Protein AF-A0A8S3S4I6-F1 (afdb_monomer_lite)

Radius of gyration: 26.94 Å; chains: 1; bounding box: 64×81×74 Å

Sequence (504 aa):
MTNELRGRPAGNKVISEPLSSPNRILSIEETSCTKSAIKHIQFWFDSIHCFCKDTSTDHHLNPPVILVCTGTDKINKSDLKAREETFRKQINSIAWKNRTCNHKRKICFISNTEYCEDDFKDLKNEIAKIAKEMDYFAEKLPTRWIQLEIALSKLTNSKKINILSLKEVADLARHLGLIQKEKELFVFLNYQHQIGNIIFFKDISDYIILQPNWLVKCFRCLVCDNQPHKRNENWLCSIEMSELEFTGKLSENLIVQLFEKEPTLEFDKHKDHLLKVMEKFDIIIKPTLNRKSGDECQKSYYVPCMISHESKLDDIKNTFGVAESHCTPWLVIEFDFLPTAYFNHIMFNYIANYEVCEGRSGEPAIYCGKAVFWLDEDKSNILIICFSHNAISIQIWKWEVVTDDIYTNIIYELCNKIEQLIKDFGHNISYDIKAKCSLGNYADASGRISLHVQLHNIVQYRCEEHNIMHNTDNIIGTWLQPAIAESNIRQNMPHLNIFKQFRQ

Secondary structure (DSSP, 8-state):
---------------------TT------TTTHHHHHHHHHHHHHHHHHTT------SS--SS-EEEEEE-GGGS-HHHHHHHHHHHHHHHHHS--SSGGGGGEEEEEEE-SSS--HHHHHHHHHHHHHHHHHSGGGG----HHHHHHHHHHHHHHHHH---EEEHHHHHHHHHHTTS---HHHHHHHHHHHHHTTSSB--GGGTTEEES-HHHHHHHHHHHHT---GGGTTS-HHHHHHHHHHHHH-EEEHHHHHHHHHT-GGG-HHHHHHHHHHHHHHTTSSB--SGGGGS-S----EEE-GGG------HHHHHHHTT--GGGBPPEEEEEESS--HHHHHHHHHHHHHHSEEPB-TTS-B-EETTEEEEE-STTS-EEEEEEEETTEEEEEEEESS--TT---HHHHHHHHHHHHHHHHHHT----EEEEEE-TTS-TT--TT-EETTTSTTS-SEEEETTTTEEEEHHHHHHTT--TTTHHHHHHHH-SSS-TTTT---

pLDDT: mean 77.85, std 19.95, range [20.75, 97.19]

Foldseek 3Di:
DDDDDDDDDDDPPPPDDDDDDPPDDDDDDDPVPPVVVLVVVLQVLVLQQQLWDPDDPDLATPPADEAEAEALVVPDPVCSVVVVVVVVCVLVVPPSVDSSNSSYDYYAYYYPPDDDVVRVVVVVVSVVVSCCVDPCNPDDDDPLLVVLLVVLVCCCPVVVDFKDFPVVSQVVSVVVVSDDDPVVVVVSLVVCCVVPQKPADPVLRGMIGRDVVLLVVLLCLPAPPPDPVPLPPDPVLVVQLVLCQAQQKDFPVNSVVSCVVPVSSVCVVCVVSSVVVCVVVLQWAFQAPVPPDPDPPGRMIGGLSSHPADDDPVVVCVQVVFDLVQKAWKKKKFWPADDPCVLSLLVRVDSRPFAFDAGPVRGGQRHNQKTKTQPDPVSQKIKIWGDAGRMIIIMITGPDPPPQAAPQVVVVVSVVSVVVVCVVSVTDMDIFIWTAGSPDDNHDPARTGTPLPDPPPDQWDQRPVVRDIDGPCSGVSNYDDPVCVQPVCVPPVVVVVSPPVPDD

InterPro domains:
  IPR027417 P-loop containing nucleoside triphosphate hydrolase [G3DSA:3.40.50.300] (25-132)
  IPR032171 C-terminal of Roc, COR-A domain [PF16095] (142-296)
  IPR036388 Winged helix-like DNA-binding domain superfamily [G3DSA:1.10.10.10] (133-211)

Organism: Mytilus edulis (NCBI:txid6550)

Structure (mmCIF, N/CA/C/O backbone):
data_AF-A0A8S3S4I6-F1
#
_entry.id   AF-A0A8S3S4I6-F1
#
loop_
_atom_site.group_PDB
_atom_site.id
_atom_site.type_symbol
_atom_site.label_atom_id
_atom_site.label_alt_id
_atom_site.label_comp_id
_atom_site.label_asym_id
_atom_site.label_entity_id
_atom_site.label_seq_id
_atom_site.pdbx_PDB_ins_code
_atom_site.Cartn_x
_atom_site.Cartn_y
_atom_site.Cartn_z
_atom_site.occupancy
_atom_site.B_iso_or_equiv
_atom_site.auth_seq_id
_atom_site.auth_comp_id
_atom_site.auth_asym_id
_atom_site.auth_atom_id
_atom_site.pdbx_PDB_model_num
ATOM 1 N N . MET A 1 1 ? 7.952 54.519 -37.551 1.00 29.19 1 MET A N 1
ATOM 2 C CA 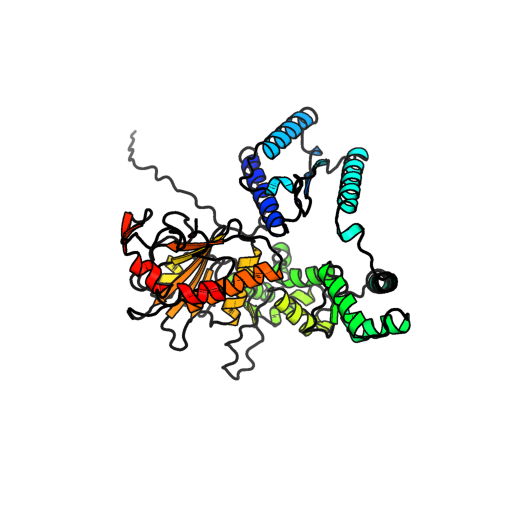. MET A 1 1 ? 9.097 54.001 -38.326 1.00 29.19 1 MET A CA 1
ATOM 3 C C . MET A 1 1 ? 9.369 52.585 -37.844 1.00 29.19 1 MET A C 1
ATOM 5 O O . MET A 1 1 ? 9.776 52.414 -36.708 1.00 29.19 1 MET A O 1
ATOM 9 N N . THR A 1 2 ? 8.796 51.621 -38.579 1.00 24.19 2 THR A N 1
ATOM 10 C CA . THR A 1 2 ? 9.473 50.446 -39.185 1.00 24.19 2 THR A CA 1
ATOM 11 C C . THR A 1 2 ? 9.794 49.350 -38.164 1.00 24.19 2 THR A C 1
ATOM 13 O O . THR A 1 2 ? 10.761 49.460 -37.428 1.00 24.19 2 THR A O 1
ATOM 16 N N . ASN A 1 3 ? 8.868 48.412 -37.919 1.00 20.75 3 ASN A N 1
ATOM 17 C CA . ASN A 1 3 ? 8.690 47.135 -38.644 1.00 20.75 3 ASN A CA 1
ATOM 18 C C . ASN A 1 3 ? 9.996 46.356 -38.832 1.00 20.75 3 ASN A C 1
ATOM 20 O O . ASN A 1 3 ? 10.798 46.750 -39.667 1.00 20.75 3 ASN A O 1
ATOM 24 N N . GLU A 1 4 ? 10.103 45.190 -38.189 1.00 23.56 4 GLU A N 1
ATOM 25 C CA . GLU A 1 4 ? 10.360 43.943 -38.917 1.00 23.56 4 GLU A CA 1
ATOM 26 C C . GLU A 1 4 ? 9.867 42.714 -38.132 1.00 23.56 4 GLU A C 1
ATOM 28 O O . GLU A 1 4 ? 10.233 42.462 -36.987 1.00 23.56 4 GLU A O 1
ATOM 33 N N . LEU A 1 5 ? 8.974 41.979 -38.795 1.00 24.75 5 LEU A N 1
ATOM 34 C CA . LEU A 1 5 ? 8.387 40.697 -38.428 1.00 24.75 5 LEU A CA 1
ATOM 35 C C . LEU A 1 5 ? 9.245 39.562 -39.006 1.00 24.75 5 LEU A C 1
ATOM 37 O O . LEU A 1 5 ? 9.469 39.533 -40.213 1.00 24.75 5 LEU A O 1
ATOM 41 N N . ARG A 1 6 ? 9.603 38.571 -38.183 1.00 23.53 6 ARG A N 1
ATOM 42 C CA . ARG A 1 6 ? 9.865 37.158 -38.547 1.00 23.53 6 ARG A CA 1
ATOM 43 C C . ARG A 1 6 ? 9.533 36.340 -37.284 1.00 23.53 6 ARG A C 1
ATOM 45 O O . ARG A 1 6 ? 10.046 36.673 -36.231 1.00 23.53 6 ARG A O 1
ATOM 52 N N . GLY A 1 7 ? 8.671 35.328 -37.209 1.00 21.88 7 GLY A N 1
ATOM 53 C CA . GLY A 1 7 ? 8.061 34.456 -38.202 1.00 21.88 7 GLY A CA 1
ATOM 54 C C . GLY A 1 7 ? 8.532 33.008 -37.982 1.00 21.88 7 GLY A C 1
ATOM 55 O O . GLY A 1 7 ? 9.604 32.679 -38.477 1.00 21.88 7 GLY A O 1
ATOM 56 N N . ARG A 1 8 ? 7.673 32.178 -37.343 1.00 22.66 8 ARG A N 1
ATOM 57 C CA . ARG A 1 8 ? 7.631 30.684 -37.215 1.00 22.66 8 ARG A CA 1
ATOM 58 C C . ARG A 1 8 ? 8.021 30.070 -35.848 1.00 22.66 8 ARG A C 1
ATOM 60 O O . ARG A 1 8 ? 8.912 30.594 -35.196 1.00 22.66 8 ARG A O 1
ATOM 67 N N . PRO A 1 9 ? 7.518 28.859 -35.512 1.00 23.62 9 PRO A N 1
ATOM 68 C CA . PRO A 1 9 ? 6.154 28.340 -35.674 1.00 23.62 9 PRO A CA 1
ATOM 69 C C . PRO A 1 9 ? 5.574 27.802 -34.344 1.00 23.62 9 PRO A C 1
ATOM 71 O O . PRO A 1 9 ? 6.295 27.465 -33.409 1.00 23.62 9 PRO A O 1
ATOM 74 N N . ALA A 1 10 ? 4.247 27.686 -34.286 1.00 26.73 10 ALA A N 1
ATOM 75 C CA . ALA A 1 10 ? 3.528 27.021 -33.206 1.00 26.73 10 ALA A CA 1
ATOM 76 C C . ALA A 1 10 ? 3.874 25.520 -33.171 1.00 26.73 10 ALA A C 1
ATOM 78 O O . ALA A 1 10 ? 3.441 24.754 -34.029 1.00 26.73 10 ALA A O 1
ATOM 79 N N . GLY A 1 11 ? 4.666 25.111 -32.181 1.00 21.06 11 GLY A N 1
ATOM 80 C CA . GLY A 1 11 ? 4.799 23.718 -31.772 1.00 21.06 11 GLY A CA 1
ATOM 81 C C . GLY A 1 11 ? 3.806 23.440 -30.651 1.00 21.06 11 GLY A C 1
ATOM 82 O O . GLY A 1 11 ? 3.942 23.993 -29.560 1.00 21.06 11 GLY A O 1
ATOM 83 N N . ASN A 1 12 ? 2.807 22.601 -30.922 1.00 23.44 12 ASN A N 1
ATOM 84 C CA . ASN A 1 12 ? 1.926 22.043 -29.900 1.00 23.44 12 ASN A CA 1
ATOM 85 C C . ASN A 1 12 ? 2.776 21.272 -28.882 1.00 23.44 12 ASN A C 1
ATOM 87 O O . ASN A 1 12 ? 3.201 20.147 -29.134 1.00 23.44 12 ASN A O 1
ATOM 91 N N . LYS A 1 13 ? 3.034 21.888 -27.727 1.00 21.42 13 LYS A N 1
ATOM 92 C CA . LYS A 1 13 ? 3.584 21.201 -26.562 1.00 21.42 13 LYS A CA 1
ATOM 93 C C . LYS A 1 13 ? 2.459 20.346 -25.981 1.00 21.42 13 LYS A C 1
ATOM 95 O O . LYS A 1 13 ? 1.548 20.865 -25.342 1.00 21.42 13 LYS A O 1
ATOM 100 N N . VAL A 1 14 ? 2.511 19.043 -26.239 1.00 22.02 14 VAL A N 1
ATOM 101 C CA . VAL A 1 14 ? 1.764 18.048 -25.468 1.00 22.02 14 VAL A CA 1
ATOM 102 C C . VAL A 1 14 ? 2.320 18.112 -24.048 1.00 22.02 14 VAL A C 1
ATOM 104 O O . VAL A 1 14 ? 3.452 17.708 -23.793 1.00 22.02 14 VAL A O 1
ATOM 107 N N . ILE A 1 15 ? 1.563 18.727 -23.144 1.00 21.30 15 ILE A N 1
ATOM 108 C CA . ILE A 1 15 ? 1.865 18.742 -21.715 1.00 21.30 15 ILE A CA 1
ATOM 109 C C . ILE A 1 15 ? 1.470 17.360 -21.193 1.00 21.30 15 ILE A C 1
ATOM 111 O O . ILE A 1 15 ? 0.293 17.080 -20.987 1.00 21.30 15 ILE A O 1
ATOM 115 N N . SER A 1 16 ? 2.449 16.473 -21.047 1.00 23.34 16 SER A N 1
ATOM 116 C CA . SER A 1 16 ? 2.309 15.258 -20.250 1.00 23.34 16 SER A CA 1
ATOM 117 C C . SER A 1 16 ? 2.288 15.661 -18.773 1.00 23.34 16 SER A C 1
ATOM 119 O O . SER A 1 16 ? 3.301 16.133 -18.253 1.00 23.34 16 SER A O 1
ATOM 121 N N . GLU A 1 17 ? 1.137 15.526 -18.118 1.00 23.67 17 GLU A N 1
ATOM 122 C CA . GLU A 1 17 ? 0.997 15.695 -16.667 1.00 23.67 17 GLU A CA 1
ATOM 123 C C . GLU A 1 17 ? 1.736 14.554 -15.935 1.00 23.67 17 GLU A C 1
ATOM 125 O O . GLU A 1 17 ? 1.455 13.384 -16.212 1.00 23.67 17 GLU A O 1
ATOM 130 N N . PRO A 1 18 ? 2.679 14.846 -15.020 1.00 26.62 18 PRO A N 1
ATOM 131 C CA . PRO A 1 18 ? 3.317 13.826 -14.200 1.00 26.62 18 PRO A CA 1
ATOM 132 C C . PRO A 1 18 ? 2.436 13.427 -13.007 1.00 26.62 18 PRO A C 1
ATOM 134 O O . PRO A 1 18 ? 1.742 14.246 -12.397 1.00 26.62 18 PRO A O 1
ATOM 137 N N . LEU A 1 19 ? 2.495 12.135 -12.681 1.00 32.69 19 LEU A N 1
ATOM 138 C CA . LEU A 1 19 ? 1.887 11.502 -11.514 1.00 32.69 19 LEU A CA 1
ATOM 139 C C . LEU A 1 19 ? 2.546 12.034 -10.237 1.00 32.69 19 LEU A C 1
ATOM 141 O O . LEU A 1 19 ? 3.521 11.476 -9.746 1.00 32.69 19 LEU A O 1
ATOM 145 N N . SER A 1 20 ? 1.994 13.115 -9.692 1.00 27.91 20 SER A N 1
ATOM 146 C CA . SER A 1 20 ? 2.278 13.523 -8.319 1.00 27.91 20 SER A CA 1
ATOM 147 C C . SER A 1 20 ? 1.414 12.717 -7.347 1.00 27.91 20 SER A C 1
ATOM 149 O O . SER A 1 20 ? 0.276 12.352 -7.646 1.00 27.91 20 SER A O 1
ATOM 151 N N . SER A 1 21 ? 1.990 12.424 -6.180 1.00 31.97 21 SER A N 1
ATOM 152 C CA . SER A 1 21 ? 1.315 11.862 -5.007 1.00 31.97 21 SER A CA 1
ATOM 153 C C . SER A 1 21 ? -0.109 12.428 -4.830 1.00 31.97 21 SER A C 1
ATOM 155 O O . SER A 1 21 ? -0.284 13.643 -4.968 1.00 31.97 21 SER A O 1
ATOM 157 N N . PRO A 1 22 ? -1.111 11.619 -4.421 1.00 29.48 22 PRO A N 1
ATOM 158 C CA . PRO A 1 22 ? -2.469 12.100 -4.137 1.00 29.48 22 PRO A CA 1
ATOM 159 C C . PRO A 1 22 ? -2.544 13.230 -3.090 1.00 29.48 22 PRO A C 1
ATOM 161 O O . PRO A 1 22 ? -3.599 13.831 -2.908 1.00 29.48 22 PRO A O 1
ATOM 164 N N . ASN A 1 23 ? -1.441 13.534 -2.394 1.00 27.95 23 ASN A N 1
ATOM 165 C CA . ASN A 1 23 ? -1.381 14.502 -1.301 1.00 27.95 23 ASN A CA 1
ATOM 166 C C . ASN A 1 23 ? -1.093 15.961 -1.708 1.00 27.95 23 ASN A C 1
ATOM 168 O O . ASN A 1 23 ? -0.995 16.812 -0.822 1.00 27.95 23 ASN A O 1
ATOM 172 N N . ARG A 1 24 ? -0.989 16.314 -2.998 1.00 28.67 24 ARG A N 1
ATOM 173 C CA . ARG A 1 24 ? -0.952 17.732 -3.418 1.00 28.67 24 ARG A CA 1
ATOM 174 C C . ARG A 1 24 ? -2.314 18.182 -3.940 1.00 28.67 24 ARG A C 1
ATOM 176 O O . ARG A 1 24 ? -2.627 18.036 -5.115 1.00 28.67 24 ARG A O 1
ATOM 183 N N . ILE A 1 25 ? -3.110 18.768 -3.044 1.00 28.59 25 ILE A N 1
ATOM 184 C CA . ILE A 1 25 ? -4.335 19.504 -3.381 1.00 28.59 25 ILE A CA 1
ATOM 185 C C . ILE A 1 25 ? -3.951 20.658 -4.320 1.00 28.59 25 ILE A C 1
ATOM 187 O O . ILE A 1 25 ? -3.382 21.659 -3.887 1.00 28.59 25 ILE A O 1
ATOM 191 N N . LEU A 1 26 ? -4.236 20.499 -5.612 1.00 29.48 26 LEU A N 1
ATOM 192 C CA . LEU A 1 26 ? -4.131 21.560 -6.608 1.00 29.48 26 LEU A CA 1
ATOM 193 C C . LEU A 1 26 ? -5.351 22.482 -6.483 1.00 29.48 26 LEU A C 1
ATOM 195 O O . LEU A 1 26 ? -6.492 22.025 -6.462 1.00 29.48 26 LEU A O 1
ATOM 199 N N . SER A 1 27 ? -5.107 23.787 -6.399 1.00 27.89 27 SER A N 1
ATOM 200 C CA . SER A 1 27 ? -6.109 24.840 -6.577 1.00 27.89 27 SER A CA 1
ATOM 201 C C . SER A 1 27 ? -6.628 24.826 -8.022 1.00 27.89 27 SER A C 1
ATOM 203 O O . SER A 1 27 ? -5.820 24.879 -8.948 1.00 27.89 27 SER A O 1
ATOM 205 N N . ILE A 1 28 ? -7.950 24.755 -8.226 1.00 33.41 28 ILE A N 1
ATOM 206 C CA . ILE A 1 28 ? -8.574 24.586 -9.553 1.00 33.41 28 ILE A CA 1
ATOM 207 C C . ILE A 1 28 ? -9.476 25.785 -9.895 1.00 33.41 28 ILE A C 1
ATOM 209 O O . ILE A 1 28 ? -10.352 26.141 -9.110 1.00 33.41 28 ILE A O 1
ATOM 213 N N . GLU A 1 29 ? -9.288 26.358 -11.091 1.00 29.73 29 GLU A N 1
ATOM 214 C CA . GLU A 1 29 ? -10.180 27.346 -11.723 1.00 29.73 29 GLU A CA 1
ATOM 215 C C . GLU A 1 29 ? -11.489 26.706 -12.253 1.00 29.73 29 GLU A C 1
ATOM 217 O O . GLU A 1 29 ? -11.521 25.578 -12.752 1.00 29.73 29 GLU A O 1
ATOM 222 N N . GLU A 1 30 ? -12.597 27.446 -12.151 1.00 35.44 30 GLU A N 1
ATOM 223 C CA . GLU A 1 30 ? -13.966 26.923 -11.994 1.00 35.44 30 GLU A CA 1
ATOM 224 C C . GLU A 1 30 ? -14.572 26.115 -13.164 1.00 35.44 30 GLU A C 1
ATOM 226 O O . GLU A 1 30 ? -15.496 25.336 -12.929 1.00 35.44 30 GLU A O 1
ATOM 231 N N . THR A 1 31 ? -14.071 26.194 -14.402 1.00 33.59 31 THR A N 1
ATOM 232 C CA . THR A 1 31 ? -14.647 25.448 -15.550 1.00 33.59 31 THR A CA 1
ATOM 233 C C . THR A 1 31 ? -13.900 24.162 -15.930 1.00 33.59 31 THR A C 1
ATOM 235 O O . THR A 1 31 ? -14.477 23.302 -16.597 1.00 33.59 31 THR A O 1
ATOM 238 N N . SER A 1 32 ? -12.651 23.965 -15.481 1.00 48.28 32 SER A N 1
ATOM 239 C CA . SER A 1 32 ? -11.920 22.684 -15.626 1.00 48.28 32 SER A CA 1
ATOM 240 C C . SER A 1 32 ? -12.231 21.694 -14.485 1.00 48.28 32 SER A C 1
ATOM 242 O O . SER A 1 32 ? -11.982 20.488 -14.592 1.00 48.28 32 SER A O 1
ATOM 244 N N . CYS A 1 33 ? -12.860 22.203 -13.422 1.00 55.06 33 CYS A N 1
ATOM 245 C CA . CYS A 1 33 ? -13.115 21.522 -12.159 1.00 55.06 33 CYS A CA 1
ATOM 246 C C . CYS A 1 33 ? -14.007 20.277 -12.282 1.00 55.06 33 CYS A C 1
ATOM 248 O O . CYS A 1 33 ? -13.692 19.238 -11.709 1.00 55.06 33 CYS A O 1
ATOM 250 N N . THR A 1 34 ? -15.079 20.308 -13.082 1.00 56.22 34 THR A N 1
ATOM 251 C CA . THR A 1 34 ? -16.050 19.195 -13.112 1.00 56.22 34 THR A CA 1
ATOM 252 C C . THR A 1 34 ? -15.509 17.937 -13.797 1.00 56.22 34 THR A C 1
ATOM 254 O O . THR A 1 34 ? -15.720 16.830 -13.306 1.00 56.22 34 THR A O 1
ATOM 257 N N . LYS A 1 35 ? -14.764 18.078 -14.906 1.00 61.62 35 LYS A N 1
ATOM 258 C CA . LYS A 1 35 ? -14.110 16.930 -15.567 1.00 61.62 35 LYS A CA 1
ATOM 259 C C . LYS A 1 35 ? -13.014 16.330 -14.682 1.00 61.62 35 LYS A C 1
ATOM 261 O O . LYS A 1 35 ? -12.857 15.112 -14.664 1.00 61.62 35 LYS A O 1
ATOM 266 N N . SER A 1 36 ? -12.294 17.173 -13.939 1.00 70.44 36 SER A N 1
ATOM 267 C CA . SER A 1 36 ? -11.299 16.741 -12.953 1.00 70.44 36 SER A CA 1
ATOM 268 C C . SER A 1 36 ? -11.949 15.980 -11.786 1.00 70.44 36 SER A C 1
ATOM 270 O O . SER A 1 36 ? -11.544 14.862 -11.474 1.00 70.44 36 SER A O 1
ATOM 272 N N . ALA A 1 37 ? -13.044 16.506 -11.226 1.00 76.12 37 ALA A N 1
ATOM 273 C CA . ALA A 1 37 ? -13.793 15.864 -10.146 1.00 76.12 37 ALA A CA 1
ATOM 274 C C . ALA A 1 37 ? -14.352 14.491 -10.550 1.00 76.12 37 ALA A C 1
ATOM 276 O O . ALA A 1 37 ? -14.257 13.535 -9.786 1.00 76.12 37 ALA A O 1
ATOM 277 N N . ILE A 1 38 ? -14.883 14.364 -11.768 1.00 78.12 38 ILE A N 1
ATOM 278 C CA . ILE A 1 38 ? -15.383 13.088 -12.295 1.00 78.12 38 ILE A CA 1
ATOM 279 C C . ILE A 1 38 ? -14.263 12.045 -12.408 1.00 78.12 38 ILE A C 1
ATOM 281 O O . ILE A 1 38 ? -14.448 10.911 -11.972 1.00 78.12 38 ILE A O 1
ATOM 285 N N . LYS A 1 39 ? -13.094 12.422 -12.943 1.00 79.81 39 LYS A N 1
ATOM 286 C CA . LYS A 1 39 ? -11.923 11.530 -12.995 1.00 79.81 39 LYS A CA 1
ATOM 287 C C . LYS A 1 39 ? -11.465 11.114 -11.596 1.00 79.81 39 LYS A C 1
ATOM 289 O O . LYS A 1 39 ? -11.079 9.970 -11.392 1.00 79.81 39 LYS A O 1
ATOM 294 N N . HIS A 1 40 ? -11.534 12.023 -10.628 1.00 84.75 40 HIS A N 1
ATOM 295 C CA . HIS A 1 40 ? -11.175 11.717 -9.248 1.00 84.75 40 HIS A CA 1
ATOM 296 C C . HIS A 1 40 ? -12.166 10.742 -8.596 1.00 84.75 40 HIS A C 1
ATOM 298 O O . HIS A 1 40 ? -11.762 9.795 -7.930 1.00 84.75 40 HIS A O 1
ATOM 304 N N . ILE A 1 41 ? -13.465 10.923 -8.842 1.00 85.94 41 ILE A N 1
ATOM 305 C CA . ILE A 1 41 ? -14.496 9.981 -8.396 1.00 85.94 41 ILE A CA 1
ATOM 306 C C . ILE A 1 41 ? -14.270 8.606 -9.036 1.00 85.94 41 ILE A C 1
ATOM 308 O O . ILE A 1 41 ? -14.314 7.609 -8.324 1.00 85.94 41 ILE A O 1
ATOM 312 N N . GLN A 1 42 ? -13.955 8.549 -10.336 1.00 84.62 42 GLN A N 1
ATOM 313 C CA . GLN A 1 42 ? -13.593 7.304 -11.024 1.00 84.62 42 GLN A CA 1
ATOM 314 C C . GLN A 1 42 ? -12.453 6.578 -10.344 1.00 84.62 42 GLN A C 1
ATOM 316 O O . GLN A 1 42 ? -12.603 5.410 -10.002 1.00 84.62 42 GLN A O 1
ATOM 321 N N . PHE A 1 43 ? -11.361 7.290 -10.085 1.00 85.69 43 PHE A N 1
ATOM 322 C CA . PHE A 1 43 ? -10.210 6.726 -9.402 1.00 85.69 43 PHE A CA 1
ATOM 323 C C . PHE A 1 43 ? -10.598 6.075 -8.066 1.00 85.69 43 PHE A C 1
ATOM 325 O O . PHE A 1 43 ? -10.181 4.952 -7.790 1.00 85.69 43 PHE A O 1
ATOM 332 N N . TRP A 1 44 ? -11.428 6.735 -7.250 1.00 88.50 44 TRP A N 1
ATOM 333 C CA . TRP A 1 44 ? -11.867 6.169 -5.970 1.00 88.50 44 TRP A CA 1
ATOM 334 C C . TRP A 1 44 ? -12.810 4.979 -6.123 1.00 88.50 44 TRP A C 1
ATOM 336 O O . TRP A 1 44 ? -12.682 4.015 -5.373 1.00 88.50 44 TRP A O 1
ATOM 346 N N . PHE A 1 45 ? -13.735 5.011 -7.083 1.00 87.56 45 PHE A N 1
ATOM 347 C CA . PHE A 1 45 ? -14.597 3.862 -7.361 1.00 87.56 45 PHE A CA 1
ATOM 348 C C . PHE A 1 45 ? -13.790 2.656 -7.841 1.00 87.56 45 PHE A C 1
ATOM 350 O O . PHE A 1 45 ? -14.037 1.557 -7.358 1.00 87.56 45 PHE A O 1
ATOM 357 N N . ASP A 1 46 ? -12.808 2.854 -8.721 1.00 86.31 46 ASP A N 1
ATOM 358 C CA . ASP A 1 46 ? -11.924 1.778 -9.1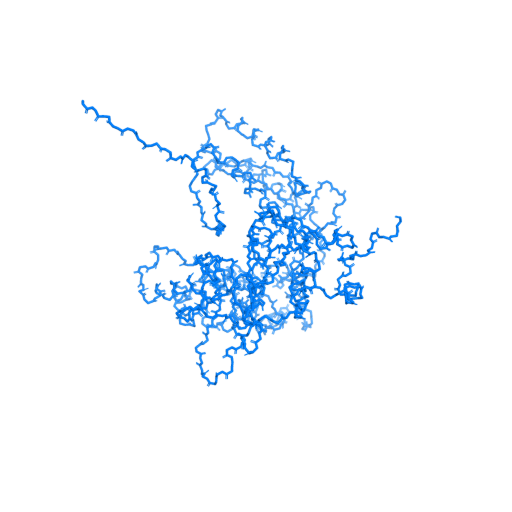76 1.00 86.31 46 ASP A CA 1
ATOM 359 C C . ASP A 1 46 ? -11.052 1.256 -8.024 1.00 86.31 46 ASP A C 1
ATOM 361 O O . ASP A 1 46 ? -10.979 0.048 -7.815 1.00 86.31 46 ASP A O 1
ATOM 365 N N . SER A 1 47 ? -10.506 2.153 -7.192 1.00 87.81 47 SER A N 1
ATOM 366 C CA . SER A 1 47 ? -9.742 1.788 -5.987 1.00 87.81 47 SER A CA 1
ATOM 367 C C . SER A 1 47 ? -10.548 0.919 -5.024 1.00 87.81 47 SER A C 1
ATOM 369 O O . SER A 1 47 ? -10.031 -0.042 -4.465 1.00 87.81 47 SER A O 1
ATOM 371 N N . ILE A 1 48 ? -11.821 1.261 -4.809 1.00 88.81 48 ILE A N 1
ATOM 372 C CA . ILE A 1 48 ? -12.728 0.502 -3.943 1.00 88.81 48 ILE A CA 1
ATOM 373 C C . ILE A 1 48 ? -13.133 -0.814 -4.613 1.00 88.81 48 ILE A C 1
ATOM 375 O O . ILE A 1 48 ? -13.205 -1.845 -3.944 1.00 88.81 48 ILE A O 1
ATOM 379 N N . HIS A 1 49 ? -13.376 -0.792 -5.925 1.00 87.31 49 HIS A N 1
ATOM 380 C CA . HIS A 1 49 ? -13.737 -1.975 -6.696 1.00 87.31 49 HIS A CA 1
ATOM 381 C C . HIS A 1 49 ? -12.647 -3.043 -6.660 1.00 87.31 49 HIS A C 1
ATOM 383 O O . HIS A 1 49 ? -12.972 -4.226 -6.652 1.00 87.31 49 HIS A O 1
ATOM 389 N N . CYS A 1 50 ? -11.377 -2.657 -6.517 1.00 87.31 50 CYS A N 1
ATOM 390 C CA . CYS A 1 50 ? -10.303 -3.616 -6.278 1.00 87.31 50 CYS A CA 1
ATOM 391 C C . CYS A 1 50 ? -10.542 -4.498 -5.056 1.00 87.31 50 CYS A C 1
ATOM 393 O O . CYS A 1 50 ? -10.026 -5.598 -5.037 1.00 87.31 50 CYS A O 1
ATOM 395 N N . PHE A 1 51 ? -11.325 -4.088 -4.057 1.00 84.62 51 PHE A N 1
ATOM 396 C CA . PHE A 1 51 ? -11.653 -4.922 -2.893 1.00 84.62 51 PHE A CA 1
ATOM 397 C C . PHE A 1 51 ? -12.938 -5.751 -3.079 1.00 84.62 51 PHE A C 1
ATOM 399 O O . PHE A 1 51 ? -13.382 -6.432 -2.150 1.00 84.62 51 PHE A O 1
ATOM 406 N N . CYS A 1 52 ? -13.568 -5.679 -4.254 1.00 84.88 52 CYS A N 1
ATOM 407 C CA . CYS A 1 52 ? -14.820 -6.361 -4.546 1.00 84.88 52 CYS A CA 1
ATOM 408 C C . CYS A 1 52 ? -14.603 -7.865 -4.698 1.00 84.88 52 CYS A C 1
ATOM 410 O O . CYS A 1 52 ? -13.933 -8.317 -5.619 1.00 84.88 52 CYS A O 1
ATOM 412 N N . LYS A 1 53 ? -15.232 -8.658 -3.834 1.00 74.00 53 LYS A N 1
ATOM 413 C CA . LYS A 1 53 ? -15.269 -10.119 -3.950 1.00 74.00 53 LYS A CA 1
ATOM 414 C C . LYS A 1 53 ? -16.597 -10.462 -4.618 1.00 74.00 53 LYS A C 1
ATOM 416 O O . LYS A 1 53 ? -17.626 -10.379 -3.959 1.00 74.00 53 LYS A O 1
ATOM 421 N N . ASP A 1 54 ? -16.587 -10.727 -5.924 1.00 63.81 54 ASP A N 1
ATOM 422 C CA . ASP A 1 54 ? -17.776 -10.945 -6.770 1.00 63.81 54 ASP A CA 1
ATOM 423 C C . ASP A 1 54 ? -18.699 -12.059 -6.228 1.00 63.81 54 ASP A C 1
ATOM 425 O O . ASP A 1 54 ? -18.603 -13.220 -6.622 1.00 63.81 54 ASP A O 1
ATOM 429 N N . THR A 1 55 ? -19.609 -11.721 -5.310 1.00 53.53 55 THR A N 1
ATOM 430 C CA . THR A 1 55 ? -20.569 -12.674 -4.724 1.00 53.53 55 THR A CA 1
ATOM 431 C C . THR A 1 55 ? -22.027 -12.256 -4.884 1.00 53.53 55 THR A C 1
ATOM 433 O O . THR A 1 55 ? -22.917 -13.077 -4.675 1.00 53.53 55 THR A O 1
ATOM 436 N N . SER A 1 56 ? -22.312 -11.018 -5.293 1.00 53.69 56 SER A N 1
ATOM 437 C CA . SER A 1 56 ? -23.688 -10.557 -5.475 1.00 53.69 56 SER A CA 1
ATOM 438 C C . SER A 1 56 ? -24.163 -10.797 -6.911 1.00 53.69 56 SER A C 1
ATOM 440 O O . SER A 1 56 ? -23.712 -10.141 -7.849 1.00 53.69 56 SER A O 1
ATOM 442 N N . THR A 1 57 ? -25.133 -11.696 -7.081 1.00 52.25 57 THR A N 1
ATOM 443 C CA . THR A 1 57 ? -25.928 -11.834 -8.318 1.00 52.25 57 THR A CA 1
ATOM 444 C C . THR A 1 57 ? -26.921 -10.686 -8.517 1.00 52.25 57 THR A C 1
ATOM 446 O O . THR A 1 57 ? -27.611 -10.639 -9.532 1.00 52.25 57 THR A O 1
ATOM 449 N N . ASP A 1 58 ? -27.016 -9.787 -7.538 1.00 55.66 58 ASP A N 1
ATOM 450 C CA . ASP A 1 58 ? -27.887 -8.621 -7.556 1.00 55.66 58 ASP A CA 1
ATOM 451 C C . ASP A 1 58 ? -27.156 -7.396 -8.129 1.00 55.66 58 ASP A C 1
ATOM 453 O O . ASP A 1 58 ? -25.926 -7.335 -8.133 1.00 55.66 58 ASP A O 1
ATOM 457 N N . HIS A 1 59 ? -27.900 -6.392 -8.592 1.00 67.56 59 HIS A N 1
ATOM 458 C CA . HIS A 1 59 ? -27.377 -5.185 -9.260 1.00 67.56 59 HIS A CA 1
ATOM 459 C C . HIS A 1 59 ? -26.409 -4.320 -8.413 1.00 67.56 59 HIS A C 1
ATOM 461 O O . HIS A 1 59 ? -25.969 -3.261 -8.860 1.00 67.56 59 HIS A O 1
ATOM 467 N N . HIS A 1 60 ? -26.061 -4.744 -7.198 1.00 80.31 60 HIS A N 1
ATOM 468 C CA . HIS A 1 60 ? -25.347 -3.984 -6.185 1.00 80.31 60 HIS A CA 1
ATOM 469 C C . HIS A 1 60 ? -24.115 -4.733 -5.662 1.00 80.31 60 HIS 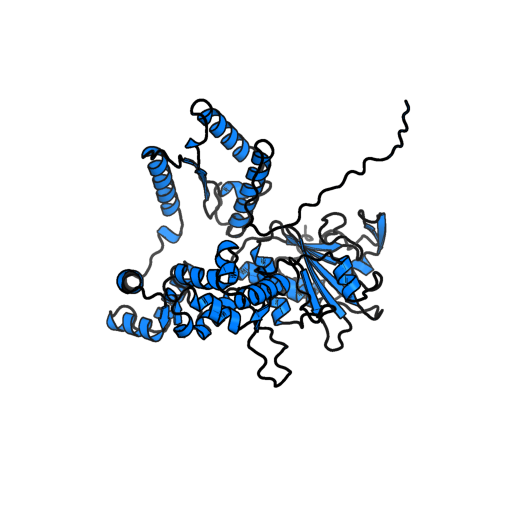A C 1
ATOM 471 O O . HIS A 1 60 ? -24.249 -5.780 -5.045 1.00 80.31 60 HIS A O 1
ATOM 477 N N . LEU A 1 61 ? -22.924 -4.1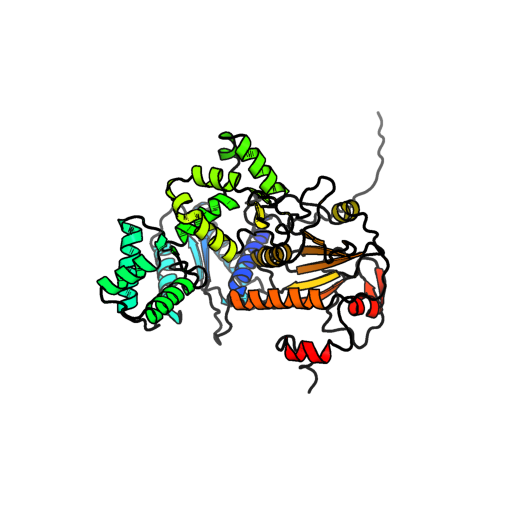48 -5.841 1.00 84.81 61 LEU A N 1
ATOM 478 C CA . LEU A 1 61 ? -21.639 -4.732 -5.430 1.00 84.81 61 LEU A CA 1
ATOM 479 C C . LEU A 1 61 ? -21.235 -4.334 -4.005 1.00 84.81 61 LEU A C 1
ATOM 481 O O . LEU A 1 61 ? -21.651 -3.281 -3.508 1.00 84.81 61 LEU A O 1
ATOM 485 N N . ASN A 1 62 ? -20.382 -5.154 -3.386 1.00 85.38 62 ASN A N 1
ATOM 486 C CA . ASN A 1 62 ? -19.729 -4.895 -2.101 1.00 85.38 62 ASN A CA 1
ATOM 487 C C . ASN A 1 62 ? -18.224 -4.627 -2.305 1.00 85.38 62 ASN A C 1
ATOM 489 O O . ASN A 1 62 ? -17.613 -5.317 -3.112 1.00 85.38 62 ASN A O 1
ATOM 493 N N . PRO A 1 63 ? -17.610 -3.666 -1.590 1.00 88.44 63 PRO A N 1
ATOM 494 C CA . PRO A 1 63 ? -18.208 -2.890 -0.506 1.00 88.44 63 PRO A CA 1
ATOM 495 C C . PRO A 1 63 ? -19.166 -1.793 -1.019 1.00 88.44 63 PRO A C 1
ATOM 497 O O . PRO A 1 63 ? -18.956 -1.236 -2.097 1.00 88.44 63 PRO A O 1
ATOM 500 N N . PRO A 1 64 ? -20.244 -1.490 -0.282 1.00 90.69 64 PRO A N 1
ATOM 501 C CA . PRO A 1 64 ? -21.192 -0.441 -0.640 1.00 90.69 64 PRO A CA 1
ATOM 502 C C . PRO A 1 64 ? -20.577 0.956 -0.464 1.00 90.69 64 PRO A C 1
ATOM 504 O O . PRO A 1 64 ? -19.828 1.205 0.478 1.00 90.69 64 PRO A O 1
ATOM 507 N N . VAL A 1 65 ? -20.942 1.893 -1.341 1.00 91.50 65 VAL A N 1
ATOM 508 C CA . VAL A 1 65 ? -20.429 3.272 -1.348 1.00 91.50 65 VAL A CA 1
ATOM 509 C C . VAL A 1 65 ? -21.574 4.275 -1.250 1.00 91.50 65 VAL A C 1
ATOM 511 O O . VAL A 1 65 ? -22.498 4.275 -2.069 1.00 91.50 65 VAL A O 1
ATOM 514 N N . ILE A 1 66 ? -21.488 5.181 -0.276 1.00 92.81 66 ILE A N 1
ATOM 515 C CA . ILE A 1 66 ? -22.311 6.393 -0.215 1.00 92.81 66 ILE A CA 1
ATOM 516 C C . ILE A 1 66 ? -21.445 7.566 -0.669 1.00 92.81 66 ILE A C 1
ATOM 518 O O . ILE A 1 66 ? -20.416 7.854 -0.062 1.00 92.81 66 ILE A O 1
ATOM 522 N N . LEU A 1 67 ? -21.872 8.265 -1.719 1.00 91.50 67 LEU A N 1
ATOM 523 C CA . LEU A 1 67 ? -21.215 9.489 -2.159 1.00 91.50 67 LEU A CA 1
ATOM 524 C C . LEU A 1 67 ? -21.785 10.672 -1.370 1.00 91.50 67 LEU A C 1
ATOM 526 O O . LEU A 1 67 ? -22.956 11.015 -1.526 1.00 91.50 67 LEU A O 1
ATOM 530 N N . VAL A 1 68 ? -20.965 11.291 -0.524 1.00 91.75 68 VAL A N 1
ATOM 531 C CA . VAL A 1 68 ? -21.355 12.468 0.262 1.00 91.75 68 VAL A CA 1
ATOM 532 C C . VAL A 1 68 ? -20.720 13.710 -0.353 1.00 91.75 68 VAL A C 1
ATOM 534 O O . VAL A 1 68 ? -19.512 13.917 -0.268 1.00 91.75 68 VAL A O 1
ATOM 537 N N . CYS A 1 69 ? -21.541 14.537 -0.987 1.00 88.44 69 CYS A N 1
ATOM 538 C CA . CYS A 1 69 ? -21.141 15.804 -1.578 1.00 88.44 69 CYS A CA 1
ATOM 539 C C . CYS A 1 69 ? -21.303 16.917 -0.539 1.00 88.44 69 CYS A C 1
ATOM 541 O O . CYS A 1 69 ? -22.423 17.271 -0.176 1.00 88.44 69 CYS A O 1
ATOM 543 N N . THR A 1 70 ? -20.192 17.457 -0.047 1.00 88.94 70 THR A N 1
ATOM 544 C CA . THR A 1 70 ? -20.181 18.496 0.991 1.00 88.94 70 THR A CA 1
ATOM 545 C C . THR A 1 70 ? -20.011 19.901 0.407 1.00 88.94 70 THR A C 1
ATOM 547 O O . THR A 1 70 ? -19.605 20.065 -0.745 1.00 88.94 70 THR A O 1
ATOM 550 N N . GLY A 1 71 ? -20.296 20.934 1.206 1.00 86.94 71 GLY A N 1
ATOM 551 C CA . GLY A 1 71 ? -20.079 22.334 0.821 1.00 86.94 71 GLY A CA 1
ATOM 552 C C . GLY A 1 71 ? -21.219 22.961 0.018 1.00 86.94 71 GLY A C 1
ATOM 553 O O . GLY A 1 71 ? -20.985 23.912 -0.730 1.00 86.94 71 GLY A O 1
ATOM 554 N N . THR A 1 72 ? -22.443 22.441 0.146 1.00 85.81 72 THR A N 1
ATOM 555 C CA . THR A 1 72 ? -23.632 23.008 -0.515 1.00 85.81 72 THR A CA 1
ATOM 556 C C . THR A 1 72 ? -23.936 24.438 -0.072 1.00 85.81 72 THR A C 1
ATOM 558 O O . THR A 1 72 ? -24.494 25.208 -0.847 1.00 85.81 72 THR A O 1
ATOM 561 N N . ASP A 1 73 ? -23.495 24.830 1.123 1.00 85.19 73 ASP A N 1
ATOM 562 C CA . ASP A 1 73 ? -23.559 26.194 1.654 1.00 85.19 73 ASP A CA 1
ATOM 563 C C . ASP A 1 73 ? -22.774 27.221 0.834 1.00 85.19 73 ASP A C 1
ATOM 565 O O . ASP A 1 73 ? -23.058 28.415 0.896 1.00 85.19 73 ASP A O 1
ATOM 569 N N . LYS A 1 74 ? -21.810 26.770 0.026 1.00 86.44 74 LYS A N 1
ATOM 570 C CA . LYS A 1 74 ? -21.045 27.632 -0.886 1.00 86.44 74 LYS A CA 1
ATOM 571 C C . LYS A 1 74 ? -21.755 27.865 -2.221 1.00 86.44 74 LYS A C 1
ATOM 573 O O . LYS A 1 74 ? -21.207 28.523 -3.102 1.00 86.44 74 LYS A O 1
ATOM 578 N N . ILE A 1 75 ? -22.940 27.288 -2.406 1.00 84.62 75 ILE A N 1
ATOM 579 C CA . ILE A 1 75 ? -23.736 27.396 -3.625 1.00 84.62 75 ILE A CA 1
ATOM 580 C C . ILE A 1 75 ? -24.937 28.297 -3.343 1.00 84.62 75 ILE A C 1
ATOM 582 O O . ILE A 1 75 ? -25.623 28.148 -2.333 1.00 84.62 75 ILE A O 1
ATOM 586 N N . ASN A 1 76 ? -25.235 29.211 -4.268 1.00 84.25 76 ASN A N 1
ATOM 587 C CA . ASN A 1 76 ? -26.443 30.026 -4.190 1.00 84.25 76 ASN A CA 1
ATOM 588 C C . ASN A 1 76 ? -27.691 29.134 -4.094 1.00 84.25 76 ASN A C 1
ATOM 590 O O . ASN A 1 76 ? -27.884 28.235 -4.915 1.00 84.25 76 ASN A O 1
ATOM 594 N N . LYS A 1 77 ? -28.578 29.408 -3.125 1.00 81.62 77 LYS A N 1
ATOM 595 C CA . LYS A 1 77 ? -29.784 28.590 -2.871 1.00 81.62 77 LYS A CA 1
ATOM 596 C C . LYS A 1 77 ? -30.705 28.472 -4.094 1.00 81.62 77 LYS A C 1
ATOM 598 O O . LYS A 1 77 ? -31.348 27.440 -4.262 1.00 81.62 77 LYS A O 1
ATOM 603 N N . SER A 1 78 ? -30.734 29.490 -4.961 1.00 85.56 78 SER A N 1
ATOM 604 C CA . SER A 1 78 ? -31.470 29.471 -6.236 1.00 85.56 78 SER A CA 1
ATOM 605 C C . SER A 1 78 ? -30.968 28.398 -7.205 1.00 85.56 78 SER A C 1
ATOM 607 O O . SER A 1 78 ? -31.757 27.840 -7.963 1.00 85.56 78 SER A O 1
ATOM 609 N N . ASP A 1 79 ? -29.674 28.079 -7.148 1.00 86.31 79 ASP A N 1
ATOM 610 C CA . ASP A 1 79 ? -28.987 27.228 -8.121 1.00 86.31 79 ASP A CA 1
ATOM 611 C C . ASP A 1 79 ? -28.727 25.823 -7.564 1.00 86.31 79 ASP A C 1
ATOM 613 O O . ASP A 1 79 ? -28.407 24.908 -8.324 1.00 86.31 79 ASP A O 1
ATOM 617 N N . LEU A 1 80 ? -28.868 25.640 -6.245 1.00 84.50 80 LEU A N 1
ATOM 618 C CA . LEU A 1 80 ? -28.523 24.409 -5.534 1.00 84.50 80 LEU A CA 1
ATOM 619 C C . LEU A 1 80 ? -29.210 23.184 -6.147 1.00 84.50 80 LEU A C 1
ATOM 621 O O . LEU A 1 80 ? -28.527 22.270 -6.599 1.00 84.50 80 LEU A O 1
ATOM 625 N N . LYS A 1 81 ? -30.544 23.199 -6.262 1.00 87.19 81 LYS A N 1
ATOM 626 C CA . LYS A 1 81 ? -31.304 22.069 -6.829 1.00 87.19 81 LYS A CA 1
ATOM 627 C C . LYS A 1 81 ? -30.888 21.747 -8.266 1.00 87.19 81 LYS A C 1
ATOM 629 O O . LYS A 1 81 ? -30.719 20.581 -8.613 1.00 87.19 81 LYS A O 1
ATOM 634 N N . ALA A 1 82 ? -30.682 22.773 -9.093 1.00 88.25 82 ALA A N 1
ATOM 635 C CA . ALA A 1 82 ? -30.259 22.595 -10.479 1.00 88.25 82 ALA A CA 1
ATOM 636 C C . ALA A 1 82 ? -28.842 22.001 -10.569 1.00 88.25 82 ALA A C 1
ATOM 638 O O . ALA A 1 82 ? -28.589 21.121 -11.399 1.00 88.25 82 ALA A O 1
ATOM 639 N N . ARG A 1 83 ? -27.919 22.433 -9.696 1.00 85.12 83 ARG A N 1
ATOM 640 C CA . ARG A 1 83 ? -26.564 21.872 -9.607 1.00 85.12 83 ARG A CA 1
ATOM 641 C C . ARG A 1 83 ? -26.570 20.436 -9.096 1.00 85.12 83 ARG A C 1
ATOM 643 O O . ARG A 1 83 ? -25.893 19.603 -9.693 1.00 85.12 83 ARG A O 1
ATOM 650 N N . GLU A 1 84 ? -27.348 20.126 -8.063 1.00 88.31 84 GLU A N 1
ATOM 651 C CA . GLU A 1 84 ? -27.504 18.758 -7.557 1.00 88.31 84 GLU A CA 1
ATOM 652 C C . GLU A 1 84 ? -28.035 17.817 -8.639 1.00 88.31 84 GLU A C 1
ATOM 654 O O . GLU A 1 84 ? -27.481 16.738 -8.853 1.00 88.31 84 GLU A O 1
ATOM 659 N N . GLU A 1 85 ? -29.077 18.225 -9.365 1.00 87.62 85 GLU A N 1
ATOM 660 C CA . GLU A 1 85 ? -29.653 17.418 -10.439 1.00 87.62 85 GLU A CA 1
ATOM 661 C C . GLU A 1 85 ? -28.668 17.239 -11.601 1.00 87.62 85 GLU A C 1
ATOM 663 O O . GLU A 1 85 ? -28.513 16.131 -12.120 1.00 87.62 85 GLU A O 1
ATOM 668 N N . THR A 1 86 ? -27.949 18.302 -11.971 1.00 86.25 86 THR A N 1
ATOM 669 C CA . THR A 1 86 ? -26.890 18.241 -12.989 1.00 86.25 86 THR A CA 1
ATOM 670 C C . THR A 1 86 ? -25.791 17.270 -12.574 1.00 86.25 86 THR A C 1
ATOM 672 O O . THR A 1 86 ? -25.399 16.413 -13.365 1.00 86.25 86 THR A O 1
ATOM 675 N N . PHE A 1 87 ? -25.335 17.342 -11.324 1.00 84.06 87 PHE A N 1
ATOM 676 C CA . PHE A 1 87 ? -24.302 16.456 -10.802 1.00 84.06 87 PHE A CA 1
ATOM 677 C C . PHE A 1 87 ? -24.783 15.003 -10.741 1.00 84.06 87 PHE A C 1
ATOM 679 O O . PHE A 1 87 ? -24.086 14.103 -11.204 1.00 84.06 87 PHE A O 1
ATOM 686 N N . ARG A 1 88 ? -26.012 14.753 -10.269 1.00 86.31 88 ARG A N 1
ATOM 687 C CA . ARG A 1 88 ? -26.628 13.415 -10.294 1.00 86.31 88 ARG A CA 1
ATOM 688 C C . ARG A 1 88 ? -26.686 12.858 -11.715 1.00 86.31 88 ARG A C 1
ATOM 690 O O . ARG A 1 88 ? -26.306 11.708 -11.926 1.00 86.31 88 ARG A O 1
ATOM 697 N N . LYS A 1 89 ? -27.125 13.664 -12.689 1.00 84.06 89 LYS A N 1
ATOM 698 C CA . LYS A 1 89 ? -27.154 13.277 -14.107 1.00 84.06 89 LYS A CA 1
ATOM 699 C C . LYS A 1 89 ? -25.758 12.947 -14.610 1.00 84.06 89 LYS A C 1
ATOM 701 O O . LYS A 1 89 ? -25.598 11.897 -15.210 1.00 84.06 89 LYS A O 1
ATOM 706 N N . GLN A 1 90 ? -24.754 13.767 -14.304 1.00 80.31 90 GLN A N 1
ATOM 707 C CA . GLN A 1 90 ? -23.366 13.511 -14.689 1.00 80.31 90 GLN A CA 1
ATOM 708 C C . GLN A 1 90 ? -22.848 12.194 -14.104 1.00 80.31 90 GLN A C 1
ATOM 710 O O . GLN A 1 90 ? -22.412 11.337 -14.868 1.00 80.31 90 GLN A O 1
ATOM 715 N N . ILE A 1 91 ? -22.990 11.979 -12.792 1.00 79.75 91 ILE A N 1
ATOM 716 C CA . ILE A 1 91 ? -22.566 10.744 -12.110 1.00 79.75 91 ILE A CA 1
ATOM 717 C C . ILE A 1 91 ? -23.266 9.500 -12.670 1.00 79.75 91 ILE A C 1
ATOM 719 O O . ILE A 1 91 ? -22.646 8.445 -12.803 1.00 79.75 91 ILE A O 1
ATOM 723 N N . ASN A 1 92 ? -24.548 9.620 -13.021 1.00 77.75 92 ASN A N 1
ATOM 724 C CA . ASN A 1 92 ? -25.318 8.530 -13.619 1.00 77.75 92 ASN A CA 1
ATOM 725 C C . ASN A 1 92 ? -25.023 8.331 -15.116 1.00 77.75 92 ASN A C 1
ATOM 727 O O . ASN A 1 92 ? -25.155 7.216 -15.605 1.00 77.75 92 ASN A O 1
ATOM 731 N N . SER A 1 93 ? -24.653 9.392 -15.839 1.00 72.31 93 SER A N 1
ATOM 732 C CA . SER A 1 93 ? -24.364 9.364 -17.281 1.00 72.31 93 SER A CA 1
ATOM 733 C C . SER A 1 93 ? -22.950 8.921 -17.615 1.00 72.31 93 SER A C 1
ATOM 735 O O . SER A 1 93 ? -22.682 8.576 -18.764 1.00 72.31 93 SER A O 1
ATOM 737 N N . ILE A 1 94 ? -22.034 8.954 -16.641 1.00 69.25 94 ILE A N 1
ATOM 738 C CA . ILE A 1 94 ? -20.733 8.323 -16.809 1.00 69.25 94 ILE A CA 1
ATOM 739 C C . ILE A 1 94 ? -21.032 6.845 -17.031 1.00 69.25 94 ILE A C 1
ATOM 741 O O . ILE A 1 94 ? -21.473 6.137 -16.130 1.00 69.25 94 ILE A O 1
ATOM 745 N N . ALA A 1 95 ? -20.865 6.401 -18.273 1.00 52.72 95 ALA A N 1
ATOM 746 C CA . ALA A 1 95 ? -20.825 4.997 -18.616 1.00 52.72 95 ALA A CA 1
ATOM 747 C C . ALA A 1 95 ? -19.531 4.452 -18.008 1.00 52.72 95 ALA A C 1
ATOM 749 O O . ALA A 1 95 ? -18.479 4.447 -18.647 1.00 52.72 95 ALA A O 1
ATOM 750 N N . TRP A 1 96 ? -19.587 4.103 -16.724 1.00 63.97 96 TRP A N 1
ATOM 751 C CA . TRP A 1 96 ? -18.504 3.435 -16.022 1.00 63.97 96 TRP A CA 1
ATOM 752 C C . TRP A 1 96 ? -18.239 2.143 -16.806 1.00 63.97 96 TRP A C 1
ATOM 754 O O . TRP A 1 96 ? -19.091 1.259 -16.849 1.00 63.97 96 TRP A O 1
ATOM 764 N N . LYS A 1 97 ? -17.110 2.080 -17.529 1.00 52.34 97 LYS A N 1
ATOM 765 C CA . LYS A 1 97 ? -16.776 0.969 -18.446 1.00 52.34 97 LYS A CA 1
ATOM 766 C C . LYS A 1 97 ? -16.778 -0.399 -17.754 1.00 52.34 97 LYS A C 1
ATOM 768 O O . LYS A 1 97 ? -16.920 -1.416 -18.419 1.00 52.34 97 LYS A O 1
ATOM 773 N N . ASN A 1 98 ? -16.687 -0.398 -16.430 1.00 58.38 98 ASN A N 1
ATOM 774 C CA . ASN A 1 98 ? -16.621 -1.555 -15.563 1.00 58.38 98 ASN A CA 1
ATOM 775 C C . ASN A 1 98 ? -17.728 -1.424 -14.512 1.00 58.38 98 ASN A C 1
ATOM 777 O O . ASN A 1 98 ? -18.148 -0.317 -14.181 1.00 58.38 98 ASN A O 1
ATOM 781 N N . ARG A 1 99 ? -18.199 -2.546 -13.966 1.00 70.50 99 ARG A N 1
ATOM 782 C CA . ARG A 1 99 ? -19.334 -2.672 -13.026 1.00 70.50 99 ARG A CA 1
ATOM 783 C C . ARG A 1 99 ? -19.218 -1.844 -11.726 1.00 70.50 99 ARG A C 1
ATOM 785 O O . ARG A 1 99 ? -20.074 -1.960 -10.856 1.00 70.50 99 ARG A O 1
ATOM 792 N N . THR A 1 100 ? -18.202 -0.994 -11.583 1.00 78.00 100 THR A N 1
ATOM 793 C CA . THR A 1 100 ? -17.848 -0.219 -10.389 1.00 78.00 100 THR A CA 1
ATOM 794 C C . THR A 1 100 ? -18.975 0.689 -9.895 1.00 78.00 100 THR A C 1
ATOM 796 O O . THR A 1 100 ? -19.142 0.883 -8.691 1.00 78.00 100 THR A O 1
ATOM 799 N N . CYS A 1 101 ? -19.843 1.179 -10.782 1.00 75.88 101 CYS A N 1
ATOM 800 C CA . CYS A 1 101 ? -20.998 1.989 -10.389 1.00 75.88 101 CYS A CA 1
ATOM 801 C C . CYS A 1 101 ? -22.008 1.239 -9.508 1.00 75.88 101 CYS A C 1
ATOM 803 O O . CYS A 1 101 ? -22.733 1.875 -8.740 1.00 75.88 101 CYS A O 1
ATOM 805 N N . ASN A 1 102 ? -22.015 -0.094 -9.553 1.00 84.12 102 ASN A N 1
ATOM 806 C CA . ASN A 1 102 ? -22.896 -0.928 -8.743 1.00 84.12 102 ASN A CA 1
ATOM 807 C C . ASN A 1 102 ? -22.520 -0.901 -7.250 1.00 84.12 102 ASN A C 1
ATOM 809 O O . ASN A 1 102 ? -23.328 -1.306 -6.413 1.00 84.12 102 ASN A O 1
ATOM 813 N N . HIS A 1 103 ? -21.339 -0.388 -6.883 1.00 87.19 103 HIS A N 1
ATOM 814 C CA . HIS A 1 103 ? -21.001 -0.094 -5.486 1.00 87.19 103 HIS A CA 1
ATOM 815 C C . HIS A 1 103 ? -21.846 1.050 -4.916 1.00 87.19 103 HIS A C 1
ATOM 817 O O . HIS A 1 103 ? -22.157 1.064 -3.726 1.00 87.19 103 HIS A O 1
ATOM 823 N N . LYS A 1 104 ? -22.252 2.015 -5.750 1.00 89.31 104 LYS A N 1
ATOM 824 C CA . LYS A 1 104 ? -22.999 3.198 -5.313 1.00 89.31 104 LYS A CA 1
ATOM 825 C C . LYS A 1 104 ? -24.368 2.792 -4.760 1.00 89.31 104 LYS A C 1
ATOM 827 O O . LYS A 1 104 ? -25.191 2.225 -5.475 1.00 89.31 104 LYS A O 1
ATOM 832 N N . ARG A 1 105 ? -24.638 3.160 -3.509 1.00 88.56 105 ARG A N 1
ATOM 833 C CA . ARG A 1 105 ? -25.950 3.017 -2.856 1.00 88.56 105 ARG A CA 1
ATOM 834 C C . ARG A 1 105 ? -26.741 4.317 -2.883 1.00 88.56 105 ARG A C 1
ATOM 836 O O . ARG A 1 105 ? -27.925 4.317 -3.201 1.00 88.56 105 ARG A O 1
ATOM 843 N N . LYS A 1 106 ? -26.077 5.440 -2.602 1.00 90.62 106 LYS A N 1
ATOM 844 C CA . LYS A 1 106 ? -26.733 6.746 -2.484 1.00 90.62 106 LYS A CA 1
ATOM 845 C C . LYS A 1 106 ? -25.786 7.898 -2.788 1.00 90.62 106 LYS A C 1
ATOM 847 O O . LYS A 1 106 ? -24.571 7.760 -2.669 1.00 90.62 106 LYS A O 1
ATOM 852 N N . ILE A 1 107 ? -26.373 9.032 -3.169 1.00 90.00 107 ILE A N 1
ATOM 853 C CA . ILE A 1 107 ? -25.698 10.330 -3.240 1.00 90.00 107 ILE A CA 1
ATOM 854 C C . ILE A 1 107 ? -26.432 11.281 -2.295 1.00 90.00 107 ILE A C 1
ATOM 856 O O . ILE A 1 107 ? -27.633 11.512 -2.487 1.00 90.00 107 ILE A O 1
ATOM 860 N N . CYS A 1 108 ? -25.709 11.820 -1.318 1.00 90.19 108 CYS A N 1
ATOM 861 C CA . CYS A 1 108 ? -26.194 12.795 -0.345 1.00 90.19 108 CYS A CA 1
ATOM 862 C C . CYS A 1 108 ? -25.504 14.142 -0.570 1.00 90.19 108 CYS A C 1
ATOM 864 O O . CYS A 1 108 ? -24.325 14.178 -0.919 1.00 90.19 108 CYS A O 1
ATOM 866 N N . PHE A 1 109 ? -26.224 15.234 -0.336 1.00 88.56 109 PHE A N 1
ATOM 867 C CA . PHE A 1 109 ? -25.704 16.597 -0.409 1.00 88.56 109 PHE A CA 1
ATOM 868 C C . PHE A 1 109 ? -25.804 17.217 0.982 1.00 88.56 109 PHE A C 1
ATOM 870 O O . PHE A 1 109 ? -26.865 17.154 1.591 1.00 88.56 109 PHE A O 1
ATOM 877 N N . ILE A 1 110 ? -24.692 17.726 1.515 1.00 88.94 110 ILE A N 1
ATOM 878 C CA . ILE A 1 110 ? -24.597 18.172 2.910 1.00 88.94 110 ILE A CA 1
ATOM 879 C C . ILE A 1 110 ? -23.953 19.557 2.982 1.00 88.94 110 ILE A C 1
ATOM 881 O O . ILE A 1 110 ? -22.911 19.819 2.372 1.00 88.94 110 ILE A O 1
ATOM 885 N N . SER A 1 111 ? -24.577 20.431 3.769 1.00 84.75 111 SER A N 1
ATOM 886 C CA . SER A 1 111 ? -24.034 21.740 4.125 1.00 84.75 111 SER A CA 1
ATOM 887 C C . SER A 1 111 ? -22.980 21.606 5.221 1.00 84.75 111 SER A C 1
ATOM 889 O O . SER A 1 111 ? -23.159 20.858 6.181 1.00 84.75 111 SER A O 1
ATOM 891 N N . ASN A 1 112 ? -21.872 22.337 5.093 1.00 84.31 112 ASN A N 1
ATOM 892 C CA . ASN A 1 112 ? -20.815 22.327 6.108 1.00 84.31 112 ASN A CA 1
ATOM 893 C C . ASN A 1 112 ? -21.105 23.268 7.282 1.00 84.31 112 ASN A C 1
ATOM 895 O O . ASN A 1 112 ? -20.458 23.164 8.323 1.00 84.31 112 ASN A O 1
ATOM 899 N N . THR A 1 113 ? -22.026 24.212 7.102 1.00 81.94 113 THR A N 1
ATOM 900 C CA . THR A 1 113 ? -22.282 25.303 8.054 1.00 81.94 113 THR A CA 1
ATOM 901 C C . THR A 1 113 ? -23.712 25.304 8.578 1.00 81.94 113 THR A C 1
ATOM 903 O O . THR A 1 113 ? -23.943 25.679 9.725 1.00 81.94 113 THR A O 1
ATOM 906 N N . GLU A 1 114 ? -24.671 24.835 7.781 1.00 76.50 114 GLU A N 1
ATOM 907 C CA . GLU A 1 114 ? -26.061 24.669 8.194 1.00 76.50 114 GLU A CA 1
ATOM 908 C C . GLU A 1 114 ? -26.264 23.218 8.655 1.00 76.50 114 GLU A C 1
ATOM 910 O O . GLU A 1 114 ? -26.263 22.286 7.850 1.00 76.50 114 GLU A O 1
ATOM 915 N N . TYR A 1 115 ? -26.436 23.008 9.963 1.00 73.31 115 TYR A N 1
ATOM 916 C CA . TYR A 1 115 ? -26.834 21.699 10.478 1.00 73.31 115 TYR A CA 1
ATOM 917 C C . TYR A 1 115 ? -28.308 21.451 10.140 1.00 73.31 115 TYR A C 1
ATOM 919 O O . TYR A 1 115 ? -29.208 21.961 10.805 1.00 73.31 115 TYR A O 1
ATOM 927 N N . CYS A 1 116 ? -28.544 20.671 9.089 1.00 74.88 116 CYS A N 1
ATOM 928 C CA . CYS A 1 116 ? -29.860 20.153 8.746 1.00 74.88 116 CYS A CA 1
ATOM 929 C C . CYS A 1 116 ? -30.022 18.760 9.365 1.00 74.88 116 CYS A C 1
ATOM 931 O O . CYS A 1 116 ? -29.373 17.802 8.935 1.00 74.88 116 CYS A O 1
ATOM 933 N N . GLU A 1 117 ? -30.871 18.635 10.392 1.00 75.06 117 GLU A N 1
ATOM 934 C CA . GLU A 1 117 ? -31.130 17.336 11.028 1.00 75.06 117 GLU A CA 1
ATOM 935 C C . GLU A 1 117 ? -31.606 16.293 10.024 1.00 75.06 117 GLU A C 1
ATOM 937 O O . GLU A 1 117 ? -31.196 15.138 10.125 1.00 75.06 117 GLU A O 1
ATOM 942 N N . ASP A 1 118 ? -32.416 16.697 9.046 1.00 81.25 118 ASP A N 1
ATOM 943 C CA . ASP A 1 118 ? -32.981 15.789 8.055 1.00 81.25 118 ASP A CA 1
ATOM 944 C C . ASP A 1 118 ? -31.903 15.198 7.135 1.00 81.25 118 ASP A C 1
ATOM 946 O O . ASP A 1 118 ? -31.892 13.982 6.936 1.00 81.25 118 ASP A O 1
ATOM 950 N N . ASP A 1 119 ? -30.935 15.996 6.671 1.00 79.44 119 ASP A N 1
ATOM 951 C CA . ASP A 1 119 ? -29.853 15.524 5.789 1.00 79.44 119 ASP A CA 1
ATOM 952 C C . ASP A 1 119 ? -28.931 14.527 6.512 1.00 79.44 119 ASP A C 1
ATOM 954 O O . ASP A 1 119 ? -28.590 13.458 5.994 1.00 79.44 119 ASP A O 1
ATOM 958 N N . PHE A 1 120 ? -28.553 14.835 7.758 1.00 86.38 120 PHE A N 1
ATOM 959 C CA . PHE A 1 120 ? -27.731 13.931 8.568 1.00 86.38 120 PHE A CA 1
ATOM 960 C C . PHE A 1 120 ? -28.503 12.694 9.023 1.00 86.38 120 PHE A C 1
ATOM 962 O O . PHE A 1 120 ? -27.921 11.612 9.132 1.00 86.38 120 PHE A O 1
ATOM 969 N N . LYS A 1 121 ? -29.801 12.824 9.305 1.00 88.56 121 LYS A N 1
ATOM 970 C CA . LYS A 1 121 ? -30.675 11.696 9.637 1.00 88.56 121 LYS A CA 1
ATOM 971 C C . LYS A 1 121 ? -30.822 10.763 8.445 1.00 88.56 121 LYS A C 1
ATOM 973 O O . LYS A 1 121 ? -30.729 9.552 8.626 1.00 88.56 121 LYS A O 1
ATOM 978 N N . ASP A 1 122 ? -30.976 11.304 7.242 1.00 88.38 122 ASP A N 1
ATOM 979 C CA . ASP A 1 122 ? -31.048 10.525 6.011 1.00 88.38 122 ASP A CA 1
ATOM 980 C C . ASP A 1 122 ? -29.743 9.753 5.740 1.00 88.38 122 ASP A C 1
ATOM 982 O O . ASP A 1 122 ? -29.779 8.556 5.440 1.00 88.38 122 ASP A O 1
ATOM 986 N N . LEU A 1 123 ? -28.581 10.387 5.947 1.00 92.00 123 LEU A N 1
ATOM 987 C CA . LEU A 1 123 ? -27.283 9.707 5.869 1.00 92.00 123 LEU A CA 1
ATOM 988 C C . LEU A 1 123 ? -27.139 8.605 6.937 1.00 92.00 123 LEU A C 1
ATOM 990 O O . LEU A 1 123 ? -26.747 7.485 6.611 1.00 92.00 123 LEU A O 1
ATOM 994 N N . LYS A 1 124 ? -27.479 8.888 8.203 1.00 93.19 124 LYS A N 1
ATOM 995 C CA . LYS A 1 124 ? -27.425 7.902 9.303 1.00 93.19 124 LYS A CA 1
ATOM 996 C C . LYS A 1 124 ? -28.329 6.700 9.037 1.00 93.19 124 LYS A C 1
ATOM 998 O O . LYS A 1 124 ? -27.919 5.566 9.281 1.00 93.19 124 LYS A O 1
ATOM 1003 N N . ASN A 1 125 ? -29.537 6.942 8.531 1.00 93.75 125 ASN A N 1
ATOM 1004 C CA . ASN A 1 125 ? -30.484 5.889 8.181 1.00 93.75 125 ASN A CA 1
ATOM 1005 C C . ASN A 1 125 ? -29.942 5.008 7.054 1.00 93.75 125 ASN A C 1
ATOM 1007 O O . ASN A 1 125 ? -30.053 3.787 7.146 1.00 93.75 125 ASN A O 1
ATOM 1011 N N . GLU A 1 126 ? -29.317 5.602 6.032 1.00 94.06 126 GLU A N 1
ATOM 1012 C CA . GLU A 1 126 ? -28.708 4.833 4.946 1.00 94.06 126 GLU A CA 1
ATOM 1013 C C . GLU A 1 126 ? -27.537 3.980 5.443 1.00 94.06 126 GLU A C 1
ATOM 1015 O O . GLU A 1 126 ? -27.476 2.793 5.138 1.00 94.06 126 GLU A O 1
ATOM 1020 N N . ILE A 1 127 ? -26.650 4.541 6.273 1.00 94.81 127 ILE A N 1
ATOM 1021 C CA . ILE A 1 127 ? -25.546 3.787 6.888 1.00 94.81 127 ILE A CA 1
ATOM 1022 C C . ILE A 1 127 ? -26.094 2.614 7.711 1.00 94.81 127 ILE A C 1
ATOM 1024 O O . ILE A 1 127 ? -25.617 1.490 7.575 1.00 94.81 127 ILE A O 1
ATOM 1028 N N . ALA A 1 128 ? -27.116 2.848 8.540 1.00 94.19 128 ALA A N 1
ATOM 1029 C CA . ALA A 1 128 ? -27.725 1.808 9.366 1.00 94.19 128 ALA A CA 1
ATOM 1030 C C . ALA A 1 128 ? -28.430 0.726 8.535 1.00 94.19 128 ALA A C 1
ATOM 1032 O O . ALA A 1 128 ? -28.436 -0.439 8.931 1.00 94.19 128 ALA A O 1
ATOM 1033 N N . LYS A 1 129 ? -29.037 1.099 7.404 1.00 93.69 129 LYS A N 1
ATOM 1034 C CA . LYS A 1 129 ? -29.642 0.163 6.455 1.00 93.69 129 LYS A CA 1
ATOM 1035 C C . LYS A 1 129 ? -28.566 -0.714 5.814 1.00 93.69 129 LYS A C 1
ATOM 1037 O O . LYS A 1 129 ? -28.641 -1.928 5.951 1.00 93.69 129 LYS A O 1
ATOM 1042 N N . ILE A 1 130 ? -27.539 -0.103 5.221 1.00 92.25 130 ILE A N 1
ATOM 1043 C CA . ILE A 1 130 ? -26.421 -0.813 4.587 1.00 92.25 130 ILE A CA 1
ATOM 1044 C C . ILE A 1 130 ? -25.736 -1.750 5.585 1.00 92.25 130 ILE A C 1
ATOM 1046 O O . ILE A 1 130 ? -25.502 -2.911 5.274 1.00 92.25 130 ILE A O 1
ATOM 1050 N N . ALA A 1 131 ? -25.460 -1.282 6.805 1.00 91.12 131 ALA A N 1
ATOM 1051 C CA . ALA A 1 131 ? -24.812 -2.099 7.827 1.00 91.12 131 ALA A CA 1
ATOM 1052 C C . ALA A 1 131 ? -25.596 -3.382 8.149 1.00 91.12 131 ALA A C 1
ATOM 1054 O O . ALA A 1 131 ? -24.977 -4.407 8.405 1.00 91.12 131 ALA A O 1
ATOM 1055 N N . LYS A 1 132 ? -26.937 -3.346 8.107 1.00 90.88 132 LYS A N 1
ATOM 1056 C CA . LYS A 1 132 ? -27.797 -4.523 8.326 1.00 90.88 132 LYS A CA 1
ATOM 1057 C C . LYS A 1 132 ? -27.836 -5.481 7.134 1.00 90.88 132 LYS A C 1
ATOM 1059 O O . LYS A 1 132 ? -28.191 -6.638 7.323 1.00 90.88 132 LYS A O 1
ATOM 1064 N N . GLU A 1 133 ? -27.533 -4.995 5.933 1.00 87.69 133 GLU A N 1
ATOM 1065 C CA . GLU A 1 133 ? -27.468 -5.797 4.704 1.00 87.69 133 GLU A CA 1
ATOM 1066 C C . GLU A 1 133 ? -26.134 -6.547 4.574 1.00 87.69 133 GLU A C 1
ATOM 1068 O O . GLU A 1 133 ? -26.049 -7.507 3.816 1.00 87.69 133 GLU A O 1
ATOM 1073 N N . MET A 1 134 ? -25.093 -6.126 5.301 1.00 85.44 134 MET A N 1
ATOM 1074 C CA . MET A 1 134 ? -23.780 -6.766 5.242 1.00 85.44 134 MET A CA 1
ATOM 1075 C C . MET A 1 134 ? -23.787 -8.159 5.882 1.00 85.44 134 MET A C 1
ATOM 1077 O O . MET A 1 134 ? -24.236 -8.325 7.016 1.00 85.44 134 MET A O 1
ATOM 1081 N N . ASP A 1 135 ? -23.174 -9.136 5.207 1.00 82.69 135 ASP A N 1
ATOM 1082 C CA . ASP A 1 135 ? -23.135 -10.543 5.642 1.00 82.69 135 ASP A CA 1
ATOM 1083 C C . ASP A 1 135 ? -22.579 -10.732 7.065 1.00 82.69 135 ASP A C 1
ATOM 1085 O O . ASP A 1 135 ? -23.082 -11.549 7.840 1.00 82.69 135 ASP A O 1
ATOM 1089 N N . TYR A 1 136 ? -21.570 -9.940 7.441 1.00 81.75 136 TYR A N 1
ATOM 1090 C CA . TYR A 1 136 ? -20.934 -10.022 8.759 1.00 81.75 136 TYR A CA 1
ATOM 1091 C C . TYR A 1 136 ? -21.840 -9.538 9.904 1.00 81.75 136 TYR A C 1
ATOM 1093 O O . TYR A 1 136 ? -21.584 -9.850 11.064 1.00 81.75 136 TYR A O 1
ATOM 1101 N N . PHE A 1 137 ? -22.911 -8.783 9.625 1.00 85.25 137 PHE A N 1
ATOM 1102 C CA . PHE A 1 137 ? -23.787 -8.239 10.670 1.00 85.25 137 PHE A CA 1
ATOM 1103 C C . PHE A 1 137 ? -24.530 -9.338 11.443 1.00 85.25 137 PHE A C 1
ATOM 1105 O O . PHE A 1 137 ? -24.805 -9.190 12.633 1.00 85.25 137 PHE A O 1
ATOM 1112 N N . ALA A 1 138 ? -24.842 -10.452 10.775 1.00 83.81 138 ALA A N 1
ATOM 1113 C CA . ALA A 1 138 ? -25.516 -11.604 11.368 1.00 83.81 138 ALA A CA 1
ATOM 1114 C C . ALA A 1 138 ? -24.544 -12.708 11.834 1.00 83.81 138 ALA A C 1
ATOM 1116 O O . ALA A 1 138 ? -24.988 -13.795 12.224 1.00 83.81 138 ALA A O 1
ATOM 1117 N N . GLU A 1 139 ? -23.230 -12.461 11.792 1.00 86.12 139 GLU A N 1
ATOM 1118 C CA . GLU A 1 139 ? -22.229 -13.452 12.173 1.00 86.12 139 GLU A CA 1
ATOM 1119 C C . GLU A 1 139 ? -22.302 -13.769 13.675 1.00 86.12 139 GLU A C 1
ATOM 1121 O O . GLU A 1 139 ? -22.355 -12.893 14.543 1.00 86.12 139 GLU A O 1
ATOM 1126 N N . LYS A 1 140 ? -22.321 -15.064 14.006 1.00 90.25 140 LYS A N 1
ATOM 1127 C CA . LYS A 1 140 ? -22.386 -15.525 15.395 1.00 90.25 140 LYS A CA 1
ATOM 1128 C C . LYS A 1 140 ? -20.986 -15.592 15.988 1.00 90.25 140 LYS A C 1
ATOM 1130 O O . LYS A 1 140 ? -20.228 -16.510 15.686 1.00 90.25 140 LYS A O 1
ATOM 1135 N N . LEU A 1 141 ? -20.695 -14.681 16.910 1.00 89.81 141 LEU A N 1
ATOM 1136 C CA . LEU A 1 141 ? -19.441 -14.669 17.657 1.00 89.81 141 LEU A CA 1
ATOM 1137 C C . LEU A 1 141 ? -19.614 -15.244 19.071 1.00 89.81 141 LEU A C 1
ATOM 1139 O O . LEU A 1 141 ? -20.669 -15.071 19.691 1.00 89.81 141 LEU A O 1
ATOM 1143 N N . PRO A 1 142 ? -18.583 -15.898 19.637 1.00 92.62 142 PRO A N 1
ATOM 1144 C CA . PRO A 1 142 ? -18.604 -16.303 21.037 1.00 92.62 142 PRO A CA 1
ATOM 1145 C C . PRO A 1 142 ? -18.771 -15.092 21.964 1.00 92.62 142 PRO A C 1
ATOM 1147 O O . PRO A 1 142 ? -17.981 -14.153 21.915 1.00 92.62 142 PRO A O 1
ATOM 1150 N N . THR A 1 143 ? -19.730 -15.133 22.893 1.00 93.19 143 THR A N 1
ATOM 1151 C CA . THR A 1 143 ? -19.988 -14.023 23.836 1.00 93.19 143 THR A CA 1
ATOM 1152 C C . THR A 1 143 ? -18.742 -13.606 24.627 1.00 93.19 143 THR A C 1
ATOM 1154 O O . THR A 1 143 ? -18.514 -12.423 24.869 1.00 93.19 143 THR A O 1
ATOM 1157 N N . ARG A 1 144 ? -17.890 -14.572 24.980 1.00 94.81 144 ARG A N 1
ATOM 1158 C CA . ARG A 1 144 ? -16.603 -14.340 25.653 1.00 94.81 144 ARG A CA 1
ATOM 1159 C C . ARG A 1 144 ? -15.620 -13.481 24.849 1.00 94.81 144 ARG A C 1
ATOM 1161 O O . ARG A 1 144 ? -14.835 -12.757 25.451 1.00 94.81 144 ARG A O 1
ATOM 1168 N N . TRP A 1 145 ? -15.667 -13.527 23.516 1.00 95.00 145 TRP A N 1
ATOM 1169 C CA . TRP A 1 145 ? -14.832 -12.672 22.668 1.00 95.00 145 TRP A CA 1
ATOM 1170 C C . TRP A 1 145 ? -15.268 -11.216 22.774 1.00 95.00 145 TRP A C 1
ATOM 1172 O O . TRP A 1 145 ? -14.423 -10.350 22.959 1.00 95.00 145 TRP A O 1
ATOM 1182 N N . ILE A 1 146 ? -16.580 -10.963 22.774 1.00 93.38 146 ILE A N 1
ATOM 1183 C CA . ILE A 1 146 ? -17.147 -9.621 22.965 1.00 93.38 146 ILE A CA 1
ATOM 1184 C C . ILE A 1 146 ? -16.746 -9.067 24.341 1.00 93.38 146 ILE A C 1
ATOM 1186 O O . ILE A 1 146 ? -16.358 -7.910 24.473 1.00 93.38 146 ILE A O 1
ATOM 1190 N N . GLN A 1 147 ? -16.787 -9.900 25.384 1.00 95.38 147 GLN A N 1
ATOM 1191 C CA . GLN A 1 147 ? -16.362 -9.497 26.729 1.00 95.38 147 GLN A CA 1
ATOM 1192 C C . GLN A 1 147 ? -14.867 -9.154 26.794 1.00 95.38 147 GLN A C 1
ATOM 1194 O O . GLN A 1 147 ? -14.498 -8.178 27.452 1.00 95.38 147 GLN A O 1
ATOM 1199 N N . LEU A 1 148 ? -14.015 -9.923 26.108 1.00 96.31 148 LEU A N 1
ATOM 1200 C CA . LEU A 1 148 ? -12.581 -9.645 26.044 1.00 96.31 148 LEU A CA 1
ATOM 1201 C C . LEU A 1 148 ? -12.298 -8.374 25.237 1.00 96.31 148 LEU A C 1
ATOM 1203 O O . LEU A 1 148 ? -11.502 -7.549 25.674 1.00 96.31 148 LEU A O 1
ATOM 1207 N N . GLU A 1 149 ? -12.989 -8.176 24.116 1.00 95.25 149 GLU A N 1
ATOM 1208 C CA . GLU A 1 149 ? -12.921 -6.952 23.315 1.00 95.25 149 GLU A CA 1
ATOM 1209 C C . GLU A 1 149 ? -13.270 -5.721 24.160 1.00 95.25 149 GLU A C 1
ATOM 1211 O O . GLU A 1 149 ? -12.463 -4.801 24.261 1.00 95.25 149 GLU A O 1
ATOM 1216 N N . ILE A 1 150 ? -14.394 -5.748 24.887 1.00 94.50 150 ILE A N 1
ATOM 1217 C CA . ILE A 1 150 ? -14.785 -4.669 25.809 1.00 94.50 150 ILE A CA 1
ATOM 1218 C C . ILE A 1 150 ? -13.706 -4.425 26.874 1.00 94.50 150 ILE A C 1
ATOM 1220 O O . ILE A 1 150 ? -13.428 -3.274 27.221 1.00 94.50 150 ILE A O 1
ATOM 1224 N N . ALA A 1 151 ? -13.104 -5.483 27.427 1.00 95.44 151 ALA A N 1
ATOM 1225 C CA . ALA A 1 151 ? -12.039 -5.350 28.418 1.00 95.44 151 ALA A CA 1
ATOM 1226 C C . ALA A 1 151 ? -10.796 -4.661 27.830 1.00 95.44 151 ALA A C 1
ATOM 1228 O O . ALA A 1 151 ? -10.259 -3.745 28.457 1.00 95.44 151 ALA A O 1
ATOM 1229 N N . LEU A 1 152 ? -10.386 -5.034 26.614 1.00 96.00 152 LEU A N 1
ATOM 1230 C CA . LEU A 1 152 ? -9.279 -4.398 25.897 1.00 96.00 152 LEU A CA 1
ATOM 1231 C C . LEU A 1 152 ? -9.601 -2.937 25.546 1.00 96.00 152 LEU A C 1
ATOM 1233 O O . LEU A 1 152 ? -8.791 -2.055 25.827 1.00 96.00 152 LEU A O 1
ATOM 1237 N N . SER A 1 153 ? -10.805 -2.640 25.049 1.00 93.50 153 SER A N 1
ATOM 1238 C CA . SER A 1 153 ? -11.237 -1.264 24.758 1.00 93.50 153 SER A CA 1
ATOM 1239 C C . SER A 1 153 ? -11.291 -0.375 26.005 1.00 93.50 153 SER A C 1
ATOM 1241 O O . SER A 1 153 ? -11.080 0.832 25.925 1.00 93.50 153 SER A O 1
ATOM 1243 N N . LYS A 1 154 ? -11.559 -0.928 27.194 1.00 94.00 154 LYS A N 1
ATOM 1244 C CA . LYS A 1 154 ? -11.471 -0.157 28.448 1.00 94.00 154 LYS A CA 1
ATOM 1245 C C . LYS A 1 154 ? -10.031 0.237 28.774 1.00 94.00 154 LYS A C 1
ATOM 1247 O O . LYS A 1 154 ? -9.805 1.345 29.258 1.00 94.00 154 LYS A O 1
ATOM 1252 N N . LEU A 1 155 ? -9.053 -0.628 28.496 1.00 93.12 155 LEU A N 1
ATOM 1253 C CA . LEU A 1 155 ? -7.637 -0.295 28.684 1.00 93.12 155 LEU A CA 1
ATOM 1254 C C . LEU A 1 155 ? -7.207 0.841 27.748 1.00 93.12 155 LEU A C 1
ATOM 1256 O O . LEU A 1 155 ? -6.547 1.780 28.196 1.00 93.12 155 LEU A O 1
ATOM 1260 N N . THR A 1 156 ? -7.650 0.814 26.491 1.00 89.69 156 THR A N 1
ATOM 1261 C CA . THR A 1 156 ? -7.331 1.868 25.518 1.00 89.69 156 THR A CA 1
ATOM 1262 C C . THR A 1 156 ? -8.022 3.189 25.871 1.00 89.69 156 THR A C 1
ATOM 1264 O O . THR A 1 156 ? -7.383 4.240 25.915 1.00 89.69 156 THR A O 1
ATOM 1267 N N . ASN A 1 157 ? -9.310 3.155 26.218 1.00 88.75 157 ASN A N 1
ATOM 1268 C CA . ASN A 1 157 ? -10.090 4.367 26.472 1.00 88.75 157 ASN A CA 1
ATOM 1269 C C . ASN A 1 157 ? -9.768 5.027 27.819 1.00 88.75 157 ASN A C 1
ATOM 1271 O O . ASN A 1 157 ? -9.594 6.248 27.870 1.00 88.75 157 ASN A O 1
ATOM 1275 N N . SER A 1 158 ? -9.681 4.239 28.896 1.00 87.31 158 SER A N 1
ATOM 1276 C CA . SER A 1 158 ? -9.517 4.753 30.262 1.00 87.31 158 SER A CA 1
ATOM 1277 C C . SER A 1 158 ? -8.058 4.919 30.669 1.00 87.31 158 SER A C 1
ATOM 1279 O O . SER A 1 158 ? -7.737 5.871 31.371 1.00 87.31 158 SER A O 1
ATOM 1281 N N . LYS A 1 159 ? -7.177 4.004 30.246 1.00 82.00 159 LYS A N 1
ATOM 1282 C CA . LYS A 1 159 ? -5.758 4.015 30.636 1.00 82.00 159 LYS A CA 1
ATOM 1283 C C . LYS A 1 159 ? -4.822 4.491 29.524 1.00 82.00 159 LYS A C 1
ATOM 1285 O O . LYS A 1 159 ? -3.625 4.562 29.761 1.00 82.00 159 LYS A O 1
ATOM 1290 N N . LYS A 1 160 ? -5.353 4.811 28.335 1.00 87.44 160 LYS A N 1
ATOM 1291 C CA . LYS A 1 160 ? -4.580 5.260 27.160 1.00 87.44 160 LYS A CA 1
ATOM 1292 C C . LYS A 1 160 ? -3.490 4.274 26.724 1.00 87.44 160 LYS A C 1
ATOM 1294 O O . LYS A 1 160 ? -2.504 4.670 26.115 1.00 87.44 160 LYS A O 1
ATOM 1299 N N . ILE A 1 161 ? -3.693 2.985 26.997 1.00 91.75 161 ILE A N 1
ATOM 1300 C CA . ILE A 1 161 ? -2.759 1.929 26.600 1.00 91.75 161 ILE A CA 1
ATOM 1301 C C . ILE A 1 161 ? -3.024 1.562 25.140 1.00 91.75 161 ILE A C 1
ATOM 1303 O O . ILE A 1 161 ? -4.100 1.063 24.823 1.00 91.75 161 ILE A O 1
ATOM 1307 N N . ASN A 1 162 ? -2.050 1.791 24.259 1.00 93.94 162 ASN A N 1
ATOM 1308 C CA . ASN A 1 162 ? -2.195 1.537 22.819 1.00 93.94 162 ASN A CA 1
ATOM 1309 C C . ASN A 1 162 ? -1.609 0.193 22.369 1.00 93.94 162 ASN A C 1
ATOM 1311 O O . ASN A 1 162 ? -1.972 -0.310 21.308 1.00 93.94 162 ASN A O 1
ATOM 1315 N N . ILE A 1 163 ? -0.722 -0.389 23.172 1.00 95.00 163 ILE A N 1
ATOM 1316 C CA . ILE A 1 163 ? 0.016 -1.613 22.873 1.00 95.00 163 ILE A CA 1
ATOM 1317 C C . ILE A 1 163 ? 0.204 -2.415 24.164 1.00 95.00 163 ILE A C 1
ATOM 1319 O O . ILE A 1 163 ? 0.406 -1.839 25.233 1.00 95.00 163 ILE A O 1
ATOM 1323 N N . LEU A 1 164 ? 0.101 -3.738 24.069 1.00 95.81 164 LEU A N 1
ATOM 1324 C CA . LEU A 1 164 ? 0.341 -4.676 25.168 1.00 95.81 164 LEU A CA 1
ATOM 1325 C C . LEU A 1 164 ? 1.174 -5.846 24.675 1.00 95.81 164 LEU A C 1
ATOM 1327 O O . LEU A 1 164 ? 1.108 -6.208 23.503 1.00 95.81 164 LEU A O 1
ATOM 1331 N N . SER A 1 165 ? 1.921 -6.477 25.571 1.00 96.12 165 SER A N 1
ATOM 1332 C CA . SER A 1 165 ? 2.530 -7.769 25.273 1.00 96.12 165 SER A CA 1
ATOM 1333 C C . SER A 1 165 ? 1.462 -8.857 25.129 1.00 96.12 165 SER A C 1
ATOM 1335 O O . SER A 1 165 ? 0.400 -8.811 25.763 1.00 96.12 165 SER A O 1
ATOM 1337 N N . LEU A 1 166 ? 1.754 -9.895 24.342 1.00 96.12 166 LEU A N 1
ATOM 1338 C CA . LEU A 1 166 ? 0.873 -11.063 24.230 1.00 96.12 166 LEU A CA 1
ATOM 1339 C C . LEU A 1 166 ? 0.612 -11.716 25.593 1.00 96.12 166 LEU A C 1
ATOM 1341 O O . LEU A 1 166 ? -0.503 -12.163 25.868 1.00 96.12 166 LEU A O 1
ATOM 1345 N N . LYS A 1 167 ? 1.623 -11.721 26.467 1.00 95.62 167 LYS A N 1
ATOM 1346 C CA . LYS A 1 167 ? 1.512 -12.251 27.826 1.00 95.62 167 LYS A CA 1
ATOM 1347 C C . LYS A 1 167 ? 0.478 -11.486 28.654 1.00 95.62 167 LYS A C 1
ATOM 1349 O O . LYS A 1 167 ? -0.374 -12.117 29.267 1.00 95.62 167 LYS A O 1
ATOM 1354 N N . GLU A 1 168 ? 0.507 -10.154 28.636 1.00 96.25 168 GLU A N 1
ATOM 1355 C CA . GLU A 1 168 ? -0.460 -9.329 29.375 1.00 96.25 168 GLU A CA 1
ATOM 1356 C C . GLU A 1 168 ? -1.897 -9.573 28.904 1.00 96.25 168 GLU A C 1
ATOM 1358 O O . GLU A 1 168 ? -2.810 -9.679 29.724 1.00 96.25 168 GLU A O 1
ATOM 1363 N N . VAL A 1 169 ? -2.104 -9.722 27.593 1.00 96.50 169 VAL A N 1
ATOM 1364 C CA . VAL A 1 169 ? -3.428 -10.042 27.040 1.00 96.50 169 VAL A CA 1
ATOM 1365 C C . VAL A 1 169 ? -3.870 -11.454 27.436 1.00 96.50 169 VAL A C 1
ATOM 1367 O O . VAL A 1 169 ? -5.027 -11.651 27.814 1.00 96.50 169 VAL A O 1
ATOM 1370 N N . ALA A 1 170 ? -2.964 -12.434 27.405 1.00 95.88 170 ALA A N 1
ATOM 1371 C CA . ALA A 1 170 ? -3.254 -13.800 27.831 1.00 95.88 170 ALA A CA 1
ATOM 1372 C C . ALA A 1 170 ? -3.600 -13.882 29.326 1.00 95.88 170 ALA A C 1
ATOM 1374 O O . ALA A 1 170 ? -4.558 -14.559 29.708 1.00 95.88 170 ALA A O 1
ATOM 1375 N N . ASP A 1 171 ? -2.853 -13.171 30.169 1.00 95.62 171 ASP A N 1
ATOM 1376 C CA . ASP A 1 171 ? -3.081 -13.116 31.610 1.00 95.62 171 ASP A CA 1
ATOM 1377 C C . ASP A 1 171 ? -4.408 -12.419 31.934 1.00 95.62 171 ASP A C 1
ATOM 1379 O O . ASP A 1 171 ? -5.175 -12.929 32.753 1.00 95.62 171 ASP A O 1
ATOM 1383 N N . LEU A 1 172 ? -4.745 -11.331 31.229 1.00 95.44 172 LEU A N 1
ATOM 1384 C CA . LEU A 1 172 ? -6.050 -10.673 31.333 1.00 95.44 172 LEU A CA 1
ATOM 1385 C C . LEU A 1 172 ? -7.195 -11.626 30.967 1.00 95.44 172 LEU A C 1
ATOM 1387 O O . LEU A 1 172 ? -8.159 -11.761 31.722 1.00 95.44 172 LEU A O 1
ATOM 1391 N N . ALA A 1 173 ? -7.091 -12.309 29.824 1.00 95.62 173 ALA A N 1
ATOM 1392 C CA . ALA A 1 173 ? -8.130 -13.218 29.350 1.00 95.62 173 ALA A CA 1
ATOM 1393 C C . ALA A 1 173 ? -8.338 -14.409 30.301 1.00 95.62 173 ALA A C 1
ATOM 1395 O O . ALA A 1 173 ? -9.479 -14.829 30.520 1.00 95.62 173 ALA A O 1
ATO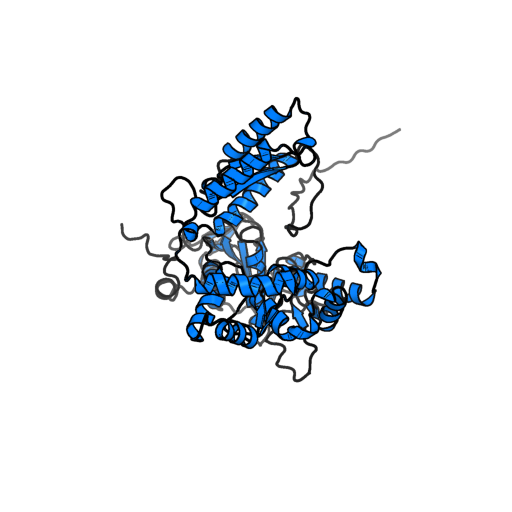M 1396 N N . ARG A 1 174 ? -7.253 -14.919 30.902 1.00 94.69 174 ARG A N 1
ATOM 1397 C CA . ARG A 1 174 ? -7.298 -15.994 31.901 1.00 94.69 174 ARG A CA 1
ATOM 1398 C C . ARG A 1 174 ? -7.883 -15.512 33.226 1.00 94.69 174 ARG A C 1
ATOM 1400 O O . ARG A 1 174 ? -8.723 -16.203 33.793 1.00 94.69 174 ARG A O 1
ATOM 1407 N N . HIS A 1 175 ? -7.474 -14.335 33.699 1.00 93.88 175 HIS A N 1
ATOM 1408 C CA . HIS A 1 175 ? -7.964 -13.745 34.946 1.00 93.88 175 HIS A CA 1
ATOM 1409 C C . HIS A 1 175 ? -9.475 -13.491 34.907 1.00 93.88 175 HIS A C 1
ATOM 1411 O O . HIS A 1 175 ? -10.174 -13.763 35.878 1.00 93.88 175 HIS A O 1
ATOM 1417 N N . LEU A 1 176 ? -9.993 -13.039 33.762 1.00 93.50 176 LEU A N 1
ATOM 1418 C CA . LEU A 1 176 ? -11.428 -12.843 33.545 1.00 93.50 176 LEU A CA 1
ATOM 1419 C C . LEU A 1 176 ? -12.190 -14.150 33.253 1.00 93.50 176 LEU A C 1
ATOM 1421 O O . LEU A 1 176 ? -13.405 -14.118 33.070 1.00 93.50 176 LEU A O 1
ATOM 1425 N N . GLY A 1 177 ? -11.501 -15.294 33.169 1.00 92.00 177 GLY A N 1
ATOM 1426 C CA . GLY A 1 177 ? -12.108 -16.590 32.858 1.00 92.00 177 GLY A CA 1
ATOM 1427 C C . GLY A 1 177 ? -12.669 -16.702 31.434 1.00 92.00 177 GLY A C 1
ATOM 1428 O O . GLY A 1 177 ? -13.485 -17.583 31.174 1.00 92.00 177 GLY A O 1
ATOM 1429 N N . LEU A 1 178 ? -12.251 -15.828 30.511 1.00 93.00 178 LEU A N 1
ATOM 1430 C CA . LEU A 1 178 ? -12.822 -15.724 29.163 1.00 93.00 178 LEU A CA 1
ATOM 1431 C C . LEU A 1 178 ? -12.193 -16.726 28.194 1.00 93.00 178 LEU A C 1
ATOM 1433 O O . LEU A 1 178 ? -12.901 -17.397 27.441 1.00 93.00 178 LEU A O 1
ATOM 1437 N N . ILE A 1 179 ? -10.863 -16.842 28.224 1.00 90.69 179 ILE A N 1
ATOM 1438 C CA . ILE A 1 179 ? -10.100 -17.730 27.343 1.00 90.69 179 ILE A CA 1
ATOM 1439 C C . ILE A 1 179 ? -9.074 -18.498 28.174 1.00 90.69 179 ILE A C 1
ATOM 1441 O O . ILE A 1 179 ? -8.218 -17.911 28.828 1.00 90.69 179 ILE A O 1
ATOM 1445 N N . GLN A 1 180 ? -9.157 -19.830 28.135 1.00 84.25 180 GLN A N 1
ATOM 1446 C CA . GLN A 1 180 ? -8.252 -20.717 28.880 1.00 84.25 180 GLN A CA 1
ATOM 1447 C C . GLN A 1 180 ? -7.175 -21.350 27.994 1.00 84.25 180 GLN A C 1
ATOM 1449 O O . GLN A 1 180 ? -6.082 -21.654 28.465 1.00 84.25 180 GLN A O 1
ATOM 1454 N N . LYS A 1 181 ? -7.485 -21.574 26.711 1.00 91.06 181 LYS A N 1
ATOM 1455 C CA . LYS A 1 181 ? -6.588 -22.229 25.757 1.00 91.06 181 LYS A CA 1
ATOM 1456 C C . LYS A 1 181 ? -5.904 -21.188 24.886 1.00 91.06 181 LYS A C 1
ATOM 1458 O O . LYS A 1 181 ? -6.571 -20.401 24.223 1.00 91.06 181 LYS A O 1
ATOM 1463 N N . GLU A 1 182 ? -4.585 -21.267 24.802 1.00 90.38 182 GLU A N 1
ATOM 1464 C CA . GLU A 1 182 ? -3.767 -20.364 23.988 1.00 90.38 182 GLU A CA 1
ATOM 1465 C C . GLU A 1 182 ? -4.170 -20.372 22.504 1.00 90.38 182 GLU A C 1
ATOM 1467 O O . GLU A 1 182 ? -4.306 -19.321 21.884 1.00 90.38 182 GLU A O 1
ATOM 1472 N N . LYS A 1 183 ? -4.480 -21.553 21.949 1.00 93.75 183 LYS A N 1
ATOM 1473 C CA . LYS A 1 183 ? -4.975 -21.683 20.569 1.00 93.75 183 LYS A CA 1
ATOM 1474 C C . LYS A 1 183 ? -6.199 -20.805 20.306 1.00 93.75 183 LYS A C 1
ATOM 1476 O O . LYS A 1 183 ? -6.319 -20.235 19.230 1.00 93.75 183 LYS A O 1
ATOM 1481 N N . GLU A 1 184 ? -7.112 -20.712 21.266 1.00 94.94 184 GLU A N 1
ATOM 1482 C CA . GLU A 1 184 ? -8.307 -19.892 21.109 1.00 94.94 184 GLU A CA 1
ATOM 1483 C C . GLU A 1 184 ? -7.979 -18.396 21.160 1.00 94.94 184 GLU A C 1
ATOM 1485 O O . GLU A 1 184 ? -8.538 -17.634 20.376 1.00 94.94 184 GLU A O 1
ATOM 1490 N N . LEU A 1 185 ? -7.038 -17.987 22.018 1.00 95.69 185 LEU A N 1
ATOM 1491 C CA . LEU A 1 185 ? -6.574 -16.602 22.068 1.00 95.69 185 LEU A CA 1
ATOM 1492 C C . LEU A 1 185 ? -6.000 -16.168 20.716 1.00 95.69 185 LEU A C 1
ATOM 1494 O O . LEU A 1 185 ? -6.362 -15.109 20.219 1.00 95.69 185 LEU A O 1
ATOM 1498 N N . PHE A 1 186 ? -5.174 -17.001 20.079 1.00 95.69 186 PHE A N 1
ATOM 1499 C CA . PHE A 1 186 ? -4.652 -16.689 18.746 1.00 95.69 186 PHE A CA 1
ATOM 1500 C C . PHE A 1 186 ? -5.748 -16.576 17.685 1.00 95.69 186 PHE A C 1
ATOM 1502 O O . PHE A 1 186 ? -5.657 -15.711 16.819 1.00 95.69 186 PHE A O 1
ATOM 1509 N N . VAL A 1 187 ? -6.787 -17.414 17.746 1.00 95.31 187 VAL A N 1
ATOM 1510 C CA . VAL A 1 187 ? -7.927 -17.311 16.821 1.00 95.31 187 VAL A CA 1
ATOM 1511 C C . VAL A 1 187 ? -8.681 -15.996 17.047 1.00 95.31 187 VAL A C 1
ATOM 1513 O O . VAL A 1 187 ? -8.982 -15.309 16.076 1.00 95.31 187 VAL A O 1
ATOM 1516 N N . PHE A 1 188 ? -8.917 -15.609 18.305 1.00 95.94 188 PHE A N 1
ATOM 1517 C CA . PHE A 1 188 ? -9.512 -14.314 18.648 1.00 95.94 188 PHE A CA 1
ATOM 1518 C C . PHE A 1 188 ? -8.666 -13.141 18.133 1.00 95.94 188 PHE A C 1
ATOM 1520 O O . PHE A 1 188 ? -9.195 -12.249 17.477 1.00 95.94 188 PHE A O 1
ATOM 1527 N N . LEU A 1 189 ? -7.353 -13.148 18.386 1.00 96.88 189 LEU A N 1
ATOM 1528 C CA . LEU A 1 189 ? -6.454 -12.073 17.959 1.00 96.88 189 LEU A CA 1
ATOM 1529 C C . LEU A 1 189 ? -6.373 -11.973 16.434 1.00 96.88 189 LEU A C 1
ATOM 1531 O O . LEU A 1 189 ? -6.414 -10.874 15.891 1.00 96.88 189 LEU A O 1
ATOM 1535 N N . ASN A 1 190 ? -6.310 -13.110 15.738 1.00 95.44 190 ASN A N 1
ATOM 1536 C CA . ASN A 1 190 ? -6.318 -13.135 14.280 1.00 95.44 190 ASN A CA 1
ATOM 1537 C C . ASN A 1 190 ? -7.639 -12.599 13.716 1.00 95.44 190 ASN A C 1
ATOM 1539 O O . ASN A 1 190 ? -7.618 -11.811 12.779 1.00 95.44 190 ASN A O 1
ATOM 1543 N N . TYR A 1 191 ? -8.775 -12.980 14.307 1.00 94.56 191 TYR A N 1
ATOM 1544 C CA . TYR A 1 191 ? -10.082 -12.445 13.926 1.00 94.56 191 TYR A CA 1
ATOM 1545 C C . TYR A 1 191 ? -10.137 -10.918 14.104 1.00 94.56 191 TYR A C 1
ATOM 1547 O O . TYR A 1 191 ? -10.467 -10.197 13.166 1.00 94.56 191 TYR A O 1
ATOM 1555 N N . GLN A 1 192 ? -9.732 -10.407 15.272 1.00 95.62 192 GLN A N 1
ATOM 1556 C CA . GLN A 1 192 ? -9.711 -8.967 15.560 1.00 95.62 192 GLN A CA 1
ATOM 1557 C C . GLN A 1 192 ? -8.737 -8.201 14.649 1.00 95.62 192 GLN A C 1
ATOM 1559 O O . GLN A 1 192 ? -8.996 -7.051 14.292 1.00 95.62 192 GLN A O 1
ATOM 1564 N N . HIS A 1 193 ? -7.634 -8.839 14.249 1.00 95.12 193 HIS A N 1
ATOM 1565 C CA . HIS A 1 193 ? -6.702 -8.292 13.270 1.00 95.12 193 HIS A CA 1
ATOM 1566 C C . HIS A 1 193 ? -7.318 -8.188 11.873 1.00 95.12 193 HIS A C 1
ATOM 1568 O O . HIS A 1 193 ? -7.215 -7.143 11.238 1.00 95.12 193 HIS A O 1
ATOM 1574 N N . GLN A 1 194 ? -8.013 -9.234 11.423 1.00 90.94 194 GLN A N 1
ATOM 1575 C CA . GLN A 1 194 ? -8.659 -9.273 10.109 1.00 90.94 194 GLN A CA 1
ATOM 1576 C C . GLN A 1 194 ? -9.754 -8.214 9.946 1.00 90.94 194 GLN A C 1
ATOM 1578 O O . GLN A 1 194 ? -9.901 -7.663 8.859 1.00 90.94 194 GLN A O 1
ATOM 1583 N N . ILE A 1 195 ? -10.495 -7.900 11.013 1.00 90.44 195 ILE A N 1
ATOM 1584 C CA . ILE A 1 195 ? -11.506 -6.828 10.996 1.00 90.44 195 ILE A CA 1
ATOM 1585 C C . ILE A 1 195 ? -10.923 -5.437 11.298 1.00 90.44 195 ILE A C 1
ATOM 1587 O O . ILE A 1 195 ? -11.661 -4.457 11.324 1.00 90.44 195 ILE A O 1
ATOM 1591 N N . GLY A 1 196 ? -9.610 -5.336 11.529 1.00 92.50 196 GLY A N 1
ATOM 1592 C CA . GLY A 1 196 ? -8.914 -4.066 11.731 1.00 92.50 196 GLY A CA 1
ATOM 1593 C C . GLY A 1 196 ? -9.145 -3.409 13.093 1.00 92.50 196 GLY A C 1
ATOM 1594 O O . GLY A 1 196 ? -8.872 -2.221 13.235 1.00 92.50 196 GLY A O 1
ATOM 1595 N N . ASN A 1 197 ? -9.624 -4.146 14.099 1.00 94.12 197 ASN A N 1
ATOM 1596 C CA . ASN A 1 197 ? -9.799 -3.628 15.461 1.00 94.12 197 ASN A CA 1
ATOM 1597 C C . ASN A 1 197 ? -8.473 -3.559 16.232 1.00 94.12 197 ASN A C 1
ATOM 1599 O O . ASN A 1 197 ? -8.270 -2.663 17.052 1.00 94.12 197 ASN A O 1
ATOM 1603 N N . ILE A 1 198 ? -7.567 -4.501 15.965 1.00 96.62 198 ILE A N 1
ATOM 1604 C CA . ILE A 1 198 ? -6.209 -4.551 16.522 1.00 96.62 198 ILE A CA 1
ATOM 1605 C C . ILE A 1 198 ? -5.210 -4.862 15.407 1.00 96.62 198 ILE A C 1
ATOM 1607 O O . ILE A 1 198 ? -5.592 -5.349 14.347 1.00 96.62 198 ILE A O 1
ATOM 1611 N N . ILE A 1 199 ? -3.917 -4.657 15.650 1.00 97.19 199 ILE A N 1
ATOM 1612 C CA . ILE A 1 199 ? -2.863 -5.192 14.781 1.00 97.19 199 ILE A CA 1
ATOM 1613 C C . ILE A 1 199 ? -2.117 -6.293 15.528 1.00 97.19 199 ILE A C 1
ATOM 1615 O O . ILE A 1 199 ? -1.603 -6.073 16.628 1.00 97.19 199 ILE A O 1
ATOM 1619 N N . PHE A 1 200 ? -2.076 -7.478 14.924 1.00 96.38 200 PHE A N 1
ATOM 1620 C CA . PHE A 1 200 ? -1.399 -8.644 15.469 1.00 96.38 200 PHE A CA 1
ATOM 1621 C C . PHE A 1 200 ? -0.820 -9.495 14.338 1.00 96.38 200 PHE A C 1
ATOM 1623 O O . PHE A 1 200 ? -1.549 -9.955 13.464 1.00 96.38 200 PHE A O 1
ATOM 1630 N N . PHE A 1 201 ? 0.482 -9.757 14.407 1.00 94.50 201 PHE A N 1
ATOM 1631 C CA . PHE A 1 201 ? 1.181 -10.647 13.489 1.00 94.50 201 PHE A CA 1
ATOM 1632 C C . PHE A 1 201 ? 1.737 -11.833 14.268 1.00 94.50 201 PHE A C 1
ATOM 1634 O O . PHE A 1 201 ? 2.493 -11.670 15.227 1.00 94.50 201 PHE A O 1
ATOM 1641 N N . LYS A 1 202 ? 1.363 -13.044 13.854 1.00 91.69 202 LYS A N 1
ATOM 1642 C CA . LYS A 1 202 ? 1.713 -14.274 14.575 1.00 91.69 202 LYS A CA 1
ATOM 1643 C C . LYS A 1 202 ? 3.221 -14.537 14.624 1.00 91.69 202 LYS A C 1
ATOM 1645 O O . LYS A 1 202 ? 3.698 -15.136 15.577 1.00 91.69 202 LYS A O 1
ATOM 1650 N N . ASP A 1 203 ? 3.962 -14.127 13.605 1.00 92.06 203 ASP A N 1
ATOM 1651 C CA . ASP A 1 203 ? 5.403 -14.354 13.487 1.00 92.06 203 ASP A CA 1
ATOM 1652 C C . ASP A 1 203 ? 6.260 -13.284 14.188 1.00 92.06 203 ASP A C 1
ATOM 1654 O O . ASP A 1 203 ? 7.455 -13.489 14.381 1.00 92.06 203 ASP A O 1
ATOM 1658 N N . ILE A 1 204 ? 5.647 -12.184 14.638 1.00 92.31 204 ILE A N 1
ATOM 1659 C CA . ILE A 1 204 ? 6.258 -11.174 15.520 1.00 92.31 204 ILE A CA 1
ATOM 1660 C C . ILE A 1 204 ? 5.368 -10.925 16.747 1.00 92.31 204 ILE A C 1
ATOM 1662 O O . ILE A 1 204 ? 5.108 -9.792 17.139 1.00 92.31 204 ILE A O 1
ATOM 1666 N N . SER A 1 205 ? 4.882 -12.005 17.359 1.00 90.25 205 SER A N 1
ATOM 1667 C CA . SER A 1 205 ? 3.782 -12.004 18.332 1.00 90.25 205 SER A CA 1
ATOM 1668 C C . SER A 1 205 ? 4.094 -11.433 19.720 1.00 90.25 205 SER A C 1
ATOM 1670 O O . SER A 1 205 ? 3.290 -11.615 20.628 1.00 90.25 205 SER A O 1
ATOM 1672 N N . ASP A 1 206 ? 5.243 -10.790 19.927 1.00 92.56 206 ASP A N 1
ATOM 1673 C CA . ASP A 1 206 ? 5.648 -10.275 21.243 1.00 92.56 206 ASP A CA 1
ATOM 1674 C C . ASP A 1 206 ? 4.637 -9.259 21.791 1.00 92.56 206 ASP A C 1
ATOM 1676 O O . ASP A 1 206 ? 4.329 -9.253 22.987 1.00 92.56 206 ASP A O 1
ATOM 1680 N N . TYR A 1 207 ? 4.079 -8.442 20.895 1.00 95.88 207 TYR A N 1
ATOM 1681 C CA . TYR A 1 207 ? 3.132 -7.386 21.217 1.00 95.88 207 TYR A CA 1
ATOM 1682 C C . TYR A 1 207 ? 1.903 -7.404 20.305 1.00 95.88 207 TYR A C 1
ATOM 1684 O O . TYR A 1 207 ? 1.899 -7.949 19.202 1.00 95.88 207 TYR A O 1
ATOM 1692 N N . ILE A 1 208 ? 0.843 -6.785 20.814 1.00 96.75 208 ILE A N 1
ATOM 1693 C CA . ILE A 1 208 ? -0.447 -6.579 20.173 1.00 96.75 208 ILE A CA 1
ATOM 1694 C C . ILE A 1 208 ? -0.746 -5.088 20.251 1.00 96.75 208 ILE A C 1
ATOM 1696 O O . ILE A 1 208 ? -0.800 -4.507 21.339 1.00 96.75 208 ILE A O 1
ATOM 1700 N N . ILE A 1 209 ? -0.985 -4.470 19.101 1.00 96.81 209 ILE A N 1
ATOM 1701 C CA . ILE A 1 209 ? -1.370 -3.064 19.033 1.00 96.81 209 ILE A CA 1
ATOM 1702 C C . ILE A 1 209 ? -2.891 -2.994 19.134 1.00 96.81 209 ILE A C 1
ATOM 1704 O O . ILE A 1 209 ? -3.609 -3.401 18.224 1.00 96.81 209 ILE A O 1
ATOM 1708 N N . LEU A 1 210 ? -3.385 -2.460 20.247 1.00 96.25 210 LEU A N 1
ATOM 1709 C CA . LEU A 1 210 ? -4.810 -2.356 20.563 1.00 96.25 210 LEU A CA 1
ATOM 1710 C C . LEU A 1 210 ? -5.508 -1.177 19.873 1.00 96.25 210 LEU A C 1
ATOM 1712 O O . LEU A 1 210 ? -6.734 -1.102 19.876 1.00 96.25 210 LEU A O 1
ATOM 1716 N N . GLN A 1 211 ? -4.743 -0.205 19.373 1.00 93.69 211 GLN A N 1
ATOM 1717 C CA . GLN A 1 211 ? -5.263 0.992 18.712 1.00 93.69 211 GLN A CA 1
ATOM 1718 C C . GLN A 1 211 ? -4.572 1.192 17.357 1.00 93.69 211 GLN A C 1
ATOM 1720 O O . GLN A 1 211 ? -3.531 1.848 17.289 1.00 93.69 211 GLN A O 1
ATOM 1725 N N . PRO A 1 212 ? -5.152 0.688 16.255 1.00 94.44 212 PRO A N 1
ATOM 1726 C CA . PRO A 1 212 ? -4.605 0.879 14.909 1.00 94.44 212 PRO A CA 1
ATOM 1727 C C . PRO A 1 212 ? -4.391 2.357 14.547 1.00 94.44 212 PRO A C 1
ATOM 1729 O O . PRO A 1 212 ? -3.377 2.709 13.956 1.00 94.44 212 PRO A O 1
ATOM 1732 N N . ASN A 1 213 ? -5.271 3.258 14.998 1.00 91.88 213 ASN A N 1
ATOM 1733 C CA . ASN A 1 213 ? -5.100 4.704 14.800 1.00 91.88 213 ASN A CA 1
ATOM 1734 C C . ASN A 1 213 ? -3.846 5.274 15.482 1.00 91.88 213 ASN A C 1
ATOM 1736 O O . ASN A 1 213 ? -3.278 6.248 14.992 1.00 91.88 213 ASN A O 1
ATOM 1740 N N . TRP A 1 214 ? -3.413 4.702 16.608 1.00 93.31 214 TRP A N 1
ATOM 1741 C CA . TRP A 1 214 ? -2.146 5.085 17.232 1.00 93.31 214 TRP A CA 1
ATOM 1742 C C . TRP A 1 214 ? -0.961 4.635 16.370 1.00 93.31 214 TRP A C 1
ATOM 1744 O O . TRP A 1 214 ? -0.074 5.442 16.115 1.00 93.31 214 TRP A O 1
ATOM 1754 N N . LEU A 1 215 ? -1.000 3.422 15.806 1.00 94.19 215 LEU A N 1
ATOM 1755 C CA . LEU A 1 215 ? 0.023 2.962 14.859 1.00 94.19 215 LEU A CA 1
ATOM 1756 C C . LEU A 1 215 ? 0.087 3.844 13.606 1.00 94.19 215 LEU A C 1
ATOM 1758 O O . LEU A 1 215 ? 1.175 4.190 13.155 1.00 94.19 215 LEU A O 1
ATOM 1762 N N . VAL A 1 216 ? -1.063 4.276 13.081 1.00 92.00 216 VAL A N 1
ATOM 1763 C CA . VAL A 1 216 ? -1.113 5.225 11.958 1.00 92.00 216 VAL A CA 1
ATOM 1764 C C . VAL A 1 216 ? -0.412 6.538 12.313 1.00 92.00 216 VAL A C 1
ATOM 1766 O O . VAL A 1 216 ? 0.291 7.093 11.473 1.00 92.00 216 VAL A O 1
ATOM 1769 N N . LYS A 1 217 ? -0.547 7.042 13.548 1.00 90.06 217 LYS A N 1
ATOM 1770 C CA . LYS A 1 217 ? 0.221 8.219 13.992 1.00 90.06 217 LYS A CA 1
ATOM 1771 C C . LYS A 1 217 ? 1.722 7.940 13.984 1.00 90.06 217 LYS A C 1
ATOM 1773 O O . LYS A 1 217 ? 2.458 8.775 13.474 1.00 90.06 217 LYS A O 1
ATOM 1778 N N . CYS A 1 218 ? 2.152 6.762 14.440 1.00 90.56 218 CYS A N 1
ATOM 1779 C CA . CYS A 1 218 ? 3.556 6.360 14.358 1.00 90.56 218 CYS A CA 1
ATOM 1780 C C . CYS A 1 218 ? 4.062 6.333 12.908 1.00 90.56 218 CYS A C 1
ATOM 1782 O O . CYS A 1 218 ? 5.138 6.848 12.627 1.00 90.56 218 CYS A O 1
ATOM 1784 N N . PHE A 1 219 ? 3.283 5.795 11.965 1.00 90.12 219 PHE A N 1
ATOM 1785 C CA . PHE A 1 219 ? 3.655 5.822 10.545 1.00 90.12 219 PHE A CA 1
ATOM 1786 C C . PHE A 1 219 ? 3.756 7.254 10.020 1.00 90.12 219 PHE A C 1
ATOM 1788 O O . PHE A 1 219 ? 4.714 7.594 9.333 1.00 90.12 219 PHE A O 1
ATOM 1795 N N . ARG A 1 220 ? 2.804 8.122 10.383 1.00 87.25 220 ARG A N 1
ATOM 1796 C CA . ARG A 1 220 ? 2.784 9.524 9.947 1.00 87.25 220 ARG A CA 1
ATOM 1797 C C . ARG A 1 220 ? 4.011 10.319 10.389 1.00 87.25 220 ARG A C 1
ATOM 1799 O O . ARG A 1 220 ? 4.395 11.217 9.644 1.00 87.25 220 ARG A O 1
ATOM 1806 N N . CYS A 1 221 ? 4.626 9.991 11.527 1.00 84.00 221 CYS A N 1
ATOM 1807 C CA . CYS A 1 221 ? 5.900 10.592 11.934 1.00 84.00 221 CYS A CA 1
ATOM 1808 C C . CYS A 1 221 ? 6.994 10.375 10.879 1.00 84.00 221 CYS A C 1
ATOM 1810 O O . CYS A 1 221 ? 7.794 11.271 10.654 1.00 84.00 221 CYS A O 1
ATOM 1812 N N . LEU A 1 222 ? 6.989 9.227 10.193 1.00 81.62 222 LEU A N 1
ATOM 1813 C CA . LEU A 1 222 ? 7.966 8.891 9.154 1.00 81.62 222 LEU A CA 1
ATOM 1814 C C . LEU A 1 222 ? 7.555 9.385 7.763 1.00 81.62 222 LEU A C 1
ATOM 1816 O O . LEU A 1 222 ? 8.387 9.913 7.034 1.00 81.62 222 LEU A O 1
ATOM 1820 N N . VAL A 1 223 ? 6.281 9.206 7.384 1.00 78.38 223 VAL A N 1
ATOM 1821 C CA . VAL A 1 223 ? 5.844 9.393 5.984 1.00 78.38 223 VAL A CA 1
ATOM 1822 C C . VAL A 1 223 ? 5.036 10.667 5.710 1.00 78.38 223 VAL A C 1
ATOM 1824 O O . VAL A 1 223 ? 4.706 10.959 4.562 1.00 78.38 223 VAL A O 1
ATOM 1827 N N . CYS A 1 224 ? 4.650 11.428 6.739 1.00 67.19 224 CYS A N 1
ATOM 1828 C CA . CYS A 1 224 ? 3.740 12.570 6.581 1.00 67.19 224 CYS A CA 1
ATOM 1829 C C . CYS A 1 224 ? 4.199 13.871 7.249 1.00 67.19 224 CYS A C 1
ATOM 1831 O O . CYS A 1 224 ? 3.558 14.896 7.009 1.00 67.19 224 CYS A O 1
ATOM 1833 N N . ASP A 1 225 ? 5.267 13.892 8.050 1.00 58.34 225 ASP A N 1
ATOM 1834 C CA . ASP A 1 225 ? 5.712 15.110 8.757 1.00 58.34 225 ASP A CA 1
ATOM 1835 C C . ASP A 1 225 ? 6.512 16.082 7.857 1.00 58.34 225 ASP A C 1
ATOM 1837 O O . ASP A 1 225 ? 7.337 16.869 8.309 1.00 58.34 225 ASP A O 1
ATOM 1841 N N . ASN A 1 226 ? 6.204 16.087 6.556 1.00 51.34 226 ASN A N 1
ATOM 1842 C CA . ASN A 1 226 ? 6.747 16.992 5.540 1.00 51.34 226 ASN A CA 1
ATOM 1843 C C . ASN A 1 226 ? 6.087 18.377 5.529 1.00 51.34 226 ASN A C 1
ATOM 1845 O O . ASN A 1 226 ? 6.057 19.054 4.500 1.00 51.34 226 ASN A O 1
ATOM 1849 N N . GLN A 1 227 ? 5.538 18.831 6.658 1.00 50.28 227 GLN A N 1
ATOM 1850 C CA . GLN A 1 227 ? 4.955 20.166 6.731 1.00 50.28 227 GLN A CA 1
ATOM 1851 C C . GLN A 1 227 ? 6.071 21.227 6.722 1.00 50.28 227 GLN A C 1
ATOM 1853 O O . GLN A 1 227 ? 6.847 21.299 7.678 1.00 50.28 227 GLN A O 1
ATOM 1858 N N . PRO A 1 228 ? 6.146 22.104 5.697 1.00 45.84 228 PRO A N 1
ATOM 1859 C CA . PRO A 1 228 ? 7.209 23.109 5.573 1.00 45.84 228 PRO A CA 1
ATOM 1860 C C . PRO A 1 228 ? 7.305 24.036 6.791 1.00 45.84 228 PRO A C 1
ATOM 1862 O O . PRO A 1 228 ? 8.376 24.528 7.123 1.00 45.84 228 PRO A O 1
ATOM 1865 N N . HIS A 1 229 ? 6.183 24.244 7.482 1.00 45.59 229 HIS A N 1
ATOM 1866 C CA . HIS A 1 229 ? 6.053 25.124 8.645 1.00 45.59 229 HIS A CA 1
ATOM 1867 C C . HIS A 1 229 ? 6.734 24.564 9.907 1.00 45.59 229 HIS A C 1
ATOM 1869 O O . HIS A 1 229 ? 7.072 25.342 10.792 1.00 45.59 229 HIS A O 1
ATOM 1875 N N . LYS A 1 230 ? 6.968 23.244 9.980 1.00 48.75 230 LYS A N 1
ATOM 1876 C CA . LYS A 1 230 ? 7.672 22.578 11.091 1.00 48.75 230 LYS A CA 1
ATOM 1877 C C . LYS A 1 230 ? 9.170 22.360 10.828 1.00 48.75 230 LYS A C 1
ATOM 1879 O O . LYS A 1 230 ? 9.896 21.952 11.730 1.00 48.75 230 LYS A O 1
ATOM 1884 N N . ARG A 1 231 ? 9.666 22.644 9.612 1.00 51.38 231 ARG A N 1
ATOM 1885 C CA . ARG A 1 231 ? 11.095 22.498 9.249 1.00 51.38 231 ARG A CA 1
ATOM 1886 C C . ARG A 1 231 ? 12.020 23.501 9.963 1.00 51.38 231 ARG A C 1
ATOM 1888 O O . ARG A 1 231 ? 13.234 23.356 9.886 1.00 51.38 231 ARG A O 1
ATOM 1895 N N . ASN A 1 232 ? 11.464 24.493 10.660 1.00 48.47 232 ASN A N 1
ATOM 1896 C CA . ASN A 1 232 ? 12.209 25.618 11.234 1.00 48.47 232 ASN A CA 1
ATOM 1897 C C . ASN A 1 232 ? 12.801 25.382 12.637 1.00 48.47 232 ASN A C 1
ATOM 1899 O O . ASN A 1 232 ? 13.429 26.294 13.164 1.00 48.47 232 ASN A O 1
ATOM 1903 N N . GLU A 1 233 ? 12.633 24.206 13.250 1.00 58.09 233 GLU A N 1
ATOM 1904 C CA . GLU A 1 233 ? 13.075 23.991 14.642 1.00 58.09 233 GLU A CA 1
ATOM 1905 C C . GLU A 1 233 ? 14.444 23.293 14.771 1.00 58.09 233 GLU A C 1
ATOM 1907 O O . GLU A 1 233 ? 15.145 23.516 15.755 1.00 58.09 233 GLU A O 1
ATOM 1912 N N . ASN A 1 234 ? 14.884 22.505 13.776 1.00 67.75 234 ASN A N 1
ATOM 1913 C CA . ASN A 1 234 ? 16.198 21.845 13.788 1.00 67.75 234 ASN A CA 1
ATOM 1914 C C . ASN A 1 234 ? 16.772 21.682 12.365 1.00 67.75 234 ASN A C 1
ATOM 1916 O O . ASN A 1 234 ? 16.243 20.924 11.552 1.00 67.75 234 ASN A O 1
ATOM 1920 N N . TRP A 1 235 ? 17.882 22.372 12.084 1.00 64.31 235 TRP A N 1
ATOM 1921 C CA . TRP A 1 235 ? 18.604 22.338 10.803 1.00 64.31 235 TRP A CA 1
ATOM 1922 C C . TRP A 1 235 ? 19.139 20.946 10.423 1.00 64.31 235 TRP A C 1
ATOM 1924 O O . TRP A 1 235 ? 19.113 20.584 9.252 1.00 64.31 235 TRP A O 1
ATOM 1934 N N . LEU A 1 236 ? 19.606 20.142 11.384 1.00 63.69 236 LEU A N 1
ATOM 1935 C CA . LEU A 1 236 ? 20.134 18.805 11.075 1.00 63.69 236 LEU A CA 1
ATOM 1936 C C . LEU A 1 236 ? 19.013 17.864 10.621 1.00 63.69 236 LEU A C 1
ATOM 1938 O O . LEU A 1 236 ? 19.150 17.176 9.612 1.00 63.69 236 LEU A O 1
ATOM 1942 N N . CYS A 1 237 ? 17.865 17.938 11.299 1.00 72.50 237 CYS A N 1
ATOM 1943 C CA . CYS A 1 237 ? 16.657 17.210 10.920 1.00 72.50 237 CYS A CA 1
ATOM 1944 C C . CYS A 1 237 ? 16.191 17.590 9.505 1.00 72.50 237 CYS A C 1
ATOM 1946 O O . CYS A 1 237 ? 15.738 16.734 8.750 1.00 72.50 237 CYS A O 1
ATOM 1948 N N . SER A 1 238 ? 16.316 18.864 9.107 1.00 78.69 238 SER A N 1
ATOM 1949 C CA . SER A 1 238 ? 15.890 19.302 7.773 1.00 78.69 238 SER A CA 1
ATOM 1950 C C . SER A 1 238 ? 16.807 18.805 6.648 1.00 78.69 238 SER A C 1
ATOM 1952 O O . SER A 1 238 ? 16.301 18.509 5.562 1.00 78.69 238 SER A O 1
ATOM 1954 N N . ILE A 1 239 ? 18.113 18.646 6.898 1.00 82.25 239 ILE A N 1
ATOM 1955 C CA . ILE A 1 239 ? 19.034 18.000 5.950 1.00 82.25 239 ILE A CA 1
ATOM 1956 C C . ILE A 1 239 ? 18.699 16.517 5.805 1.00 82.25 239 ILE A C 1
ATOM 1958 O O . ILE A 1 239 ? 18.480 16.073 4.683 1.00 82.25 239 ILE A O 1
ATOM 1962 N N . GLU A 1 240 ? 18.608 15.771 6.911 1.00 85.25 240 GLU A N 1
ATOM 1963 C CA . GLU A 1 240 ? 18.311 14.329 6.871 1.00 85.25 240 GLU A CA 1
ATOM 1964 C C . GLU A 1 240 ? 16.940 14.052 6.223 1.00 85.25 240 GLU A C 1
ATOM 1966 O O . GLU A 1 240 ? 16.793 13.105 5.455 1.00 85.25 240 GLU A O 1
ATOM 1971 N N . MET A 1 241 ? 15.939 14.913 6.448 1.00 85.88 241 MET A N 1
ATOM 1972 C CA . MET A 1 241 ? 14.651 14.832 5.743 1.00 85.88 241 MET A CA 1
ATOM 1973 C C . MET A 1 241 ? 14.776 15.111 4.242 1.00 85.88 241 MET A C 1
ATOM 1975 O O . MET A 1 241 ? 14.106 14.462 3.441 1.00 85.88 241 MET A O 1
ATOM 1979 N N . SER A 1 242 ? 15.618 16.066 3.844 1.00 86.19 242 SER A N 1
ATOM 1980 C CA . SER A 1 242 ? 15.864 16.347 2.423 1.00 86.19 242 SER A CA 1
ATOM 1981 C C . SER A 1 242 ? 16.595 15.181 1.752 1.00 86.19 242 SER A C 1
ATOM 1983 O O . SER A 1 242 ? 16.294 14.836 0.612 1.00 86.19 242 SER A O 1
ATOM 1985 N N . GLU A 1 243 ? 17.515 14.533 2.469 1.00 88.50 243 GLU A N 1
ATOM 1986 C CA . GLU A 1 243 ? 18.180 13.313 2.015 1.00 88.50 243 GLU A CA 1
ATOM 1987 C C . GLU A 1 243 ? 17.187 12.153 1.873 1.00 88.50 243 GLU A C 1
ATOM 1989 O O . GLU A 1 243 ? 17.209 11.471 0.849 1.00 88.50 243 GLU A O 1
ATOM 1994 N N . LEU A 1 244 ? 16.266 11.970 2.825 1.00 90.00 244 LEU A N 1
ATOM 1995 C CA . LEU A 1 244 ? 15.175 10.997 2.723 1.00 90.00 244 LEU A CA 1
ATOM 1996 C C . LEU A 1 244 ? 14.278 11.270 1.504 1.00 90.00 244 LEU A C 1
ATOM 1998 O O . LEU A 1 244 ? 13.954 10.348 0.761 1.00 90.00 244 LEU A O 1
ATOM 2002 N N . GLU A 1 245 ? 13.896 12.525 1.262 1.00 89.38 245 GLU A N 1
ATOM 2003 C CA . GLU A 1 245 ? 13.077 12.916 0.103 1.00 89.38 245 GLU A CA 1
ATOM 2004 C C . GLU A 1 245 ? 13.778 12.690 -1.241 1.00 89.38 245 GLU A C 1
ATOM 2006 O O . GLU A 1 245 ? 13.112 12.454 -2.256 1.00 89.38 245 GLU A O 1
ATOM 2011 N N . PHE A 1 246 ? 15.107 12.801 -1.258 1.00 88.62 246 PHE A N 1
ATOM 2012 C CA . PHE A 1 246 ? 15.918 12.678 -2.465 1.00 88.62 246 PHE A CA 1
ATOM 2013 C C . PHE A 1 246 ? 16.337 11.230 -2.750 1.00 88.62 246 PHE A C 1
ATOM 2015 O O . PHE A 1 246 ? 16.230 10.776 -3.885 1.00 88.62 246 PHE A O 1
ATOM 2022 N N . THR A 1 247 ? 16.783 10.502 -1.726 1.00 89.00 247 THR A N 1
ATOM 2023 C CA . THR A 1 247 ? 17.386 9.159 -1.840 1.00 89.00 247 THR A CA 1
ATOM 2024 C C . THR A 1 247 ? 16.471 8.030 -1.367 1.00 89.00 247 THR A C 1
ATOM 2026 O O . THR A 1 247 ? 16.736 6.859 -1.634 1.00 89.00 247 THR A O 1
ATOM 2029 N N . GLY A 1 248 ? 15.433 8.351 -0.591 1.00 90.06 248 GLY A N 1
ATOM 2030 C CA . GLY A 1 248 ? 14.609 7.368 0.108 1.00 90.06 248 GLY A CA 1
ATOM 2031 C C . GLY A 1 248 ? 15.289 6.715 1.311 1.00 90.06 248 GLY A C 1
ATOM 2032 O O . GLY A 1 248 ? 14.660 5.863 1.935 1.00 90.06 248 GLY A O 1
ATOM 2033 N N . LYS A 1 249 ? 16.537 7.066 1.653 1.00 90.38 249 LYS A N 1
ATOM 2034 C CA . LYS A 1 249 ? 17.252 6.502 2.806 1.00 90.38 249 LYS A CA 1
ATOM 2035 C C . LYS A 1 249 ? 16.768 7.140 4.108 1.00 90.38 249 LYS A C 1
ATOM 2037 O O . LYS A 1 249 ? 16.799 8.354 4.276 1.00 90.38 249 LYS A O 1
ATOM 2042 N N . LEU A 1 250 ? 16.358 6.299 5.049 1.00 91.00 250 LEU A N 1
ATOM 2043 C CA . LEU A 1 250 ? 15.942 6.652 6.401 1.00 91.00 250 LEU A CA 1
ATOM 2044 C C . LEU A 1 250 ? 17.008 6.176 7.392 1.00 91.00 250 LEU A C 1
ATOM 2046 O O . LEU A 1 250 ? 17.204 4.970 7.573 1.00 91.00 250 LEU A O 1
ATOM 2050 N N . SER A 1 251 ? 17.692 7.124 8.033 1.00 88.69 251 SER A N 1
ATOM 2051 C CA . SER A 1 251 ? 18.689 6.844 9.068 1.00 88.69 251 SER A CA 1
ATOM 2052 C C . SER A 1 251 ? 18.019 6.535 10.414 1.00 88.69 251 SER A C 1
ATOM 2054 O O . SER A 1 251 ? 16.966 7.080 10.749 1.00 88.69 251 SER A O 1
ATOM 2056 N N . GLU A 1 252 ? 18.655 5.695 11.235 1.00 87.62 252 GLU A N 1
ATOM 2057 C CA . GLU A 1 252 ? 18.221 5.450 12.620 1.00 87.62 252 GLU A CA 1
ATOM 2058 C C . GLU A 1 252 ? 18.133 6.753 13.442 1.00 87.62 252 GLU A C 1
ATOM 2060 O O . GLU A 1 252 ? 17.256 6.902 14.292 1.00 87.62 252 GLU A O 1
ATOM 2065 N N . ASN A 1 253 ? 19.036 7.702 13.176 1.00 87.00 253 ASN A N 1
ATOM 2066 C CA . ASN A 1 253 ? 19.088 9.002 13.840 1.00 87.00 253 ASN A CA 1
ATOM 2067 C C . ASN A 1 253 ? 17.859 9.858 13.503 1.00 87.00 253 ASN A C 1
ATOM 2069 O O . ASN A 1 253 ? 17.225 10.407 14.404 1.00 87.00 253 ASN A O 1
ATOM 2073 N N . LEU A 1 254 ? 17.466 9.895 12.227 1.00 88.06 254 LEU A N 1
ATOM 2074 C CA . LEU A 1 254 ? 16.259 10.589 11.796 1.00 88.06 254 LEU A CA 1
ATOM 2075 C C . LEU A 1 254 ? 15.002 9.960 12.414 1.00 88.06 254 LEU A C 1
ATOM 2077 O O . LEU A 1 254 ? 14.115 10.689 12.847 1.00 88.06 254 LEU A O 1
ATOM 2081 N N . ILE A 1 255 ? 14.938 8.626 12.536 1.00 89.44 255 ILE A N 1
ATOM 2082 C CA . ILE A 1 255 ? 13.832 7.946 13.236 1.00 89.44 255 ILE A CA 1
ATOM 2083 C C . ILE A 1 255 ? 13.704 8.477 14.668 1.00 89.44 255 ILE A C 1
ATOM 2085 O O . ILE A 1 255 ? 12.616 8.887 15.065 1.00 89.44 255 ILE A O 1
ATOM 2089 N N . VAL A 1 256 ? 14.801 8.502 15.432 1.00 87.25 256 VAL A N 1
ATOM 2090 C CA . VAL A 1 256 ? 14.789 8.999 16.819 1.00 87.25 256 VAL A CA 1
ATOM 2091 C C . VAL A 1 256 ? 14.289 10.445 16.868 1.00 87.25 256 VAL A C 1
ATOM 2093 O O . VAL A 1 256 ? 13.320 10.724 17.570 1.00 87.25 256 VAL A O 1
ATOM 2096 N N . GLN A 1 257 ? 14.844 11.336 16.042 1.00 85.31 257 GLN A N 1
ATOM 2097 C CA . GLN A 1 257 ? 14.433 12.745 16.004 1.00 85.31 257 GLN A CA 1
ATOM 2098 C C . GLN A 1 257 ? 12.954 12.947 15.637 1.00 85.31 257 GLN A C 1
ATOM 2100 O O . GLN A 1 257 ? 12.303 13.855 16.155 1.00 85.31 257 GLN A O 1
ATOM 2105 N N . LEU A 1 258 ? 12.408 12.140 14.720 1.00 86.06 258 LEU A N 1
ATOM 2106 C CA . LEU A 1 258 ? 11.004 12.240 14.308 1.00 86.06 258 LEU A CA 1
ATOM 2107 C C . LEU A 1 258 ? 10.055 11.811 15.430 1.00 86.06 258 LEU A C 1
ATOM 2109 O O . LEU A 1 258 ? 9.008 12.430 15.615 1.00 86.06 258 LEU A O 1
ATOM 2113 N N . PHE A 1 259 ? 10.423 10.786 16.200 1.00 86.94 259 PHE A N 1
ATOM 2114 C CA . PHE A 1 259 ? 9.613 10.311 17.320 1.00 86.94 259 PHE A CA 1
ATOM 2115 C C . PHE A 1 259 ? 9.784 11.141 18.599 1.00 86.94 259 PHE A C 1
ATOM 2117 O O . PHE A 1 259 ? 8.820 11.268 19.354 1.00 86.94 259 PHE A O 1
ATOM 2124 N N . GLU A 1 260 ? 10.934 11.785 18.815 1.00 85.00 260 GLU A N 1
ATOM 2125 C CA . GLU A 1 260 ? 11.142 12.744 19.916 1.00 85.00 260 GLU A CA 1
ATOM 2126 C C . GLU A 1 260 ? 10.162 13.928 19.862 1.00 85.00 260 GLU A C 1
ATOM 2128 O O . GLU A 1 260 ? 9.774 14.465 20.901 1.00 85.00 260 GLU A O 1
ATOM 2133 N N . LYS A 1 261 ? 9.697 14.304 18.663 1.00 82.25 261 LYS A N 1
ATOM 2134 C CA . LYS A 1 261 ? 8.664 15.339 18.474 1.00 82.25 261 LYS A CA 1
ATOM 2135 C C . LYS A 1 261 ? 7.273 14.901 18.942 1.00 82.25 261 LYS A C 1
ATOM 2137 O O . LYS A 1 261 ? 6.402 15.745 19.137 1.00 82.25 261 LYS A O 1
ATOM 2142 N N . GLU A 1 262 ? 7.053 13.601 19.132 1.00 84.50 262 GLU A N 1
ATOM 2143 C CA . GLU A 1 262 ? 5.763 13.008 19.492 1.00 84.50 262 GLU A CA 1
ATOM 2144 C C . GLU A 1 262 ? 5.906 12.074 20.715 1.00 84.50 262 GLU A C 1
ATOM 2146 O O . GLU A 1 262 ? 5.612 10.876 20.638 1.00 84.50 262 GLU A O 1
ATOM 2151 N N . PRO A 1 263 ? 6.297 12.601 21.896 1.00 82.44 263 PRO A N 1
ATOM 2152 C CA . PRO A 1 263 ? 6.625 11.788 23.076 1.00 82.44 263 PRO A CA 1
ATOM 2153 C C . PRO A 1 263 ? 5.441 10.955 23.590 1.00 82.44 263 PRO A C 1
ATOM 2155 O O . PRO A 1 263 ? 5.621 9.932 24.248 1.00 82.44 263 PRO A O 1
ATOM 2158 N N . THR A 1 264 ? 4.209 11.353 23.255 1.00 85.06 264 THR A N 1
ATOM 2159 C CA . THR A 1 264 ? 2.982 10.616 23.606 1.00 85.06 264 THR A CA 1
ATOM 2160 C C . THR A 1 264 ? 2.856 9.258 22.912 1.00 85.06 264 THR A C 1
ATOM 2162 O O . THR A 1 264 ? 1.990 8.461 23.277 1.00 85.06 264 THR A O 1
ATOM 2165 N N . LEU A 1 265 ? 3.695 8.984 21.909 1.00 86.06 265 LEU A N 1
ATOM 2166 C CA . LEU A 1 265 ? 3.700 7.715 21.196 1.00 86.06 265 LEU A CA 1
ATOM 2167 C C . LEU A 1 265 ? 4.526 6.632 21.897 1.00 86.06 265 LEU A C 1
ATOM 2169 O O . LEU A 1 265 ? 4.434 5.492 21.470 1.00 86.06 265 LEU A O 1
ATOM 2173 N N . GLU A 1 266 ? 5.293 6.936 22.952 1.00 84.38 266 GLU A N 1
ATOM 2174 C CA . GLU A 1 266 ? 6.119 5.949 23.682 1.00 84.38 266 GLU A CA 1
ATOM 2175 C C . GLU A 1 266 ? 6.978 5.058 22.754 1.00 84.38 266 GLU A C 1
ATOM 2177 O O . GLU A 1 266 ? 7.185 3.870 23.022 1.00 84.38 266 GLU A O 1
ATOM 2182 N N . PHE A 1 267 ? 7.457 5.618 21.636 1.00 85.12 267 PHE A N 1
ATOM 2183 C CA . PHE A 1 267 ? 8.115 4.857 20.571 1.00 85.12 267 PHE A CA 1
ATOM 2184 C C . PHE A 1 267 ? 9.317 4.065 21.088 1.00 85.12 267 PHE A C 1
ATOM 2186 O O . PHE A 1 267 ? 9.417 2.873 20.811 1.00 85.12 267 PHE A O 1
ATOM 2193 N N . ASP A 1 268 ? 10.171 4.682 21.906 1.00 86.12 268 ASP A N 1
ATOM 2194 C CA . ASP A 1 268 ? 11.404 4.065 22.409 1.00 86.12 268 ASP A CA 1
ATOM 2195 C C . ASP A 1 268 ? 11.163 2.756 23.164 1.00 86.12 268 ASP A C 1
ATOM 2197 O O . ASP A 1 268 ? 11.941 1.810 23.046 1.00 86.12 268 ASP A O 1
ATOM 2201 N N . LYS A 1 269 ? 10.042 2.654 23.887 1.00 89.69 269 LYS A N 1
ATOM 2202 C CA . LYS A 1 269 ? 9.680 1.457 24.656 1.00 89.69 269 LYS A CA 1
ATOM 2203 C C . LYS A 1 269 ? 9.356 0.259 23.759 1.00 89.69 269 LYS A C 1
ATOM 2205 O O . LYS A 1 269 ? 9.536 -0.886 24.170 1.00 89.69 269 LYS A O 1
ATOM 2210 N N . HIS A 1 270 ? 8.864 0.517 22.549 1.00 90.19 270 HIS A N 1
ATOM 2211 C CA . HIS A 1 270 ? 8.367 -0.502 21.622 1.00 90.19 270 HIS A CA 1
ATOM 2212 C C . HIS A 1 270 ? 9.052 -0.459 20.248 1.00 90.19 270 HIS A C 1
ATOM 2214 O O . HIS A 1 270 ? 8.587 -1.115 19.314 1.00 90.19 270 HIS A O 1
ATOM 2220 N N . LYS A 1 271 ? 10.166 0.272 20.129 1.00 89.62 271 LYS A N 1
ATOM 2221 C CA . LYS A 1 271 ? 10.852 0.608 18.875 1.00 89.62 271 LYS A CA 1
ATOM 2222 C C . LYS A 1 271 ? 11.094 -0.601 17.981 1.00 89.62 271 LYS A C 1
ATOM 2224 O O . LYS A 1 271 ? 10.626 -0.623 16.848 1.00 89.62 271 LYS A O 1
ATOM 2229 N N . ASP A 1 272 ? 11.753 -1.635 18.498 1.00 90.50 272 ASP A N 1
ATOM 2230 C CA . ASP A 1 272 ? 12.094 -2.820 17.701 1.00 90.50 272 ASP A CA 1
ATOM 2231 C C . ASP A 1 272 ? 10.856 -3.549 17.167 1.00 90.50 272 ASP A C 1
ATOM 2233 O O . ASP A 1 272 ? 10.860 -4.051 16.044 1.00 90.50 272 ASP A O 1
ATOM 2237 N N . HIS A 1 273 ? 9.778 -3.609 17.953 1.00 92.88 273 HIS A N 1
ATOM 2238 C CA . HIS A 1 273 ? 8.529 -4.213 17.499 1.00 92.88 273 HIS A CA 1
ATOM 2239 C C . HIS A 1 273 ? 7.824 -3.325 16.466 1.00 92.88 273 HIS A C 1
ATOM 2241 O O . HIS A 1 273 ? 7.347 -3.833 15.456 1.00 92.88 273 HIS A O 1
ATOM 2247 N N . LEU A 1 274 ? 7.801 -2.005 16.671 1.00 92.94 274 LEU A N 1
ATOM 2248 C CA . LEU A 1 274 ? 7.200 -1.059 15.729 1.00 92.94 274 LEU A CA 1
ATOM 2249 C C . LEU A 1 274 ? 7.915 -1.053 14.378 1.00 92.94 274 LEU A C 1
ATOM 2251 O O . LEU A 1 274 ? 7.239 -1.050 13.355 1.00 92.94 274 LEU A O 1
ATOM 2255 N N . LEU A 1 275 ? 9.248 -1.128 14.361 1.00 92.12 275 LEU A N 1
ATOM 2256 C CA . LEU A 1 275 ? 10.020 -1.241 13.122 1.00 92.12 275 LEU A CA 1
ATOM 2257 C C . LEU A 1 275 ? 9.689 -2.541 12.375 1.00 92.12 275 LEU A C 1
ATOM 2259 O O . LEU A 1 275 ? 9.411 -2.495 11.182 1.00 92.12 275 LEU A O 1
ATOM 2263 N N . LYS A 1 276 ? 9.587 -3.682 13.073 1.00 93.12 276 LYS A N 1
ATOM 2264 C CA . LYS A 1 276 ? 9.127 -4.947 12.463 1.00 93.12 276 LYS A CA 1
ATOM 2265 C C . LYS A 1 276 ? 7.702 -4.844 11.912 1.00 93.12 276 LYS A C 1
ATOM 2267 O O . LYS A 1 276 ? 7.407 -5.393 10.857 1.00 93.12 276 LYS A O 1
ATOM 2272 N N . VAL A 1 277 ? 6.805 -4.151 12.614 1.00 94.50 277 VAL A N 1
ATOM 2273 C CA . VAL A 1 277 ? 5.437 -3.901 12.135 1.00 94.50 277 VAL A CA 1
ATOM 2274 C C . VAL A 1 277 ? 5.449 -3.000 10.894 1.00 94.50 277 VAL A C 1
ATOM 2276 O O . VAL A 1 277 ? 4.720 -3.272 9.948 1.00 94.50 277 VAL A O 1
ATOM 2279 N N . MET A 1 278 ? 6.288 -1.963 10.854 1.00 92.44 278 MET A N 1
ATOM 2280 C CA . MET A 1 278 ? 6.461 -1.106 9.674 1.00 92.44 278 MET A CA 1
ATOM 2281 C C . MET A 1 278 ? 7.011 -1.884 8.475 1.00 92.44 278 MET A C 1
ATOM 2283 O O . MET A 1 278 ? 6.535 -1.674 7.363 1.00 92.44 278 MET A O 1
ATOM 2287 N N . GLU A 1 279 ? 7.953 -2.805 8.692 1.00 91.56 279 GLU A N 1
ATOM 2288 C CA . GLU A 1 279 ? 8.416 -3.740 7.658 1.00 91.56 279 GLU A CA 1
ATOM 2289 C C . GLU A 1 279 ? 7.268 -4.644 7.179 1.00 91.56 279 GLU A C 1
ATOM 2291 O O . GLU A 1 279 ? 7.093 -4.822 5.981 1.00 91.56 279 GLU A O 1
ATOM 2296 N N . LYS A 1 280 ? 6.417 -5.158 8.083 1.00 91.31 280 LYS A N 1
ATOM 2297 C CA . LYS A 1 280 ? 5.249 -5.986 7.714 1.00 91.31 280 LYS A CA 1
ATOM 2298 C C . LYS A 1 280 ? 4.216 -5.272 6.851 1.00 91.31 280 LYS A C 1
ATOM 2300 O O . LYS A 1 280 ? 3.533 -5.928 6.071 1.00 91.31 280 LYS A O 1
ATOM 2305 N N . PHE A 1 281 ? 4.077 -3.962 7.021 1.00 90.31 281 PHE A N 1
ATOM 2306 C CA . PHE A 1 281 ? 3.182 -3.139 6.210 1.00 90.31 281 PHE A CA 1
ATOM 2307 C C . PHE A 1 281 ? 3.846 -2.582 4.950 1.00 90.31 281 PHE A C 1
ATOM 2309 O O . PHE A 1 281 ? 3.213 -1.789 4.256 1.00 90.31 281 PHE A O 1
ATOM 2316 N N . ASP A 1 282 ? 5.092 -2.970 4.660 1.00 90.69 282 ASP A N 1
ATOM 2317 C CA . ASP A 1 282 ? 5.889 -2.392 3.584 1.00 90.69 282 ASP A CA 1
ATOM 2318 C C . ASP A 1 282 ? 5.897 -0.846 3.656 1.00 90.69 282 ASP A C 1
ATOM 2320 O O . ASP A 1 282 ? 5.660 -0.138 2.676 1.00 90.69 282 ASP A O 1
ATOM 2324 N N . ILE A 1 283 ? 6.152 -0.309 4.857 1.00 90.88 283 ILE A N 1
ATOM 2325 C CA . ILE A 1 283 ? 6.393 1.126 5.090 1.00 90.88 283 ILE A CA 1
ATOM 2326 C C . ILE A 1 283 ? 7.891 1.437 5.052 1.00 90.88 283 ILE A C 1
ATOM 2328 O O . ILE A 1 283 ? 8.287 2.462 4.501 1.00 90.88 283 ILE A O 1
ATOM 2332 N N . ILE A 1 284 ? 8.723 0.550 5.607 1.00 92.00 284 ILE A N 1
ATOM 2333 C CA . ILE A 1 284 ? 10.190 0.655 5.590 1.00 92.00 284 ILE A CA 1
ATOM 2334 C C . ILE A 1 284 ? 10.815 -0.663 5.126 1.00 92.00 284 ILE A C 1
ATOM 2336 O O . ILE A 1 284 ? 10.275 -1.732 5.403 1.00 92.00 284 ILE A O 1
ATOM 2340 N N . ILE A 1 285 ? 11.968 -0.594 4.461 1.00 89.81 285 ILE A N 1
ATOM 2341 C CA . ILE A 1 285 ? 12.707 -1.774 3.983 1.00 89.81 285 ILE A CA 1
ATOM 2342 C C . ILE A 1 285 ? 14.092 -1.763 4.575 1.00 89.81 285 ILE A C 1
ATOM 2344 O O . ILE A 1 285 ? 14.823 -0.789 4.409 1.00 89.81 285 ILE A O 1
ATOM 2348 N N . LYS A 1 286 ? 14.508 -2.877 5.162 1.00 85.31 286 LYS A N 1
ATOM 2349 C CA . LYS A 1 286 ? 15.915 -3.091 5.465 1.00 85.31 286 LYS A CA 1
ATOM 2350 C C . LYS A 1 286 ? 16.611 -3.755 4.268 1.00 85.31 286 LYS A C 1
ATOM 2352 O O . LYS A 1 286 ? 16.224 -4.868 3.915 1.00 85.31 286 LYS A O 1
ATOM 2357 N N . PRO A 1 287 ? 17.636 -3.140 3.650 1.00 74.12 287 PRO A N 1
ATOM 2358 C CA . PRO A 1 287 ? 18.353 -3.767 2.542 1.00 74.12 287 PRO A CA 1
ATOM 2359 C C . PRO A 1 287 ? 19.096 -5.025 3.024 1.00 74.12 287 PRO A C 1
ATOM 2361 O O . PRO A 1 287 ? 19.878 -4.979 3.977 1.00 74.12 287 PRO A O 1
ATOM 2364 N N . THR A 1 288 ? 18.841 -6.169 2.385 1.00 63.09 288 THR A N 1
ATOM 2365 C CA . THR A 1 288 ? 19.335 -7.481 2.843 1.00 63.09 288 THR A CA 1
ATOM 2366 C C . THR A 1 288 ? 20.801 -7.728 2.465 1.00 63.09 288 THR A C 1
ATOM 2368 O O . THR A 1 288 ? 21.530 -8.375 3.219 1.00 63.09 288 THR A O 1
ATOM 2371 N N . LEU A 1 289 ? 21.254 -7.186 1.328 1.00 57.94 289 LEU A N 1
ATOM 2372 C CA . LEU A 1 289 ? 22.568 -7.478 0.731 1.00 57.94 289 LEU A CA 1
ATOM 2373 C C . LEU A 1 289 ? 23.733 -6.661 1.318 1.00 57.94 289 LEU A C 1
ATOM 2375 O O . LEU A 1 289 ? 24.881 -7.092 1.228 1.00 57.94 289 LEU A O 1
ATOM 2379 N N . ASN A 1 290 ? 23.453 -5.584 2.059 1.00 50.25 290 ASN A N 1
ATOM 2380 C CA . ASN A 1 290 ? 24.473 -4.795 2.770 1.00 50.25 290 ASN A CA 1
ATOM 2381 C C . ASN A 1 290 ? 25.057 -5.505 4.013 1.00 50.25 290 ASN A C 1
ATOM 2383 O O . ASN A 1 290 ? 25.814 -4.912 4.772 1.00 50.25 290 ASN A O 1
ATOM 2387 N N . ARG A 1 291 ? 24.730 -6.787 4.242 1.00 46.81 291 ARG A N 1
ATOM 2388 C CA . ARG A 1 291 ? 25.308 -7.603 5.328 1.00 46.81 291 ARG A CA 1
ATOM 2389 C C . ARG A 1 291 ? 26.722 -8.129 5.037 1.00 46.81 291 ARG A C 1
ATOM 2391 O O . ARG A 1 291 ? 27.327 -8.695 5.941 1.00 46.81 291 ARG A O 1
ATOM 2398 N N . LYS A 1 292 ? 27.234 -8.013 3.801 1.00 43.81 292 LYS A N 1
ATOM 2399 C CA . LYS A 1 292 ? 28.531 -8.607 3.408 1.00 43.81 292 LYS A CA 1
ATOM 2400 C C . LYS A 1 292 ? 29.758 -7.827 3.921 1.00 43.81 292 LYS A C 1
ATOM 2402 O O . LYS A 1 292 ? 30.840 -8.404 3.982 1.00 43.81 292 LYS A O 1
ATOM 2407 N N . SER A 1 293 ? 29.615 -6.573 4.348 1.00 42.53 293 SER A N 1
ATOM 2408 C CA . SER A 1 293 ? 30.675 -5.824 5.035 1.00 42.53 293 SER A CA 1
ATOM 2409 C C . SER A 1 293 ? 30.479 -5.939 6.545 1.00 42.53 293 SER A C 1
ATOM 2411 O O . SER A 1 293 ? 29.476 -5.461 7.064 1.00 42.53 293 SER A O 1
ATOM 2413 N N . GLY A 1 294 ? 31.432 -6.550 7.255 1.00 42.59 294 GLY A N 1
ATOM 2414 C CA . GLY A 1 294 ? 31.455 -6.664 8.722 1.00 42.59 294 GLY A CA 1
ATOM 2415 C C . GLY A 1 294 ? 31.592 -5.337 9.483 1.00 42.59 294 GLY A C 1
ATOM 2416 O O . GLY A 1 294 ? 32.014 -5.349 10.635 1.00 42.59 294 GLY A O 1
ATOM 2417 N N . ASP A 1 295 ? 31.250 -4.216 8.851 1.00 43.66 295 ASP A N 1
ATOM 2418 C CA . ASP A 1 295 ? 31.017 -2.960 9.540 1.00 43.66 295 ASP A CA 1
ATOM 2419 C C . ASP A 1 295 ? 29.666 -3.040 10.248 1.00 43.66 295 ASP A C 1
ATOM 2421 O O . ASP A 1 295 ? 28.667 -3.485 9.676 1.00 43.66 295 ASP A O 1
ATOM 2425 N N . GLU A 1 296 ? 29.614 -2.543 11.483 1.00 43.94 296 GLU A N 1
ATOM 2426 C CA . GLU A 1 296 ? 28.386 -2.146 12.181 1.00 43.94 296 GLU A CA 1
ATOM 2427 C C . GLU A 1 296 ? 27.731 -0.954 11.453 1.00 43.94 296 GLU A C 1
ATOM 2429 O O . GLU A 1 296 ? 27.468 0.099 12.033 1.00 43.94 296 GLU A O 1
ATOM 2434 N N . CYS A 1 297 ? 27.520 -1.086 10.142 1.00 46.81 297 CYS A N 1
ATOM 2435 C CA . CYS A 1 297 ? 27.009 -0.042 9.287 1.00 46.81 297 CYS A CA 1
ATOM 2436 C C . CYS A 1 297 ? 25.618 0.321 9.803 1.00 46.81 297 CYS A C 1
ATOM 2438 O O . CYS A 1 297 ? 24.725 -0.526 9.927 1.00 46.81 297 CYS A O 1
ATOM 2440 N N . GLN A 1 298 ? 25.504 1.586 10.192 1.00 55.94 298 GLN A N 1
ATOM 2441 C CA . GLN A 1 298 ? 24.349 2.238 10.783 1.00 55.94 298 GLN A CA 1
ATOM 2442 C C . GLN A 1 298 ? 23.049 1.677 10.191 1.00 55.94 298 GLN A C 1
ATOM 2444 O O . GLN A 1 298 ? 22.863 1.688 8.971 1.00 55.94 298 GLN A O 1
ATOM 2449 N N . LYS A 1 299 ? 22.162 1.145 11.049 1.00 68.94 299 LYS A N 1
ATOM 2450 C CA . LYS A 1 299 ? 20.857 0.620 10.620 1.00 68.94 299 LYS A CA 1
ATOM 2451 C C . LYS A 1 299 ? 20.163 1.705 9.789 1.00 68.94 299 LYS A C 1
ATOM 2453 O O . LYS A 1 299 ? 19.803 2.757 10.307 1.00 68.94 299 LYS A O 1
ATOM 2458 N N . SER A 1 300 ? 20.039 1.463 8.493 1.00 84.31 300 SER A N 1
ATOM 2459 C CA . SER A 1 300 ? 19.364 2.351 7.556 1.00 84.31 300 SER A CA 1
ATOM 2460 C C . SER A 1 300 ? 18.285 1.563 6.837 1.00 84.31 300 SER A C 1
ATOM 2462 O O . SER A 1 300 ? 18.415 0.356 6.607 1.00 84.31 300 SER A O 1
ATOM 2464 N N . TYR A 1 301 ? 17.197 2.256 6.533 1.00 91.31 301 TYR A N 1
ATOM 2465 C CA . TYR A 1 301 ? 16.048 1.706 5.835 1.00 91.31 301 TYR A CA 1
ATOM 2466 C C . TYR A 1 301 ? 15.819 2.476 4.538 1.00 91.31 301 TYR A C 1
ATOM 2468 O O . TYR A 1 301 ? 16.250 3.618 4.409 1.00 91.31 301 TYR A O 1
ATOM 2476 N N . TYR A 1 302 ? 15.105 1.878 3.593 1.00 91.62 302 TYR A N 1
ATOM 2477 C CA . TYR A 1 302 ? 14.529 2.589 2.458 1.00 91.62 302 TYR A CA 1
ATOM 2478 C C . TYR A 1 302 ? 13.040 2.845 2.682 1.00 91.62 302 TYR A C 1
ATOM 2480 O O . TYR A 1 302 ? 12.329 1.984 3.202 1.00 91.62 302 TYR A O 1
ATOM 2488 N N . VAL A 1 303 ? 12.567 4.014 2.247 1.00 91.06 303 VAL A N 1
ATOM 2489 C CA . VAL A 1 303 ? 11.158 4.433 2.277 1.00 91.06 303 VAL A CA 1
ATOM 2490 C C . VAL A 1 303 ? 10.753 4.938 0.882 1.00 91.06 303 VAL A C 1
ATOM 2492 O O . VAL A 1 303 ? 10.670 6.147 0.655 1.00 91.06 303 VAL A O 1
ATOM 2495 N N . PRO A 1 304 ? 10.508 4.035 -0.089 1.00 86.25 304 PRO A N 1
ATOM 2496 C CA . PRO A 1 304 ? 10.227 4.404 -1.480 1.00 86.25 304 PRO A CA 1
ATOM 2497 C C . PRO A 1 304 ? 9.110 5.437 -1.663 1.00 86.25 304 PRO A C 1
ATOM 2499 O O . PRO A 1 304 ? 9.193 6.287 -2.546 1.00 86.25 304 PRO A O 1
ATOM 2502 N N . CYS A 1 305 ? 8.085 5.417 -0.804 1.00 84.94 305 CYS A N 1
ATOM 2503 C CA . CYS A 1 305 ? 6.959 6.346 -0.898 1.00 84.94 305 CYS A CA 1
ATOM 2504 C C . CYS A 1 305 ? 7.310 7.805 -0.555 1.00 84.94 305 CYS A C 1
ATOM 2506 O O . CYS A 1 305 ? 6.495 8.689 -0.818 1.00 84.94 305 CYS A O 1
ATOM 2508 N N . MET A 1 306 ? 8.484 8.060 0.033 1.00 87.88 306 MET A N 1
ATOM 2509 C CA . MET A 1 306 ? 8.972 9.407 0.358 1.00 87.88 306 MET A CA 1
ATOM 2510 C C . MET A 1 306 ? 9.820 10.025 -0.751 1.00 87.88 306 MET A C 1
ATOM 2512 O O . MET A 1 306 ? 10.096 11.224 -0.710 1.00 87.88 306 MET A O 1
ATOM 2516 N N . ILE A 1 307 ? 10.208 9.238 -1.756 1.00 88.31 307 ILE A N 1
ATOM 2517 C CA . ILE A 1 307 ? 11.070 9.708 -2.834 1.00 88.31 307 ILE A CA 1
ATOM 2518 C C . ILE A 1 307 ? 10.278 10.653 -3.733 1.00 88.31 307 ILE A C 1
ATOM 2520 O O . ILE A 1 307 ? 9.326 10.268 -4.415 1.00 88.31 307 ILE A O 1
ATOM 2524 N N . SER A 1 308 ? 10.706 11.908 -3.737 1.00 85.81 308 SER A N 1
ATOM 2525 C CA . SER A 1 308 ? 10.133 12.979 -4.555 1.00 85.81 308 SER A CA 1
ATOM 2526 C C . SER A 1 308 ? 11.026 13.363 -5.731 1.00 85.81 308 SER A C 1
ATOM 2528 O O . SER A 1 308 ? 10.586 14.075 -6.632 1.00 85.81 308 SER A O 1
ATOM 2530 N N . HIS A 1 309 ? 12.271 12.883 -5.738 1.00 85.19 309 HIS A N 1
ATOM 2531 C CA . HIS A 1 309 ? 13.207 13.133 -6.818 1.00 85.19 309 HIS A CA 1
ATOM 2532 C C . HIS A 1 309 ? 12.767 12.409 -8.095 1.00 85.19 309 HIS A C 1
ATOM 2534 O O . HIS A 1 309 ? 12.762 11.179 -8.184 1.00 85.19 309 HIS A O 1
ATOM 2540 N N . GLU A 1 310 ? 12.384 13.192 -9.098 1.00 85.94 310 GLU A N 1
ATOM 2541 C CA . GLU A 1 310 ? 12.071 12.702 -10.433 1.00 85.94 310 GLU A CA 1
ATOM 2542 C C . GLU A 1 310 ? 13.317 12.753 -11.319 1.00 85.94 310 GLU A C 1
ATOM 2544 O O . GLU A 1 310 ? 14.076 13.719 -11.317 1.00 85.94 310 GLU A O 1
ATOM 2549 N N . SER A 1 311 ? 13.509 11.722 -12.136 1.00 87.06 311 SER A N 1
ATOM 2550 C CA . SER A 1 311 ? 14.517 11.717 -13.196 1.00 87.06 311 SER A CA 1
ATOM 2551 C C . SER A 1 311 ? 13.924 11.151 -14.477 1.00 87.06 311 SER A C 1
ATOM 2553 O O . SER A 1 311 ? 13.083 10.234 -14.451 1.00 87.06 311 SER A O 1
ATOM 2555 N N . LYS A 1 312 ? 14.333 11.730 -15.610 1.00 90.31 312 LYS A N 1
ATOM 2556 C CA . LYS A 1 312 ? 13.968 11.211 -16.928 1.00 90.31 312 LYS A CA 1
ATOM 2557 C C . LYS A 1 312 ? 14.746 9.933 -17.188 1.00 90.31 312 LYS A C 1
ATOM 2559 O O . LYS A 1 312 ? 15.880 9.783 -16.746 1.00 90.31 312 LYS A O 1
ATOM 2564 N N . LEU A 1 313 ? 14.134 9.027 -17.943 1.00 88.50 313 LEU A N 1
ATOM 2565 C CA . LEU A 1 313 ? 14.755 7.751 -18.278 1.00 88.50 313 LEU A CA 1
ATOM 2566 C C . LEU A 1 313 ? 16.104 7.935 -18.994 1.00 88.50 313 LEU A C 1
ATOM 2568 O O . LEU A 1 313 ? 17.049 7.220 -18.682 1.00 88.50 313 LEU A O 1
ATOM 2572 N N . ASP A 1 314 ? 16.205 8.913 -19.895 1.00 88.19 314 ASP A N 1
ATOM 2573 C CA . ASP A 1 314 ? 17.439 9.182 -20.643 1.00 88.19 314 ASP A CA 1
ATOM 2574 C C . ASP A 1 314 ? 18.577 9.653 -19.728 1.00 88.19 314 ASP A C 1
ATOM 2576 O O . ASP A 1 314 ? 19.720 9.238 -19.898 1.00 88.19 314 ASP A O 1
ATOM 2580 N N . ASP A 1 315 ? 18.272 10.457 -18.705 1.00 90.06 315 ASP A N 1
ATOM 2581 C CA . ASP A 1 315 ? 19.261 10.906 -17.716 1.00 90.06 315 ASP A CA 1
ATOM 2582 C C . ASP A 1 315 ? 19.776 9.725 -16.877 1.00 90.06 315 ASP A C 1
ATOM 2584 O O . ASP A 1 315 ? 20.974 9.624 -16.600 1.00 90.06 315 ASP A O 1
ATOM 2588 N N . ILE A 1 316 ? 18.889 8.785 -16.536 1.00 90.94 316 ILE A N 1
ATOM 2589 C CA . ILE A 1 316 ? 19.263 7.539 -15.858 1.00 90.94 316 ILE A CA 1
ATOM 2590 C C . ILE A 1 316 ? 20.143 6.689 -16.787 1.00 90.94 316 ILE A C 1
ATOM 2592 O O . ILE A 1 316 ? 21.239 6.301 -16.395 1.00 90.94 316 ILE A O 1
ATOM 2596 N N . LYS A 1 317 ? 19.747 6.463 -18.045 1.00 89.19 317 LYS A N 1
ATOM 2597 C CA . LYS A 1 317 ? 20.565 5.712 -19.021 1.00 89.19 317 LYS A CA 1
ATOM 2598 C C . LYS A 1 317 ? 21.959 6.316 -19.197 1.00 89.19 317 LYS A C 1
ATOM 2600 O O . LYS A 1 317 ? 22.952 5.592 -19.169 1.00 89.19 317 LYS A O 1
ATOM 2605 N N . ASN A 1 318 ? 22.044 7.643 -19.298 1.00 88.94 318 ASN A N 1
ATOM 2606 C CA . ASN A 1 318 ? 23.305 8.382 -19.382 1.00 88.94 318 ASN A CA 1
ATOM 2607 C C . ASN A 1 318 ? 24.163 8.232 -18.118 1.00 88.94 318 ASN A C 1
ATOM 2609 O O . ASN A 1 318 ? 25.394 8.230 -18.197 1.00 88.94 318 ASN A O 1
ATOM 2613 N N . THR A 1 319 ? 23.536 8.128 -16.945 1.00 88.31 319 THR A N 1
ATOM 2614 C CA . THR A 1 319 ? 24.222 7.883 -15.666 1.00 88.31 319 THR A CA 1
ATOM 2615 C C . THR A 1 319 ? 24.956 6.546 -15.694 1.00 88.31 319 THR A C 1
ATOM 2617 O O . THR A 1 319 ? 26.112 6.497 -15.283 1.00 88.31 319 THR A O 1
ATOM 2620 N N . PHE A 1 320 ? 24.331 5.522 -16.277 1.00 87.75 320 PHE A N 1
ATOM 2621 C CA . PHE A 1 320 ? 24.870 4.165 -16.392 1.00 87.75 320 PHE A CA 1
ATOM 2622 C C . PHE A 1 320 ? 25.582 3.870 -17.720 1.00 87.75 320 PHE A C 1
ATOM 2624 O O . PHE A 1 320 ? 25.948 2.731 -17.957 1.00 87.75 320 PHE A O 1
ATOM 2631 N N . GLY A 1 321 ? 25.778 4.854 -18.604 1.00 83.88 321 GLY A N 1
ATOM 2632 C CA . GLY A 1 321 ? 26.507 4.655 -19.866 1.00 83.88 321 GLY A CA 1
ATOM 2633 C C . GLY A 1 321 ? 25.895 3.607 -20.808 1.00 83.88 321 GLY A C 1
ATOM 2634 O O . GLY A 1 321 ? 26.607 3.040 -21.635 1.00 83.88 321 GLY A O 1
ATOM 2635 N N . VAL A 1 322 ? 24.592 3.340 -20.689 1.00 81.44 322 VAL A N 1
ATOM 2636 C CA . VAL A 1 322 ? 23.923 2.266 -21.432 1.00 81.44 322 VAL A CA 1
ATOM 2637 C C . VAL A 1 322 ? 23.624 2.711 -22.859 1.00 81.44 322 VAL A C 1
ATOM 2639 O O . VAL A 1 322 ? 22.865 3.656 -23.084 1.00 81.44 322 VAL A O 1
ATOM 2642 N N . ALA A 1 323 ? 24.175 1.987 -23.833 1.00 76.25 323 ALA A N 1
ATOM 2643 C CA . ALA A 1 323 ? 23.819 2.158 -25.234 1.00 76.25 323 ALA A CA 1
ATOM 2644 C C . ALA A 1 323 ? 22.421 1.587 -25.522 1.00 76.25 323 ALA A C 1
ATOM 2646 O O . ALA A 1 323 ? 22.037 0.528 -25.023 1.00 76.25 323 ALA A O 1
ATOM 2647 N N . GLU A 1 324 ? 21.670 2.254 -26.396 1.00 69.12 324 GLU A N 1
ATOM 2648 C CA . GLU A 1 324 ? 20.334 1.818 -26.824 1.00 69.12 324 GLU A CA 1
ATOM 2649 C C . GLU A 1 324 ? 20.308 0.394 -27.403 1.00 69.12 324 GLU A C 1
ATOM 2651 O O . GLU A 1 324 ? 19.352 -0.353 -27.188 1.00 69.12 324 GLU A O 1
ATOM 2656 N N . SER A 1 325 ? 21.381 -0.005 -28.090 1.00 63.88 325 SER A N 1
ATOM 2657 C CA . SER A 1 325 ? 21.562 -1.344 -28.658 1.00 63.88 325 SER A CA 1
ATOM 2658 C C . SER A 1 325 ? 21.692 -2.451 -27.611 1.00 63.88 325 SER A C 1
ATOM 2660 O O . SER A 1 325 ? 21.640 -3.621 -27.975 1.00 63.88 325 SER A O 1
ATOM 2662 N N . HIS A 1 326 ? 21.876 -2.110 -26.333 1.00 82.69 326 HIS A N 1
ATOM 2663 C CA . HIS A 1 326 ? 22.079 -3.071 -25.246 1.00 82.69 326 HIS A CA 1
ATOM 2664 C C . HIS A 1 326 ? 20.871 -3.171 -24.303 1.00 82.69 326 HIS A C 1
ATOM 2666 O O . HIS A 1 326 ? 20.974 -3.679 -23.188 1.00 82.69 326 HIS A O 1
ATOM 2672 N N . CYS A 1 327 ? 19.719 -2.660 -24.734 1.00 87.56 327 CYS A N 1
ATOM 2673 C CA . CYS A 1 327 ? 18.479 -2.728 -23.977 1.00 87.56 327 CYS A CA 1
ATOM 2674 C C . CYS A 1 327 ? 17.595 -3.861 -24.499 1.00 87.56 327 CYS A C 1
ATOM 2676 O O . CYS A 1 327 ? 17.315 -3.942 -25.699 1.00 87.56 327 CYS A O 1
ATOM 2678 N N . THR A 1 328 ? 17.062 -4.682 -23.596 1.00 88.12 328 THR A N 1
ATOM 2679 C CA . THR A 1 328 ? 15.991 -5.612 -23.956 1.00 88.12 328 THR A CA 1
ATOM 2680 C C . THR A 1 328 ? 14.722 -4.844 -24.352 1.00 88.12 328 THR A C 1
ATOM 2682 O O . THR A 1 328 ? 14.538 -3.678 -23.992 1.00 88.12 328 THR A O 1
ATOM 2685 N N . PRO A 1 329 ? 13.790 -5.464 -25.083 1.00 88.56 329 PRO A N 1
ATOM 2686 C CA . PRO A 1 329 ? 12.424 -4.960 -25.204 1.00 88.56 329 PRO A CA 1
ATOM 2687 C C . PRO A 1 329 ? 11.794 -4.781 -23.818 1.00 88.56 329 PRO A C 1
ATOM 2689 O O . PRO A 1 329 ? 12.111 -5.536 -22.901 1.00 88.56 329 PRO A O 1
ATOM 2692 N N . TRP A 1 330 ? 10.907 -3.804 -23.650 1.00 90.81 330 TRP A N 1
ATOM 2693 C CA . TRP A 1 330 ? 10.172 -3.628 -22.398 1.00 90.81 330 TRP A CA 1
ATOM 2694 C C . TRP A 1 330 ? 9.186 -4.775 -22.208 1.00 90.81 330 TRP A C 1
ATOM 2696 O O . TRP A 1 330 ? 8.394 -5.061 -23.109 1.00 90.81 330 TRP A O 1
ATOM 2706 N N . LEU A 1 331 ? 9.183 -5.369 -21.021 1.00 91.75 331 LEU A N 1
ATOM 2707 C CA . LEU A 1 331 ? 8.061 -6.158 -20.532 1.00 91.75 331 LEU A CA 1
ATOM 2708 C C . LEU A 1 331 ? 7.139 -5.231 -19.747 1.00 91.75 331 LEU A C 1
ATOM 2710 O O . LEU A 1 331 ? 7.604 -4.465 -18.909 1.00 91.75 331 LEU A O 1
ATOM 2714 N N . VAL A 1 332 ? 5.841 -5.297 -20.010 1.00 92.12 332 VAL A N 1
ATOM 2715 C CA . VAL A 1 332 ? 4.844 -4.412 -19.412 1.00 92.12 332 VAL A CA 1
ATOM 2716 C C . VAL A 1 332 ? 3.734 -5.255 -18.805 1.00 92.12 332 VAL A C 1
ATOM 2718 O O . VAL A 1 332 ? 3.041 -5.970 -19.521 1.00 92.12 332 VAL A O 1
ATOM 2721 N N . ILE A 1 333 ? 3.538 -5.150 -17.496 1.00 92.00 333 ILE A N 1
ATOM 2722 C CA . ILE A 1 333 ? 2.348 -5.664 -16.821 1.00 92.00 333 ILE A CA 1
ATOM 2723 C C . ILE A 1 333 ? 1.325 -4.539 -16.782 1.00 92.00 333 ILE A C 1
ATOM 2725 O O . ILE A 1 333 ? 1.522 -3.554 -16.072 1.00 92.00 333 ILE A O 1
ATOM 2729 N N . GLU A 1 334 ? 0.267 -4.654 -17.575 1.00 91.88 334 GLU A N 1
ATOM 2730 C CA . GLU A 1 334 ? -0.795 -3.656 -17.664 1.00 91.88 334 GLU A CA 1
ATOM 2731 C C . GLU A 1 334 ? -2.025 -4.127 -16.893 1.00 91.88 334 GLU A C 1
ATOM 2733 O O . GLU A 1 334 ? -2.579 -5.179 -17.181 1.00 91.88 334 GLU A O 1
ATOM 2738 N N . PHE A 1 335 ? -2.450 -3.339 -15.918 1.00 89.62 335 PHE A N 1
ATOM 2739 C CA . PHE A 1 335 ? -3.585 -3.597 -15.049 1.00 89.62 335 PHE A CA 1
ATOM 2740 C C . PHE A 1 335 ? -4.822 -2.861 -15.561 1.00 89.62 335 PHE A C 1
ATOM 2742 O O . PHE A 1 335 ? -4.723 -1.749 -16.088 1.00 89.62 335 PHE A O 1
ATOM 2749 N N . ASP A 1 336 ? -6.006 -3.408 -15.296 1.00 85.62 336 ASP A N 1
ATOM 2750 C CA . ASP A 1 336 ? -7.246 -2.643 -15.487 1.00 85.62 336 ASP A CA 1
ATOM 2751 C C . ASP A 1 336 ? -7.301 -1.439 -14.533 1.00 85.62 336 ASP A C 1
ATOM 2753 O O . ASP A 1 336 ? -7.732 -0.343 -14.902 1.00 85.62 336 ASP A O 1
ATOM 2757 N N . PHE A 1 337 ? -6.774 -1.624 -13.322 1.00 86.81 337 PHE A N 1
ATOM 2758 C CA . PHE A 1 337 ? -6.482 -0.575 -12.355 1.00 86.81 337 PHE A CA 1
ATOM 2759 C C . PHE A 1 337 ? -5.300 -1.004 -11.480 1.00 86.81 337 PHE A C 1
ATOM 2761 O O . PHE A 1 337 ? -5.287 -2.117 -10.959 1.00 86.81 337 PHE A O 1
ATOM 2768 N N . LEU A 1 338 ? -4.317 -0.119 -11.297 1.00 86.56 338 LEU A N 1
ATOM 2769 C CA . LEU A 1 338 ? -3.165 -0.365 -10.429 1.00 86.56 338 LEU A CA 1
ATOM 2770 C C . LEU A 1 338 ? -3.314 0.440 -9.128 1.00 86.56 338 LEU A C 1
ATOM 2772 O O . LEU A 1 338 ? -3.167 1.666 -9.160 1.00 86.56 338 LEU A O 1
ATOM 2776 N N . PRO A 1 339 ? -3.570 -0.203 -7.972 1.00 84.25 339 PRO A N 1
ATOM 2777 C CA . PRO A 1 339 ? -3.595 0.495 -6.694 1.00 84.25 339 PRO A CA 1
ATOM 2778 C C . PRO A 1 339 ? -2.263 1.188 -6.416 1.00 84.25 339 PRO A C 1
ATOM 2780 O O . PRO A 1 339 ? -1.200 0.588 -6.560 1.00 84.25 339 PRO A O 1
ATOM 2783 N N . THR A 1 340 ? -2.305 2.435 -5.943 1.00 77.12 340 THR A N 1
ATOM 2784 C CA . THR A 1 340 ? -1.095 3.251 -5.733 1.00 77.12 340 THR A CA 1
ATOM 2785 C C . THR A 1 340 ? -0.068 2.576 -4.816 1.00 77.12 340 THR A C 1
ATOM 2787 O O . THR A 1 340 ? 1.133 2.731 -5.015 1.00 77.12 340 THR A O 1
ATOM 2790 N N . ALA A 1 341 ? -0.521 1.785 -3.839 1.00 81.06 341 ALA A N 1
ATOM 2791 C CA . ALA A 1 341 ? 0.361 1.077 -2.913 1.00 81.06 341 ALA A CA 1
ATOM 2792 C C . ALA A 1 341 ? 1.130 -0.096 -3.554 1.00 81.06 341 ALA A C 1
ATOM 2794 O O . ALA A 1 341 ? 2.209 -0.432 -3.073 1.00 81.06 341 ALA A O 1
ATOM 2795 N N . TYR A 1 342 ? 0.633 -0.696 -4.648 1.00 85.25 342 TYR A N 1
ATOM 2796 C CA . TYR A 1 342 ? 1.281 -1.854 -5.293 1.00 85.25 342 TYR A CA 1
ATOM 2797 C C . TYR A 1 342 ? 2.687 -1.524 -5.782 1.00 85.25 342 TYR A C 1
ATOM 2799 O O . TYR A 1 342 ? 3.573 -2.374 -5.705 1.00 85.25 342 TYR A O 1
ATOM 2807 N N . PHE A 1 343 ? 2.901 -0.280 -6.224 1.00 82.69 343 PHE A N 1
ATOM 2808 C CA . PHE A 1 343 ? 4.230 0.216 -6.564 1.00 82.69 343 PHE A CA 1
ATOM 2809 C C . PHE A 1 343 ? 5.220 -0.025 -5.431 1.00 82.69 343 PHE A C 1
ATOM 2811 O O . PHE A 1 343 ? 6.259 -0.648 -5.644 1.00 82.69 343 PHE A O 1
ATOM 2818 N N . ASN A 1 344 ? 4.866 0.428 -4.229 1.00 85.62 344 ASN A N 1
ATOM 2819 C CA . ASN A 1 344 ? 5.724 0.289 -3.067 1.00 85.62 344 ASN A CA 1
ATOM 2820 C C . ASN A 1 344 ? 5.930 -1.196 -2.768 1.00 85.62 344 ASN A C 1
ATOM 2822 O O . ASN A 1 344 ? 7.061 -1.642 -2.794 1.00 85.62 344 ASN A O 1
ATOM 2826 N N . HIS A 1 345 ? 4.884 -2.012 -2.646 1.00 89.75 345 HIS A N 1
ATOM 2827 C CA . HIS A 1 345 ? 5.051 -3.447 -2.358 1.00 89.75 345 HIS A CA 1
ATOM 2828 C C . HIS A 1 345 ? 5.972 -4.199 -3.340 1.00 89.75 345 HIS A C 1
ATOM 2830 O O . HIS A 1 345 ? 6.706 -5.110 -2.947 1.00 89.75 345 HIS A O 1
ATOM 2836 N N . ILE A 1 346 ? 5.945 -3.830 -4.622 1.00 89.94 346 ILE A N 1
ATOM 2837 C CA . ILE A 1 346 ? 6.835 -4.411 -5.633 1.00 89.94 346 ILE A CA 1
ATOM 2838 C C . ILE A 1 346 ? 8.250 -3.861 -5.468 1.00 89.94 346 ILE A C 1
ATOM 2840 O O . ILE A 1 346 ? 9.199 -4.637 -5.415 1.00 89.94 346 ILE A O 1
ATOM 2844 N N . MET A 1 347 ? 8.399 -2.547 -5.303 1.00 88.56 347 MET A N 1
ATOM 2845 C CA . MET A 1 347 ? 9.688 -1.915 -5.027 1.00 88.56 347 MET A CA 1
ATOM 2846 C C . MET A 1 347 ? 10.368 -2.511 -3.786 1.00 88.56 347 MET A C 1
ATOM 2848 O O . MET A 1 347 ? 11.562 -2.792 -3.805 1.00 88.56 347 MET A O 1
ATOM 2852 N N . PHE A 1 348 ? 9.592 -2.780 -2.736 1.00 89.12 348 PHE A N 1
ATOM 2853 C CA . PHE A 1 348 ? 10.030 -3.431 -1.504 1.00 89.12 348 PHE A CA 1
ATOM 2854 C C . PHE A 1 348 ? 10.613 -4.816 -1.771 1.00 89.12 348 PHE A C 1
ATOM 2856 O O . PHE A 1 348 ? 11.702 -5.119 -1.290 1.00 89.12 348 PHE A O 1
ATOM 2863 N N . ASN A 1 349 ? 9.930 -5.628 -2.583 1.00 89.75 349 ASN A N 1
ATOM 2864 C CA . ASN A 1 349 ? 10.428 -6.943 -2.975 1.00 89.75 349 ASN A CA 1
ATOM 2865 C C . ASN A 1 349 ? 11.786 -6.848 -3.685 1.00 89.75 349 ASN A C 1
ATOM 2867 O O . ASN A 1 349 ? 12.716 -7.564 -3.325 1.00 89.75 349 ASN A O 1
ATOM 2871 N N . TYR A 1 350 ? 11.929 -5.931 -4.645 1.00 90.69 350 TYR A N 1
ATOM 2872 C CA . TYR A 1 350 ? 13.181 -5.804 -5.393 1.00 90.69 350 TYR A CA 1
ATOM 2873 C C . TYR A 1 350 ? 14.327 -5.225 -4.555 1.00 90.69 350 TYR A C 1
ATOM 2875 O O . TYR A 1 350 ? 15.425 -5.761 -4.606 1.00 90.69 350 TYR A O 1
ATOM 2883 N N . ILE A 1 351 ? 14.086 -4.218 -3.711 1.00 89.69 351 ILE A N 1
ATOM 2884 C CA . ILE A 1 351 ? 15.107 -3.694 -2.782 1.00 89.69 351 ILE A CA 1
ATOM 2885 C C . ILE A 1 351 ? 15.543 -4.758 -1.760 1.00 89.69 351 ILE A C 1
ATOM 2887 O O . ILE A 1 351 ? 16.695 -4.771 -1.323 1.00 89.69 351 ILE A O 1
ATOM 2891 N N . ALA A 1 352 ? 14.639 -5.653 -1.353 1.00 87.38 352 ALA A N 1
ATOM 2892 C CA . ALA A 1 352 ? 14.967 -6.730 -0.424 1.00 87.38 352 ALA A CA 1
ATOM 2893 C C . ALA A 1 352 ? 15.818 -7.839 -1.068 1.00 87.38 352 ALA A C 1
ATOM 2895 O O . ALA A 1 352 ? 16.618 -8.458 -0.360 1.00 87.38 352 ALA A O 1
ATOM 2896 N N . ASN A 1 353 ? 15.650 -8.082 -2.372 1.00 86.88 353 ASN A N 1
ATOM 2897 C CA . ASN A 1 353 ? 16.260 -9.211 -3.082 1.00 86.88 353 ASN A CA 1
ATOM 2898 C C . ASN A 1 353 ? 17.460 -8.834 -3.967 1.00 86.88 353 ASN A C 1
ATOM 2900 O O . ASN A 1 353 ? 18.298 -9.697 -4.218 1.00 86.88 353 ASN A O 1
ATOM 2904 N N . TYR A 1 354 ? 17.568 -7.579 -4.410 1.00 88.69 354 TYR A N 1
ATOM 2905 C CA . TYR A 1 354 ? 18.593 -7.118 -5.351 1.00 88.69 354 TYR A CA 1
ATOM 2906 C C . TYR A 1 354 ? 19.384 -5.927 -4.809 1.00 88.69 354 TYR A C 1
ATOM 2908 O O . TYR A 1 354 ? 18.893 -5.128 -4.008 1.00 88.69 354 TYR A O 1
ATOM 2916 N N . GLU A 1 355 ? 20.638 -5.808 -5.249 1.00 89.81 355 GLU A N 1
ATOM 2917 C CA . GLU A 1 355 ? 21.485 -4.671 -4.897 1.00 89.81 355 GLU A CA 1
ATOM 2918 C C . GLU A 1 355 ? 21.021 -3.450 -5.695 1.00 89.81 355 GLU A C 1
ATOM 2920 O O . GLU A 1 355 ? 20.974 -3.473 -6.924 1.00 89.81 355 GLU A O 1
ATOM 2925 N N . VAL A 1 356 ? 20.660 -2.378 -4.991 1.00 91.38 356 VAL A N 1
ATOM 2926 C CA . VAL A 1 356 ? 20.294 -1.099 -5.607 1.00 91.38 356 VAL A CA 1
ATOM 2927 C C . VAL A 1 356 ? 21.537 -0.504 -6.263 1.00 91.38 356 VAL A C 1
ATOM 2929 O O . VAL A 1 356 ? 22.572 -0.377 -5.610 1.00 91.38 356 VAL A O 1
ATOM 2932 N N . CYS A 1 357 ? 21.445 -0.124 -7.538 1.00 91.94 357 CYS A N 1
ATOM 2933 C CA . CYS A 1 357 ? 22.553 0.538 -8.217 1.00 91.94 357 CYS A CA 1
ATOM 2934 C C . CYS A 1 357 ? 22.840 1.909 -7.598 1.00 91.94 357 CYS A C 1
ATOM 2936 O O . CYS A 1 357 ? 21.953 2.550 -7.039 1.00 91.94 357 CYS A O 1
ATOM 2938 N N . GLU A 1 358 ? 24.065 2.397 -7.757 1.00 90.88 358 GLU A N 1
ATOM 2939 C CA . GLU A 1 358 ? 24.444 3.740 -7.322 1.00 90.88 358 GLU A CA 1
ATOM 2940 C C . GLU A 1 358 ? 24.561 4.675 -8.528 1.00 90.88 358 GLU A C 1
ATOM 2942 O O . GLU A 1 358 ? 25.035 4.287 -9.598 1.00 90.88 358 GLU A O 1
ATOM 2947 N N . GLY A 1 359 ? 24.091 5.908 -8.359 1.00 86.06 359 GLY A N 1
ATOM 2948 C CA . GLY A 1 359 ? 24.287 6.993 -9.305 1.00 86.06 359 GLY A CA 1
ATOM 2949 C C . GLY A 1 359 ? 25.720 7.527 -9.277 1.00 86.06 359 GLY A C 1
ATOM 2950 O O . GLY A 1 359 ? 26.606 7.019 -8.588 1.00 86.06 359 GLY A O 1
ATOM 2951 N N . ARG A 1 360 ? 25.971 8.594 -10.040 1.00 81.75 360 ARG A N 1
ATOM 2952 C CA . ARG A 1 360 ? 27.330 9.143 -10.220 1.00 81.75 360 ARG A CA 1
ATOM 2953 C C . ARG A 1 360 ? 27.948 9.689 -8.935 1.00 81.75 360 ARG A C 1
ATOM 2955 O O . ARG A 1 360 ? 29.168 9.814 -8.874 1.00 81.75 360 ARG A O 1
ATOM 2962 N N . SER A 1 361 ? 27.141 10.079 -7.952 1.00 83.00 361 SER A N 1
ATOM 2963 C CA . SER A 1 361 ? 27.601 10.632 -6.676 1.00 83.00 361 SER A CA 1
ATOM 2964 C C . SER A 1 361 ? 27.475 9.634 -5.516 1.00 83.00 361 SER A C 1
ATOM 2966 O O . SER A 1 361 ? 27.628 10.037 -4.365 1.00 83.00 361 SER A O 1
ATOM 2968 N N . GLY A 1 362 ? 27.248 8.343 -5.799 1.00 84.88 362 GLY A N 1
ATOM 2969 C CA . GLY A 1 362 ? 27.089 7.290 -4.784 1.00 84.88 362 GLY A CA 1
ATOM 2970 C C . GLY A 1 362 ? 25.697 7.249 -4.141 1.00 84.88 362 GLY A C 1
ATOM 2971 O O . GLY A 1 362 ? 25.453 6.516 -3.182 1.00 84.88 362 GLY A O 1
ATOM 2972 N N . GLU A 1 363 ? 24.760 8.054 -4.637 1.00 88.75 363 GLU A N 1
ATOM 2973 C CA . GLU A 1 363 ? 23.364 8.024 -4.226 1.00 88.75 363 GLU A CA 1
ATOM 2974 C C . GLU A 1 363 ? 22.666 6.762 -4.759 1.00 88.75 363 GLU A C 1
ATOM 2976 O O . GLU A 1 363 ? 22.963 6.319 -5.866 1.00 88.75 363 GLU A O 1
ATOM 2981 N N . PRO A 1 364 ? 21.718 6.165 -4.018 1.00 91.06 364 PRO A N 1
ATOM 2982 C CA . PRO A 1 364 ? 20.960 5.024 -4.522 1.00 91.06 364 PRO A CA 1
ATOM 2983 C C . PRO A 1 364 ? 20.122 5.439 -5.739 1.00 91.06 364 PRO A C 1
ATOM 2985 O O . PRO A 1 364 ? 19.426 6.453 -5.712 1.00 91.06 364 PRO A O 1
ATOM 2988 N N . ALA A 1 365 ? 20.136 4.629 -6.793 1.00 92.94 365 ALA A N 1
ATOM 2989 C CA . ALA A 1 365 ? 19.400 4.852 -8.033 1.00 92.94 365 ALA A CA 1
ATOM 2990 C C . ALA A 1 365 ? 17.920 4.446 -7.899 1.00 92.94 365 ALA A C 1
ATOM 2992 O O . ALA A 1 365 ? 17.400 3.598 -8.630 1.00 92.94 365 ALA A O 1
ATOM 2993 N N . ILE A 1 366 ? 17.239 5.069 -6.937 1.00 91.69 366 ILE A N 1
ATOM 2994 C CA . ILE A 1 366 ? 15.802 4.954 -6.696 1.00 91.69 366 ILE A CA 1
ATOM 2995 C C . ILE A 1 366 ? 15.201 6.346 -6.879 1.00 91.69 366 ILE A C 1
ATOM 2997 O O . ILE A 1 366 ? 15.630 7.317 -6.264 1.00 91.69 366 ILE A O 1
ATOM 3001 N N . TYR A 1 367 ? 14.194 6.440 -7.734 1.00 91.06 367 TYR A N 1
ATOM 3002 C CA . TYR A 1 367 ? 13.557 7.684 -8.146 1.00 91.06 367 TYR A CA 1
ATOM 3003 C C . TYR A 1 367 ? 12.044 7.574 -7.969 1.00 91.06 367 TYR A C 1
ATOM 3005 O O . TYR A 1 367 ? 11.483 6.483 -7.830 1.00 91.06 367 TYR A O 1
ATOM 3013 N N . CYS A 1 368 ? 11.341 8.701 -8.050 1.00 87.94 368 CYS A N 1
ATOM 3014 C CA . CYS A 1 368 ? 9.886 8.691 -8.039 1.00 87.94 368 CYS A CA 1
ATOM 3015 C C . CYS A 1 368 ? 9.352 7.850 -9.221 1.00 87.94 368 CYS A C 1
ATOM 3017 O O . CYS A 1 368 ? 9.554 8.178 -10.398 1.00 87.94 368 CYS A O 1
ATOM 3019 N N . GLY A 1 369 ? 8.723 6.716 -8.895 1.00 88.62 369 GLY A N 1
ATOM 3020 C CA . GLY A 1 369 ? 8.180 5.757 -9.858 1.00 88.62 369 GLY A CA 1
ATOM 3021 C C . GLY A 1 369 ? 9.211 4.929 -10.636 1.00 88.62 369 GLY A C 1
ATOM 3022 O O . GLY A 1 369 ? 8.822 4.300 -11.621 1.00 88.62 369 GLY A O 1
ATOM 3023 N N . LYS A 1 370 ? 10.504 4.930 -10.266 1.00 92.44 370 LYS A N 1
ATOM 3024 C CA . LYS A 1 370 ? 11.543 4.133 -10.951 1.00 92.44 370 LYS A CA 1
ATOM 3025 C C . LYS A 1 370 ? 12.611 3.625 -9.989 1.00 92.44 370 LYS A C 1
ATOM 3027 O O . LYS A 1 370 ? 12.929 4.306 -9.025 1.00 92.44 370 LYS A O 1
ATOM 3032 N N . ALA A 1 371 ? 13.229 2.490 -10.284 1.00 93.44 371 ALA A N 1
ATOM 3033 C CA . ALA A 1 371 ? 14.443 2.064 -9.590 1.00 93.44 371 ALA A CA 1
ATOM 3034 C C . ALA A 1 371 ? 15.322 1.189 -10.473 1.00 93.44 371 ALA A C 1
ATOM 3036 O O . ALA A 1 371 ? 14.834 0.575 -11.427 1.00 93.44 371 ALA A O 1
ATOM 3037 N N . VAL A 1 372 ? 16.607 1.160 -10.134 1.00 94.62 372 VAL A N 1
ATOM 3038 C CA . VAL A 1 372 ? 17.657 0.485 -10.891 1.00 94.62 372 VAL A CA 1
ATOM 3039 C C . VAL A 1 372 ? 18.411 -0.473 -9.968 1.00 94.62 372 VAL A C 1
ATOM 3041 O O . VAL A 1 372 ? 18.833 -0.082 -8.878 1.00 94.62 372 VAL A O 1
ATOM 3044 N N . PHE A 1 373 ? 18.565 -1.723 -10.400 1.00 93.81 373 PHE A N 1
ATOM 3045 C CA . PHE A 1 373 ? 19.141 -2.811 -9.611 1.00 93.81 373 PHE A CA 1
ATOM 3046 C C . PHE A 1 373 ? 20.184 -3.592 -10.405 1.00 93.81 373 PHE A C 1
ATOM 3048 O O . PHE A 1 373 ? 20.017 -3.808 -11.605 1.00 93.81 373 PHE A O 1
ATOM 3055 N N . TRP A 1 374 ? 21.216 -4.079 -9.722 1.00 90.81 374 TRP A N 1
ATOM 3056 C CA . TRP A 1 374 ? 22.126 -5.079 -10.272 1.00 90.81 374 TRP A CA 1
ATOM 3057 C C . TRP A 1 374 ? 21.442 -6.446 -10.262 1.00 90.81 374 TRP A C 1
ATOM 3059 O O . TRP A 1 374 ? 20.891 -6.858 -9.238 1.00 90.81 374 TRP A O 1
ATOM 3069 N N . LEU A 1 375 ? 21.453 -7.136 -11.404 1.00 88.69 375 LEU A N 1
ATOM 3070 C CA . LEU A 1 375 ? 20.870 -8.477 -11.534 1.00 88.69 375 LEU A CA 1
ATOM 3071 C C . LEU A 1 375 ? 21.854 -9.596 -11.196 1.00 88.69 375 LEU A C 1
ATOM 3073 O O . LEU A 1 375 ? 21.432 -10.697 -10.847 1.00 88.69 375 LEU A O 1
ATOM 3077 N N . ASP A 1 376 ? 23.144 -9.318 -11.308 1.00 84.06 376 ASP A N 1
ATOM 3078 C CA . ASP A 1 376 ? 24.228 -10.278 -11.178 1.00 84.06 376 ASP A CA 1
ATOM 3079 C C . ASP A 1 376 ? 25.344 -9.753 -10.272 1.00 84.06 376 ASP A C 1
ATOM 3081 O O . ASP A 1 376 ? 25.480 -8.558 -10.006 1.00 84.06 376 ASP A O 1
ATOM 3085 N N . GLU A 1 377 ? 26.148 -10.686 -9.758 1.00 79.00 377 GLU A N 1
ATOM 3086 C CA . GLU A 1 377 ? 27.289 -10.348 -8.904 1.00 79.00 377 GLU A CA 1
ATOM 3087 C C . GLU A 1 377 ? 28.433 -9.693 -9.694 1.00 79.00 377 GLU A C 1
ATOM 3089 O O . GLU A 1 377 ? 29.226 -8.952 -9.113 1.00 79.00 377 GLU A O 1
ATOM 3094 N N . ASP A 1 378 ? 28.519 -9.950 -11.004 1.00 81.12 378 ASP A N 1
ATOM 3095 C CA . ASP A 1 378 ? 29.528 -9.362 -11.890 1.00 81.12 378 ASP A CA 1
ATOM 3096 C C . ASP A 1 378 ? 29.167 -7.949 -12.378 1.00 81.12 378 ASP A C 1
ATOM 3098 O O . ASP A 1 378 ? 30.011 -7.281 -12.980 1.00 81.12 378 ASP A O 1
ATOM 3102 N N . LYS A 1 379 ? 27.962 -7.462 -12.046 1.00 83.00 379 LYS A N 1
ATOM 3103 C CA . LYS A 1 379 ? 27.457 -6.125 -12.383 1.00 83.00 379 LYS A CA 1
ATOM 3104 C C . LYS A 1 379 ? 27.444 -5.876 -13.896 1.00 83.00 379 LYS A C 1
ATOM 3106 O O . LYS A 1 379 ? 27.711 -4.764 -14.357 1.00 83.00 379 LYS A O 1
ATOM 3111 N N . SER A 1 380 ? 27.136 -6.913 -14.671 1.00 83.81 380 SER A N 1
ATOM 3112 C CA . SER A 1 380 ? 27.064 -6.874 -16.134 1.00 83.81 380 SER A CA 1
ATOM 3113 C C . SER A 1 380 ? 25.649 -6.600 -16.657 1.00 83.81 380 SER A C 1
ATOM 3115 O O . SER A 1 380 ? 25.498 -5.987 -17.723 1.00 83.81 380 SER A O 1
ATOM 3117 N N . ASN A 1 381 ? 24.615 -6.969 -15.891 1.00 89.25 381 ASN A N 1
ATOM 3118 C CA . ASN A 1 381 ? 23.214 -6.719 -16.211 1.00 89.25 381 ASN A CA 1
ATOM 3119 C C . ASN A 1 381 ? 22.532 -5.842 -15.154 1.00 89.25 381 ASN A C 1
ATOM 3121 O O . ASN A 1 381 ? 22.596 -6.073 -13.944 1.00 89.25 381 ASN A O 1
ATOM 3125 N N . ILE A 1 382 ? 21.798 -4.847 -15.641 1.00 92.94 382 ILE A N 1
ATOM 3126 C CA . ILE A 1 382 ? 21.030 -3.907 -14.830 1.00 92.94 382 ILE A CA 1
ATOM 3127 C C . ILE A 1 382 ? 19.542 -4.111 -15.109 1.00 92.94 382 ILE A C 1
ATOM 3129 O O . ILE A 1 382 ? 19.112 -4.080 -16.261 1.00 92.94 382 ILE A O 1
ATOM 3133 N N . LEU A 1 383 ? 18.737 -4.256 -14.061 1.00 94.31 383 LEU A N 1
ATOM 3134 C CA . LEU A 1 383 ? 17.281 -4.208 -14.129 1.00 94.31 383 LEU A CA 1
ATOM 3135 C C . LEU A 1 383 ? 16.802 -2.791 -13.836 1.00 94.31 383 LEU A C 1
ATOM 3137 O O . LEU A 1 383 ? 17.073 -2.254 -12.765 1.00 94.31 383 LEU A O 1
ATOM 3141 N N . ILE A 1 384 ? 16.008 -2.223 -14.741 1.00 95.06 384 ILE A N 1
ATOM 3142 C CA . ILE A 1 384 ? 15.212 -1.034 -14.450 1.00 95.06 384 ILE A CA 1
ATOM 3143 C C . ILE A 1 384 ? 13.735 -1.401 -14.331 1.00 95.06 384 ILE A C 1
ATOM 3145 O O . ILE A 1 384 ? 13.174 -2.093 -15.181 1.00 95.06 384 ILE A O 1
ATOM 3149 N N . ILE A 1 385 ? 13.095 -0.889 -13.283 1.00 94.81 385 ILE A N 1
ATOM 3150 C CA . ILE A 1 385 ? 11.654 -0.999 -13.058 1.00 94.81 385 ILE A CA 1
ATOM 3151 C C . ILE A 1 385 ? 11.069 0.403 -13.104 1.00 94.81 385 ILE A C 1
ATOM 3153 O O . ILE A 1 385 ? 11.559 1.308 -12.434 1.00 94.81 385 ILE A O 1
ATOM 3157 N N . CYS A 1 386 ? 10.026 0.588 -13.902 1.00 93.25 386 CYS A N 1
ATOM 3158 C CA . CYS A 1 386 ? 9.357 1.859 -14.126 1.00 93.25 386 CYS A CA 1
ATOM 3159 C C . CYS A 1 386 ? 7.846 1.704 -13.967 1.00 93.25 386 CYS A C 1
ATOM 3161 O O . CYS A 1 386 ? 7.249 0.750 -14.458 1.00 93.25 386 CYS A O 1
ATOM 3163 N N . PHE A 1 387 ? 7.211 2.683 -13.335 1.00 89.44 387 PHE A N 1
ATOM 3164 C CA . PHE A 1 387 ? 5.775 2.686 -13.083 1.00 89.44 387 PHE A CA 1
ATOM 3165 C C . PHE A 1 387 ? 5.107 3.822 -13.849 1.00 89.44 387 PHE A C 1
ATOM 3167 O O . PHE A 1 387 ? 5.609 4.947 -13.904 1.00 89.44 387 PHE A O 1
ATOM 3174 N N . SER A 1 388 ? 3.961 3.525 -14.457 1.00 86.38 388 SER A N 1
ATOM 3175 C CA . SER A 1 388 ? 3.183 4.493 -15.229 1.00 86.38 388 SER A CA 1
ATOM 3176 C C . SER A 1 388 ? 1.701 4.163 -15.169 1.00 86.38 388 SER A C 1
ATOM 3178 O O . SER A 1 388 ? 1.323 3.071 -15.564 1.00 86.38 388 SER A O 1
ATOM 3180 N N . HIS A 1 389 ? 0.866 5.103 -14.731 1.00 80.25 389 HIS A N 1
ATOM 3181 C CA . HIS A 1 389 ? -0.597 4.985 -14.645 1.00 80.25 389 HIS A CA 1
ATOM 3182 C C . HIS A 1 389 ? -1.084 3.609 -14.143 1.00 80.25 389 HIS A C 1
ATOM 3184 O O . HIS A 1 389 ? -1.069 3.377 -12.940 1.00 80.25 389 HIS A O 1
ATOM 3190 N N . ASN A 1 390 ? -1.471 2.697 -15.044 1.00 89.25 390 ASN A N 1
ATOM 3191 C CA . ASN A 1 390 ? -1.918 1.338 -14.722 1.00 89.25 390 ASN A CA 1
ATOM 3192 C C . ASN A 1 390 ? -0.937 0.256 -15.199 1.00 89.25 390 ASN A C 1
ATOM 3194 O O . ASN A 1 390 ? -1.351 -0.832 -15.570 1.00 89.25 390 ASN A O 1
ATOM 3198 N N . ALA A 1 391 ? 0.354 0.550 -15.276 1.00 92.44 391 ALA A N 1
ATOM 3199 C CA . ALA A 1 391 ? 1.339 -0.362 -15.828 1.00 92.44 391 ALA A CA 1
ATOM 3200 C C . ALA A 1 391 ? 2.661 -0.333 -15.066 1.00 92.44 391 ALA A C 1
ATOM 3202 O O . ALA A 1 391 ? 3.125 0.717 -14.608 1.00 92.44 391 ALA A O 1
ATOM 3203 N N . ILE A 1 392 ? 3.272 -1.510 -14.997 1.00 93.38 392 ILE A N 1
ATOM 3204 C CA . ILE A 1 392 ? 4.611 -1.740 -14.470 1.00 93.38 392 ILE A CA 1
ATOM 3205 C C . ILE A 1 392 ? 5.456 -2.237 -15.627 1.00 93.38 392 ILE A C 1
ATOM 3207 O O . ILE A 1 392 ? 5.176 -3.289 -16.196 1.00 93.38 392 ILE A O 1
ATOM 3211 N N . SER A 1 393 ? 6.477 -1.472 -15.974 1.00 93.94 393 SER A N 1
ATOM 3212 C CA . SER A 1 393 ? 7.352 -1.740 -17.104 1.00 93.94 393 SER A CA 1
ATOM 3213 C C . SER A 1 393 ? 8.744 -2.076 -16.594 1.00 93.94 393 SER A C 1
ATOM 3215 O O . SER A 1 393 ? 9.307 -1.321 -15.802 1.00 93.94 393 SER A O 1
ATOM 3217 N N . ILE A 1 394 ? 9.317 -3.178 -17.066 1.00 94.69 394 ILE A N 1
ATOM 3218 C CA . ILE A 1 394 ? 10.694 -3.564 -16.761 1.00 94.69 394 ILE A CA 1
ATOM 3219 C C . ILE A 1 394 ? 11.516 -3.723 -18.034 1.00 94.69 394 ILE A C 1
ATOM 3221 O O . ILE A 1 394 ? 11.004 -4.118 -19.085 1.00 94.69 394 ILE A O 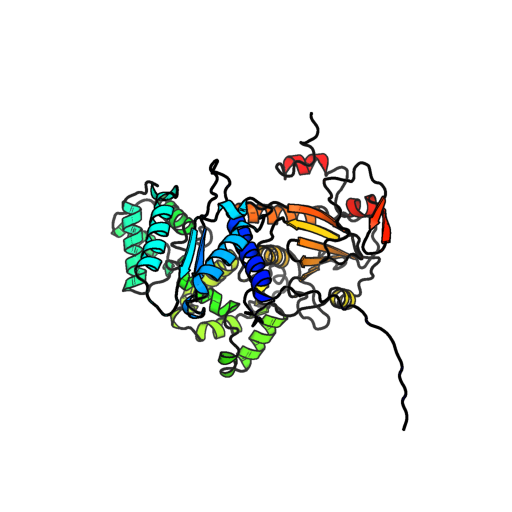1
ATOM 3225 N N . GLN A 1 395 ? 12.799 -3.411 -17.932 1.00 93.62 395 GLN A N 1
ATOM 3226 C CA . GLN A 1 395 ? 13.771 -3.566 -19.006 1.00 93.62 395 GLN A CA 1
ATOM 3227 C C . GLN A 1 395 ? 15.117 -3.948 -18.402 1.00 93.62 395 GLN A C 1
ATOM 3229 O O . GLN A 1 395 ? 15.424 -3.580 -17.268 1.00 93.62 395 GLN A O 1
ATOM 3234 N N . ILE A 1 396 ? 15.907 -4.692 -19.167 1.00 92.62 396 ILE A N 1
ATOM 3235 C CA . ILE A 1 396 ? 17.254 -5.084 -18.778 1.00 92.62 396 ILE A CA 1
ATOM 3236 C C . ILE A 1 396 ? 18.244 -4.367 -19.681 1.00 92.62 396 ILE A C 1
ATOM 3238 O O . ILE A 1 396 ? 18.062 -4.295 -20.901 1.00 92.62 396 ILE A O 1
ATOM 3242 N N . TRP A 1 397 ? 19.264 -3.791 -19.061 1.00 91.69 397 TRP A N 1
ATOM 3243 C CA . TRP A 1 397 ? 20.359 -3.098 -19.719 1.00 91.69 397 TRP A CA 1
ATOM 3244 C C . TRP A 1 397 ? 21.629 -3.915 -19.560 1.00 91.69 397 TRP A C 1
ATOM 3246 O O . TRP A 1 397 ? 21.971 -4.319 -18.450 1.00 91.69 397 TRP A O 1
ATOM 3256 N N . LYS A 1 398 ? 22.323 -4.138 -20.672 1.00 86.19 398 LYS A N 1
ATOM 3257 C CA . LYS A 1 398 ? 23.539 -4.944 -20.720 1.00 86.19 398 LYS A CA 1
ATOM 3258 C C . LYS A 1 398 ? 24.760 -4.075 -20.995 1.00 86.19 398 LYS A C 1
ATOM 3260 O O . LYS A 1 398 ? 24.699 -3.120 -21.774 1.00 86.19 398 LYS A O 1
ATOM 3265 N N . TRP A 1 399 ? 25.891 -4.431 -20.402 1.00 74.50 399 TRP A N 1
ATOM 3266 C CA . TRP A 1 399 ? 27.180 -3.840 -20.773 1.00 74.50 399 TRP A CA 1
ATOM 3267 C C . TRP A 1 399 ? 27.836 -4.578 -21.944 1.00 74.50 399 TRP A C 1
ATOM 3269 O O . TRP A 1 399 ? 28.432 -3.936 -22.809 1.00 74.50 399 TRP A O 1
ATOM 3279 N N . GLU A 1 400 ? 27.647 -5.897 -22.031 1.00 67.56 400 GLU A N 1
ATOM 3280 C CA . GLU A 1 400 ? 28.159 -6.737 -23.116 1.00 67.56 400 GLU A CA 1
ATOM 3281 C C . GLU A 1 400 ? 27.034 -7.270 -24.018 1.00 67.56 400 GLU A C 1
ATOM 3283 O O . GLU A 1 400 ? 25.925 -7.573 -23.571 1.00 67.56 400 GLU A O 1
ATOM 3288 N N . VAL A 1 401 ? 27.321 -7.400 -25.318 1.00 57.06 401 VAL A N 1
ATOM 3289 C CA . VAL A 1 401 ? 26.400 -7.983 -26.307 1.00 57.06 401 VAL A CA 1
ATOM 3290 C C . VAL A 1 401 ? 26.472 -9.509 -26.207 1.00 57.06 401 VAL A C 1
ATOM 3292 O O . VAL A 1 401 ? 27.045 -10.172 -27.067 1.00 57.06 401 VAL A O 1
ATOM 3295 N N . VAL A 1 402 ? 25.913 -10.077 -25.138 1.00 54.94 402 VAL A N 1
ATOM 3296 C CA . VAL A 1 402 ? 25.651 -11.521 -25.062 1.00 54.94 402 VAL A CA 1
ATOM 3297 C C . VAL A 1 402 ? 24.225 -11.770 -25.552 1.00 54.94 402 VAL A C 1
ATOM 3299 O O . VAL A 1 402 ? 23.249 -11.216 -25.030 1.00 54.94 402 VAL A O 1
ATOM 3302 N N . THR A 1 403 ? 24.119 -12.544 -26.633 1.00 51.94 403 THR A N 1
ATOM 3303 C CA . THR A 1 403 ? 22.926 -12.626 -27.487 1.00 51.94 403 THR A CA 1
ATOM 3304 C C . THR A 1 403 ? 21.859 -13.621 -27.033 1.00 51.94 403 THR A C 1
ATOM 3306 O O . THR A 1 403 ? 20.798 -13.629 -27.644 1.00 51.94 403 THR A O 1
ATOM 3309 N N . ASP A 1 404 ? 22.069 -14.390 -25.957 1.00 58.34 404 ASP A N 1
ATOM 3310 C CA . ASP A 1 404 ? 21.200 -15.538 -25.632 1.00 58.34 404 ASP A CA 1
ATOM 3311 C C . ASP A 1 404 ? 20.694 -15.597 -24.175 1.00 58.34 404 ASP A C 1
ATOM 3313 O O . ASP A 1 404 ? 20.178 -16.630 -23.743 1.00 58.34 404 ASP A O 1
ATOM 3317 N N . ASP A 1 405 ? 20.802 -14.512 -23.398 1.00 66.12 405 ASP A N 1
ATOM 3318 C CA . ASP A 1 405 ? 20.258 -14.518 -22.031 1.00 66.12 405 ASP A CA 1
ATOM 3319 C C . ASP A 1 405 ? 18.735 -14.421 -22.044 1.00 66.12 405 ASP A C 1
ATOM 3321 O O . ASP A 1 405 ? 18.151 -13.520 -22.655 1.00 66.12 405 ASP A O 1
ATOM 3325 N N . ILE A 1 406 ? 18.098 -15.332 -21.312 1.00 71.56 406 ILE A N 1
ATOM 3326 C CA . ILE A 1 406 ? 16.647 -15.416 -21.209 1.00 71.56 406 ILE A CA 1
ATOM 3327 C C . ILE A 1 406 ? 16.232 -15.107 -19.776 1.00 71.56 406 ILE A C 1
ATOM 3329 O O . ILE A 1 406 ? 16.575 -15.827 -18.839 1.00 71.56 406 ILE A O 1
ATOM 3333 N N . TYR A 1 407 ? 15.439 -14.051 -19.608 1.00 83.25 407 TYR A N 1
ATOM 3334 C CA . TYR A 1 407 ? 15.114 -13.486 -18.295 1.00 83.25 407 TYR A CA 1
ATOM 3335 C C . TYR A 1 407 ? 13.751 -13.929 -17.755 1.00 83.25 407 TYR A C 1
ATOM 3337 O O . TYR A 1 407 ? 13.110 -13.217 -16.981 1.00 83.25 407 TYR A O 1
ATOM 3345 N N . THR A 1 408 ? 13.294 -15.128 -18.132 1.00 80.81 408 THR A N 1
ATOM 3346 C CA . THR A 1 408 ? 11.977 -15.653 -17.732 1.00 80.81 408 THR A CA 1
ATOM 3347 C C . THR A 1 408 ? 11.801 -15.703 -16.208 1.00 80.81 408 THR A C 1
ATOM 3349 O O . THR A 1 408 ? 10.700 -15.477 -15.711 1.00 80.81 408 THR A O 1
ATOM 3352 N N . ASN A 1 409 ? 12.878 -15.912 -15.443 1.00 83.88 409 ASN A N 1
ATOM 3353 C CA . ASN A 1 409 ? 12.824 -15.906 -13.977 1.00 83.88 409 ASN A CA 1
ATOM 3354 C C . ASN A 1 409 ? 12.350 -14.565 -13.396 1.00 83.88 409 ASN A C 1
ATOM 3356 O O . ASN A 1 409 ? 11.575 -14.574 -12.445 1.00 83.88 409 ASN A O 1
ATOM 3360 N N . ILE A 1 410 ? 12.735 -13.432 -13.995 1.00 86.44 410 ILE A N 1
ATOM 3361 C CA . ILE A 1 410 ? 12.303 -12.099 -13.543 1.00 86.44 410 ILE A CA 1
ATOM 3362 C C . ILE A 1 410 ? 10.795 -11.919 -13.751 1.00 86.44 410 ILE A C 1
ATOM 3364 O O . ILE A 1 410 ? 10.110 -11.351 -12.902 1.00 86.44 410 ILE A O 1
ATOM 3368 N N . ILE A 1 411 ? 10.255 -12.457 -14.850 1.00 85.81 411 ILE A N 1
ATOM 3369 C CA . ILE A 1 411 ? 8.811 -12.448 -15.127 1.00 85.81 411 ILE A CA 1
ATOM 3370 C C . ILE A 1 411 ? 8.070 -13.273 -14.086 1.00 85.81 411 ILE A C 1
ATOM 3372 O O . ILE A 1 411 ? 7.067 -12.814 -13.541 1.00 85.81 411 ILE A O 1
ATOM 3376 N N . TYR A 1 412 ? 8.562 -14.483 -13.810 1.00 84.69 412 TYR A N 1
ATOM 3377 C CA . TYR A 1 412 ? 7.963 -15.353 -12.806 1.00 84.69 412 TYR A CA 1
ATOM 3378 C C . TYR A 1 412 ? 8.001 -14.717 -11.422 1.00 84.69 412 TYR A C 1
ATOM 3380 O O . TYR A 1 412 ? 6.992 -14.762 -10.727 1.00 84.69 412 TYR A O 1
ATOM 3388 N N . GLU A 1 413 ? 9.113 -14.094 -11.034 1.00 88.81 413 GLU A N 1
ATOM 3389 C CA . GLU A 1 413 ? 9.214 -13.377 -9.765 1.00 88.81 413 GLU A CA 1
ATOM 3390 C C . GLU A 1 413 ? 8.179 -12.249 -9.676 1.00 88.81 413 GLU A C 1
ATOM 3392 O O . GLU A 1 413 ? 7.397 -12.212 -8.724 1.00 88.81 413 GLU A O 1
ATOM 3397 N N . LEU A 1 414 ? 8.122 -11.375 -10.687 1.00 89.56 414 LEU A N 1
ATOM 3398 C CA . LEU A 1 414 ? 7.189 -10.251 -10.715 1.00 89.56 414 LEU A CA 1
ATOM 3399 C C . LEU A 1 414 ? 5.733 -10.725 -10.662 1.00 89.56 414 LEU A C 1
ATOM 3401 O O . LEU A 1 414 ? 4.952 -10.232 -9.849 1.00 89.56 414 LEU A O 1
ATOM 3405 N N . CYS A 1 415 ? 5.371 -11.703 -11.494 1.00 88.69 415 CYS A N 1
ATOM 3406 C CA . CYS A 1 415 ? 4.017 -12.251 -11.525 1.00 88.69 415 CYS A CA 1
ATOM 3407 C C . CYS A 1 415 ? 3.669 -12.936 -10.201 1.00 88.69 415 CYS A C 1
ATOM 3409 O O . CYS A 1 415 ? 2.615 -12.661 -9.643 1.00 88.69 415 CYS A O 1
ATOM 3411 N N . ASN A 1 416 ? 4.560 -13.762 -9.644 1.00 90.00 416 ASN A N 1
ATOM 3412 C CA . ASN A 1 416 ? 4.329 -14.404 -8.349 1.00 90.00 416 ASN A CA 1
ATOM 3413 C C . ASN A 1 416 ? 4.125 -13.369 -7.240 1.00 90.00 416 ASN A C 1
ATOM 3415 O O . ASN A 1 416 ? 3.247 -13.547 -6.397 1.00 90.00 416 ASN A O 1
ATOM 3419 N N . LYS A 1 417 ? 4.895 -12.272 -7.247 1.00 90.81 417 LYS A N 1
ATOM 3420 C CA . LYS A 1 417 ? 4.712 -11.184 -6.284 1.00 90.81 417 LYS A CA 1
ATOM 3421 C C . LYS A 1 417 ? 3.368 -10.482 -6.478 1.00 90.81 417 LYS A C 1
ATOM 3423 O O . LYS A 1 417 ? 2.693 -10.225 -5.487 1.00 90.81 417 LYS A O 1
ATOM 3428 N N . ILE A 1 418 ? 2.956 -10.199 -7.713 1.00 90.88 418 ILE A N 1
ATOM 3429 C CA . ILE A 1 418 ? 1.644 -9.598 -8.007 1.00 90.88 418 ILE A CA 1
ATOM 3430 C C . ILE A 1 418 ? 0.512 -10.513 -7.533 1.00 90.88 418 ILE A C 1
ATOM 3432 O O . ILE A 1 418 ? -0.369 -10.060 -6.811 1.00 90.88 418 ILE A O 1
ATOM 3436 N N . GLU A 1 419 ? 0.565 -11.801 -7.866 1.00 90.00 419 GLU A N 1
ATOM 3437 C CA . GLU A 1 419 ? -0.420 -12.800 -7.440 1.00 90.00 419 GLU A CA 1
ATOM 3438 C C . GLU A 1 419 ? -0.484 -12.937 -5.919 1.00 90.00 419 GLU A C 1
ATOM 3440 O O . GLU A 1 419 ? -1.564 -13.025 -5.328 1.00 90.00 419 GLU A O 1
ATOM 3445 N N . GLN A 1 420 ? 0.674 -12.896 -5.257 1.00 90.50 420 GLN A N 1
ATOM 3446 C CA . GLN A 1 420 ? 0.733 -12.854 -3.806 1.00 90.50 420 GLN A CA 1
ATOM 3447 C C . GLN A 1 420 ? 0.035 -11.600 -3.263 1.00 90.50 420 GLN A C 1
ATOM 3449 O O . GLN A 1 420 ? -0.771 -11.723 -2.350 1.00 90.50 420 GLN A O 1
ATOM 3454 N N . LEU A 1 421 ? 0.286 -10.413 -3.824 1.00 90.12 421 LEU A N 1
ATOM 3455 C CA . LEU A 1 421 ? -0.371 -9.174 -3.387 1.00 90.12 421 LEU A CA 1
ATOM 3456 C C . LEU A 1 421 ? -1.885 -9.218 -3.619 1.00 90.12 421 LEU A C 1
ATOM 3458 O O . LEU A 1 421 ? -2.652 -8.818 -2.744 1.00 90.12 421 LEU A O 1
ATOM 3462 N N . ILE A 1 422 ? -2.332 -9.738 -4.764 1.00 88.50 422 ILE A N 1
ATOM 3463 C CA . ILE A 1 422 ? -3.755 -9.941 -5.062 1.00 88.50 422 ILE A CA 1
ATOM 3464 C C . ILE A 1 422 ? -4.388 -10.816 -3.978 1.00 88.50 422 ILE A C 1
ATOM 3466 O O . ILE A 1 422 ? -5.429 -10.464 -3.421 1.00 88.50 422 ILE A O 1
ATOM 3470 N N . LYS A 1 423 ? -3.731 -11.920 -3.614 1.00 88.50 423 LYS A N 1
ATOM 3471 C CA . LYS A 1 423 ? -4.204 -12.835 -2.574 1.00 88.50 423 LYS A CA 1
ATOM 3472 C C . LYS A 1 423 ? -4.182 -12.214 -1.176 1.00 88.50 423 LYS A C 1
ATOM 3474 O O . LYS A 1 423 ? -5.174 -12.329 -0.458 1.00 88.50 423 LYS A O 1
ATOM 3479 N N . ASP A 1 424 ? -3.077 -11.581 -0.796 1.00 85.12 424 ASP A N 1
ATOM 3480 C CA . ASP A 1 424 ? -2.844 -11.046 0.549 1.00 85.12 424 ASP A CA 1
ATOM 3481 C C . ASP A 1 424 ? -3.813 -9.896 0.859 1.00 85.12 424 ASP A C 1
ATOM 3483 O O . ASP A 1 424 ? -4.389 -9.846 1.946 1.00 85.12 424 ASP A O 1
ATOM 3487 N N . PHE A 1 425 ? -4.077 -9.026 -0.121 1.00 84.12 425 PHE A N 1
ATOM 3488 C CA . PHE A 1 425 ? -5.077 -7.963 0.008 1.00 84.12 425 PHE A CA 1
ATOM 3489 C C . PHE A 1 425 ? -6.505 -8.415 -0.330 1.00 84.12 425 PHE A C 1
ATOM 3491 O O . PHE A 1 425 ? -7.465 -7.679 -0.097 1.00 84.12 425 PHE A O 1
ATOM 3498 N N . GLY A 1 426 ? -6.670 -9.629 -0.863 1.00 82.62 426 GLY A N 1
ATOM 3499 C CA . GLY A 1 426 ? -7.951 -10.137 -1.347 1.00 82.62 426 GLY A CA 1
ATOM 3500 C C . GLY A 1 426 ? -8.551 -9.255 -2.440 1.00 82.62 426 GLY A C 1
ATOM 3501 O O . GLY A 1 426 ? -9.768 -9.057 -2.450 1.00 82.62 426 GLY A O 1
ATOM 3502 N N . HIS A 1 427 ? -7.694 -8.689 -3.293 1.00 85.31 427 HIS A N 1
ATOM 3503 C CA . HIS A 1 427 ? -8.109 -7.810 -4.371 1.00 85.31 427 HIS A CA 1
ATOM 3504 C C . HIS A 1 427 ? -8.663 -8.593 -5.571 1.00 85.31 427 HIS A C 1
ATOM 3506 O O . HIS A 1 427 ? -8.255 -9.718 -5.840 1.00 85.31 427 HIS A O 1
ATOM 3512 N N . ASN A 1 428 ? -9.560 -7.970 -6.328 1.00 83.38 428 ASN A N 1
ATOM 3513 C CA . ASN A 1 428 ? -10.059 -8.425 -7.618 1.00 83.38 428 ASN A CA 1
ATOM 3514 C C . ASN A 1 428 ? -9.510 -7.499 -8.704 1.00 83.38 428 ASN A C 1
ATOM 3516 O O . ASN A 1 428 ? -10.111 -6.480 -9.045 1.00 83.38 428 ASN A O 1
ATOM 3520 N N . ILE A 1 429 ? -8.299 -7.806 -9.159 1.00 84.00 429 ILE A N 1
ATOM 3521 C CA . ILE A 1 429 ? -7.586 -7.029 -10.168 1.00 84.00 429 ILE A CA 1
ATOM 3522 C C . ILE A 1 429 ? -7.128 -7.989 -11.256 1.00 84.00 429 ILE A C 1
ATOM 3524 O O . ILE A 1 429 ? -6.501 -9.007 -10.969 1.00 84.00 429 ILE A O 1
ATOM 3528 N N . SER A 1 430 ? -7.416 -7.633 -12.501 1.00 85.50 430 SER A N 1
ATOM 3529 C CA . SER A 1 430 ? -6.892 -8.284 -13.697 1.00 85.50 430 SER A CA 1
ATOM 3530 C C . SER A 1 430 ? -5.719 -7.502 -14.270 1.00 85.50 430 SER A C 1
ATOM 3532 O O . SER A 1 430 ? -5.631 -6.273 -14.153 1.00 85.50 430 SER A O 1
ATOM 3534 N N . TYR A 1 431 ? -4.818 -8.241 -14.906 1.00 89.81 431 TYR A N 1
ATOM 3535 C CA . TYR A 1 431 ? -3.702 -7.682 -15.642 1.00 89.81 431 TYR A CA 1
ATOM 3536 C C . TYR A 1 431 ? -3.379 -8.525 -16.875 1.00 89.81 431 TYR A C 1
ATOM 3538 O O . TYR A 1 431 ? -3.596 -9.736 -16.896 1.00 89.81 431 TYR A O 1
ATOM 3546 N N . ASP A 1 432 ? -2.799 -7.865 -17.869 1.00 88.94 432 ASP A N 1
ATOM 3547 C CA . ASP A 1 432 ? -2.258 -8.452 -19.084 1.00 88.94 432 ASP A CA 1
ATOM 3548 C C . ASP A 1 432 ? -0.741 -8.277 -19.121 1.00 88.94 432 ASP A C 1
ATOM 3550 O O . ASP A 1 432 ? -0.198 -7.228 -18.764 1.00 88.94 432 ASP A O 1
ATOM 3554 N N . ILE A 1 433 ? -0.048 -9.290 -19.636 1.00 88.25 433 ILE A N 1
ATOM 3555 C CA . ILE A 1 433 ? 1.385 -9.206 -19.917 1.00 88.25 433 ILE A CA 1
ATOM 3556 C C . ILE A 1 433 ? 1.570 -8.778 -21.370 1.00 88.25 433 ILE A C 1
ATOM 3558 O O . ILE A 1 433 ? 1.104 -9.431 -22.310 1.00 88.25 433 ILE A O 1
ATOM 3562 N N . LYS A 1 434 ? 2.267 -7.665 -21.553 1.00 88.25 434 LYS A N 1
ATOM 3563 C CA . LYS A 1 434 ? 2.540 -7.044 -22.842 1.00 88.25 434 LYS A CA 1
ATOM 3564 C C . LYS A 1 434 ? 4.037 -6.857 -23.033 1.00 88.25 434 LYS A C 1
ATOM 3566 O O . LYS A 1 434 ? 4.811 -6.870 -22.080 1.00 88.25 434 LYS A O 1
ATOM 3571 N N . ALA A 1 435 ? 4.442 -6.653 -24.275 1.00 86.88 435 ALA A N 1
ATOM 3572 C CA . ALA A 1 435 ? 5.792 -6.245 -24.611 1.00 86.88 435 ALA A CA 1
ATOM 3573 C C . ALA A 1 435 ? 5.785 -4.986 -25.474 1.00 86.88 435 ALA A C 1
ATOM 3575 O O . ALA A 1 435 ? 4.809 -4.684 -26.165 1.00 86.88 435 ALA A O 1
ATOM 3576 N N . LYS A 1 436 ? 6.883 -4.238 -25.423 1.00 87.25 436 LYS A N 1
ATOM 3577 C CA . LYS A 1 436 ? 7.082 -3.010 -26.191 1.00 87.25 436 LYS A CA 1
ATOM 3578 C C . LYS A 1 436 ? 8.536 -2.914 -26.652 1.00 87.25 436 LYS A C 1
ATOM 3580 O O . LYS A 1 436 ? 9.433 -3.460 -26.016 1.00 87.25 436 LYS A O 1
ATOM 3585 N N . CYS A 1 437 ? 8.781 -2.262 -27.790 1.00 86.31 437 CYS A N 1
ATOM 3586 C CA . CYS A 1 437 ? 10.130 -2.149 -28.357 1.00 86.31 437 CYS A CA 1
ATOM 3587 C C . CYS A 1 437 ? 11.114 -1.507 -27.365 1.00 86.31 437 CYS A C 1
ATOM 3589 O O . CYS A 1 437 ? 10.711 -0.659 -26.577 1.00 86.31 437 CYS A O 1
ATOM 3591 N N . SER A 1 438 ? 12.403 -1.845 -27.434 1.00 86.19 438 SER A N 1
ATOM 3592 C CA . SER A 1 438 ? 13.434 -1.387 -26.481 1.00 86.19 438 SER A CA 1
ATOM 3593 C C . SER A 1 438 ? 13.599 0.138 -26.395 1.00 86.19 438 SER A C 1
ATOM 3595 O O . SER A 1 438 ? 13.901 0.667 -25.325 1.00 86.19 438 SER A O 1
ATOM 3597 N N . LEU A 1 439 ? 13.342 0.846 -27.499 1.00 84.31 439 LEU A N 1
ATOM 3598 C CA . LEU A 1 439 ? 13.359 2.314 -27.586 1.00 84.31 439 LEU A CA 1
ATOM 3599 C C . LEU A 1 439 ? 12.034 2.964 -27.160 1.00 84.31 439 LEU A C 1
ATOM 3601 O O . LEU A 1 439 ? 11.916 4.181 -27.123 1.00 84.31 439 LEU A O 1
ATOM 3605 N N . GLY A 1 440 ? 11.031 2.141 -26.851 1.00 83.12 440 GLY A N 1
ATOM 3606 C CA . GLY A 1 440 ? 9.688 2.549 -26.455 1.00 83.12 440 GLY A CA 1
ATOM 3607 C C . GLY A 1 440 ? 9.682 3.473 -25.254 1.00 83.12 440 GLY A C 1
ATOM 3608 O O . GLY A 1 440 ? 10.385 3.217 -24.273 1.00 83.12 440 GLY A O 1
ATOM 3609 N N . ASN A 1 441 ? 8.814 4.485 -25.278 1.00 86.94 441 ASN A N 1
ATOM 3610 C CA . ASN A 1 441 ? 8.516 5.219 -24.057 1.00 86.94 441 ASN A CA 1
ATOM 3611 C C . ASN A 1 441 ? 7.697 4.313 -23.127 1.00 86.94 441 ASN A C 1
ATOM 3613 O O . ASN A 1 441 ? 6.539 4.004 -23.410 1.00 86.94 441 ASN A O 1
ATOM 3617 N N . TYR A 1 442 ? 8.282 3.893 -22.005 1.00 86.62 442 TYR A N 1
ATOM 3618 C CA . TYR A 1 442 ? 7.637 2.974 -21.061 1.00 86.62 442 TYR A CA 1
ATOM 3619 C C . TYR A 1 442 ? 6.258 3.469 -20.582 1.00 86.62 442 TYR A C 1
ATOM 3621 O O . TYR A 1 442 ? 5.369 2.654 -20.319 1.00 86.62 442 TYR A O 1
ATOM 3629 N N . ALA A 1 443 ? 6.083 4.793 -20.482 1.00 85.31 443 ALA A N 1
ATOM 3630 C CA . ALA A 1 443 ? 4.876 5.419 -19.959 1.00 85.31 443 ALA A CA 1
ATOM 3631 C C . ALA A 1 443 ? 3.745 5.515 -20.989 1.00 85.31 443 ALA A C 1
ATOM 3633 O O . ALA A 1 443 ? 2.583 5.633 -20.604 1.00 85.31 443 ALA A O 1
ATOM 3634 N N . ASP A 1 444 ? 4.067 5.451 -22.281 1.00 86.31 444 ASP A N 1
ATOM 3635 C CA . ASP A 1 444 ? 3.061 5.470 -23.335 1.00 86.31 444 ASP A CA 1
ATOM 3636 C C . ASP A 1 444 ? 2.474 4.061 -23.534 1.00 86.31 444 ASP A C 1
ATOM 3638 O O . ASP A 1 444 ? 3.181 3.044 -23.529 1.00 86.31 444 ASP A O 1
ATOM 3642 N N . ALA A 1 445 ? 1.153 4.005 -23.680 1.00 85.44 445 ALA A N 1
ATOM 3643 C CA . ALA A 1 445 ? 0.414 2.793 -23.998 1.00 85.44 445 ALA A CA 1
ATOM 3644 C C . ALA A 1 445 ? 0.527 2.408 -25.477 1.00 85.44 445 ALA A C 1
ATOM 3646 O O . ALA A 1 445 ? 0.350 1.237 -25.821 1.00 85.44 445 ALA A O 1
ATOM 3647 N N . SER A 1 446 ? 0.843 3.373 -26.344 1.00 82.38 446 SER A N 1
ATOM 3648 C CA . SER A 1 446 ? 1.014 3.124 -27.765 1.00 82.38 446 SER A CA 1
ATOM 3649 C C . SER A 1 446 ? 2.139 2.114 -28.007 1.00 82.38 446 SER A C 1
ATOM 3651 O O . SER A 1 446 ? 3.123 2.009 -27.266 1.00 82.38 446 SER A O 1
ATOM 3653 N N . GLY A 1 447 ? 1.937 1.275 -29.014 1.00 79.44 447 GLY A N 1
ATOM 3654 C CA . GLY A 1 447 ? 2.903 0.267 -29.409 1.00 79.44 447 GLY A CA 1
ATOM 3655 C C . GLY A 1 447 ? 3.095 -0.930 -28.457 1.00 79.44 447 GLY A C 1
ATOM 3656 O O . GLY A 1 447 ? 4.023 -1.713 -28.681 1.00 79.44 447 GLY A O 1
ATOM 3657 N N . ARG A 1 448 ? 2.261 -1.089 -27.414 1.00 86.44 448 ARG A N 1
ATOM 3658 C CA . ARG A 1 448 ? 2.235 -2.282 -26.546 1.00 86.44 448 ARG A CA 1
ATOM 3659 C C . ARG A 1 448 ? 1.545 -3.451 -27.254 1.00 86.44 448 ARG A C 1
ATOM 3661 O O . ARG A 1 448 ? 0.434 -3.311 -27.757 1.00 86.44 448 ARG A O 1
ATOM 3668 N N . ILE A 1 449 ? 2.169 -4.622 -27.224 1.00 82.06 449 ILE A N 1
ATOM 3669 C CA . ILE A 1 449 ? 1.675 -5.852 -27.856 1.00 82.06 449 ILE A CA 1
ATOM 3670 C C . ILE A 1 449 ? 1.336 -6.853 -26.761 1.00 82.06 449 ILE A C 1
ATOM 3672 O O . ILE A 1 449 ? 2.182 -7.129 -25.914 1.00 82.06 449 ILE A O 1
ATOM 3676 N N . SER A 1 450 ? 0.130 -7.420 -26.770 1.00 81.12 450 SER A N 1
ATOM 3677 C CA . SER A 1 450 ? -0.217 -8.487 -25.823 1.00 81.12 450 SER A CA 1
ATOM 3678 C C . SER A 1 450 ? 0.553 -9.764 -26.145 1.00 81.12 450 SER A C 1
ATOM 3680 O O . SER A 1 450 ? 0.509 -10.249 -27.278 1.00 81.12 450 SER A O 1
ATOM 3682 N N . LEU A 1 451 ? 1.213 -10.337 -25.135 1.00 75.12 451 LEU A N 1
ATOM 3683 C CA . LEU A 1 451 ? 1.898 -11.621 -25.277 1.00 75.12 451 LEU A CA 1
ATOM 3684 C C . LEU A 1 451 ? 0.910 -12.797 -25.402 1.00 75.12 451 LEU A C 1
ATOM 3686 O O . LEU A 1 451 ? 1.290 -13.846 -25.908 1.00 75.12 451 LEU A O 1
ATOM 3690 N N . HIS A 1 452 ? -0.359 -12.622 -25.001 1.00 62.81 452 HIS A N 1
ATOM 3691 C CA . HIS A 1 452 ? -1.388 -13.671 -25.033 1.00 62.81 452 HIS A CA 1
ATOM 3692 C C . HIS A 1 452 ? -2.072 -13.828 -26.405 1.00 62.81 452 HIS A C 1
ATOM 3694 O O . HIS A 1 452 ? -2.466 -14.927 -26.783 1.00 62.81 452 HIS A O 1
ATOM 3700 N N . VAL A 1 453 ? -2.273 -12.737 -27.155 1.00 51.09 453 VAL A N 1
ATOM 3701 C CA . VAL A 1 453 ? -3.272 -12.717 -28.246 1.00 51.09 453 VAL A CA 1
ATOM 3702 C C . VAL A 1 453 ? -2.675 -12.892 -29.648 1.00 51.09 453 VAL A C 1
ATOM 3704 O O . VAL A 1 453 ? -3.410 -13.239 -30.569 1.00 51.09 453 VAL A O 1
ATOM 3707 N N . GLN A 1 454 ? -1.375 -12.665 -29.864 1.00 50.84 454 GLN A N 1
ATOM 3708 C CA . GLN A 1 454 ? -0.919 -12.336 -31.226 1.00 50.84 454 GLN A CA 1
ATOM 3709 C C . GLN A 1 454 ? 0.208 -13.171 -31.838 1.00 50.84 454 GLN A C 1
ATOM 3711 O O . GLN A 1 454 ? 0.469 -13.006 -33.027 1.00 50.84 454 GLN A O 1
ATOM 3716 N N . LEU A 1 455 ? 0.885 -14.064 -31.116 1.00 50.41 455 LEU A N 1
ATOM 3717 C CA . LEU A 1 455 ? 2.274 -14.337 -31.514 1.00 50.41 455 LEU A CA 1
ATOM 3718 C C . LEU A 1 455 ? 2.592 -15.759 -31.989 1.00 50.41 455 LEU A C 1
ATOM 3720 O O . LEU A 1 455 ? 3.732 -16.027 -32.343 1.00 50.41 455 LEU A O 1
ATOM 3724 N N . HIS A 1 456 ? 1.595 -16.633 -32.154 1.00 48.31 456 HIS A N 1
ATOM 3725 C CA . HIS A 1 456 ? 1.814 -17.894 -32.877 1.00 48.31 456 HIS A CA 1
ATOM 3726 C C . HIS A 1 456 ? 1.895 -17.723 -34.409 1.00 48.31 456 HIS A C 1
ATOM 3728 O O . HIS A 1 456 ? 2.363 -18.636 -35.078 1.00 48.31 456 HIS A O 1
ATOM 3734 N N . ASN A 1 457 ? 1.488 -16.569 -34.970 1.00 52.81 457 ASN A N 1
ATOM 3735 C CA . ASN A 1 457 ? 1.369 -16.375 -36.429 1.00 52.81 457 ASN A CA 1
ATOM 3736 C C . ASN A 1 457 ? 1.958 -15.058 -36.984 1.00 52.81 457 ASN A C 1
ATOM 3738 O O . ASN A 1 457 ? 1.866 -14.821 -38.188 1.00 52.81 457 ASN A O 1
ATOM 3742 N N . ILE A 1 458 ? 2.536 -14.183 -36.152 1.00 57.72 458 ILE A N 1
ATOM 3743 C CA . ILE A 1 458 ? 3.056 -12.876 -36.592 1.00 57.72 458 ILE A CA 1
ATOM 3744 C C . ILE A 1 458 ? 4.575 -12.858 -36.432 1.00 57.72 458 ILE A C 1
ATOM 3746 O O . ILE A 1 458 ? 5.076 -12.756 -35.320 1.00 57.72 458 ILE A O 1
ATOM 3750 N N . VAL A 1 459 ? 5.302 -12.916 -37.551 1.00 63.38 459 VAL A N 1
ATOM 3751 C CA . VAL A 1 459 ? 6.781 -12.887 -37.585 1.00 63.38 459 VAL A CA 1
ATOM 3752 C C . VAL A 1 459 ? 7.324 -11.468 -37.371 1.00 63.38 459 VAL A C 1
ATOM 3754 O O . VAL A 1 459 ? 8.430 -11.278 -36.872 1.00 63.38 459 VAL A O 1
ATOM 3757 N N . GLN A 1 460 ? 6.550 -10.447 -37.748 1.00 70.56 460 GLN A N 1
ATOM 3758 C CA . GLN A 1 460 ? 6.965 -9.052 -37.651 1.00 70.56 460 GLN A CA 1
ATOM 3759 C C . GLN A 1 460 ? 5.826 -8.147 -37.190 1.00 70.56 460 GLN A C 1
ATOM 3761 O O . GLN A 1 460 ? 4.693 -8.273 -37.650 1.00 70.56 460 GLN A O 1
ATOM 3766 N N . TYR A 1 461 ? 6.153 -7.178 -36.346 1.00 72.81 461 TYR A N 1
ATOM 3767 C CA . TYR A 1 461 ? 5.228 -6.179 -35.828 1.00 72.81 461 TYR A CA 1
ATOM 3768 C C . TYR A 1 461 ? 5.750 -4.765 -36.101 1.00 72.81 461 TYR A C 1
ATOM 3770 O O . TYR A 1 461 ? 6.940 -4.497 -35.938 1.00 72.81 461 TYR A O 1
ATOM 3778 N N . ARG A 1 462 ? 4.861 -3.844 -36.487 1.00 72.56 462 ARG A N 1
ATOM 3779 C CA . ARG A 1 462 ? 5.198 -2.430 -36.683 1.00 72.56 462 ARG A CA 1
ATOM 3780 C C . ARG A 1 462 ? 5.003 -1.661 -35.382 1.00 72.56 462 ARG A C 1
ATOM 3782 O O . ARG A 1 462 ? 3.873 -1.500 -34.939 1.00 72.56 462 ARG A O 1
ATOM 3789 N N . CYS A 1 463 ? 6.079 -1.132 -34.813 1.00 74.06 463 CYS A N 1
ATOM 3790 C CA . CYS A 1 463 ? 5.980 -0.192 -33.704 1.00 74.06 463 CYS A CA 1
ATOM 3791 C C . CYS A 1 463 ? 5.397 1.135 -34.199 1.00 74.06 463 CYS A C 1
ATOM 3793 O O . CYS A 1 463 ? 5.991 1.788 -35.056 1.00 74.06 463 CYS A O 1
ATOM 3795 N N . GLU A 1 464 ? 4.249 1.536 -33.657 1.00 72.94 464 GLU A N 1
ATOM 3796 C CA . GLU A 1 464 ? 3.578 2.787 -34.026 1.00 72.94 464 GLU A CA 1
ATOM 3797 C C . GLU A 1 464 ? 4.339 4.036 -33.558 1.00 72.94 464 GLU A C 1
ATOM 3799 O O . GLU A 1 464 ? 4.302 5.053 -34.244 1.00 72.94 464 GLU A O 1
ATOM 3804 N N . GLU A 1 465 ? 5.081 3.952 -32.448 1.00 76.25 465 GLU A N 1
ATOM 3805 C CA . GLU A 1 465 ? 5.854 5.083 -31.908 1.00 76.25 465 GLU A CA 1
ATOM 3806 C C . GLU A 1 465 ? 7.016 5.486 -32.812 1.00 76.25 465 GLU A C 1
ATOM 3808 O O . GLU A 1 465 ? 7.228 6.666 -33.084 1.00 76.25 465 GLU A O 1
ATOM 3813 N N . HIS A 1 466 ? 7.774 4.497 -33.284 1.00 73.38 466 HIS A N 1
ATOM 3814 C CA . HIS A 1 466 ? 8.995 4.728 -34.061 1.00 73.38 466 HIS A CA 1
ATOM 3815 C C . HIS A 1 466 ? 8.816 4.447 -35.545 1.00 73.38 466 HIS A C 1
ATOM 3817 O O . HIS A 1 466 ? 9.708 4.730 -36.339 1.00 73.38 466 HIS A O 1
ATOM 3823 N N . ASN A 1 467 ? 7.668 3.890 -35.930 1.00 77.69 467 ASN A N 1
ATOM 3824 C CA . ASN A 1 467 ? 7.358 3.499 -37.295 1.00 77.69 467 ASN A CA 1
ATOM 3825 C C . ASN A 1 467 ? 8.329 2.440 -37.875 1.00 77.69 467 ASN A C 1
ATOM 3827 O O . ASN A 1 467 ? 8.591 2.427 -39.078 1.00 77.69 467 ASN A O 1
ATOM 3831 N N . ILE A 1 468 ? 8.859 1.551 -37.021 1.00 78.75 468 ILE A N 1
ATOM 3832 C CA . ILE A 1 468 ? 9.857 0.513 -37.355 1.00 78.75 468 ILE A CA 1
ATOM 3833 C C . ILE A 1 468 ? 9.227 -0.884 -37.270 1.00 78.75 468 ILE A C 1
ATOM 3835 O O . ILE A 1 468 ? 8.401 -1.147 -36.397 1.00 78.75 468 ILE A O 1
ATOM 3839 N N . MET A 1 469 ? 9.628 -1.793 -38.164 1.00 78.38 469 MET A N 1
ATOM 3840 C CA . MET A 1 469 ? 9.272 -3.215 -38.090 1.00 78.38 469 MET A CA 1
ATOM 3841 C C . MET A 1 469 ? 10.237 -3.961 -37.163 1.00 78.38 469 MET A C 1
ATOM 3843 O O . MET A 1 469 ? 11.447 -3.947 -37.379 1.00 78.38 469 MET A O 1
ATOM 3847 N N . HIS A 1 470 ? 9.704 -4.649 -36.161 1.00 75.25 470 HIS A N 1
ATOM 3848 C CA . HIS A 1 470 ? 10.448 -5.520 -35.256 1.00 75.25 470 HIS A CA 1
ATOM 3849 C C . HIS A 1 470 ? 10.127 -6.983 -35.545 1.00 75.25 470 HIS A C 1
ATOM 3851 O O . HIS A 1 470 ? 8.988 -7.307 -35.876 1.00 75.25 470 HIS A O 1
ATOM 3857 N N . ASN A 1 471 ? 11.115 -7.867 -35.381 1.00 75.75 471 ASN A N 1
ATOM 3858 C CA . ASN A 1 471 ? 10.867 -9.304 -35.338 1.00 75.75 471 ASN A CA 1
ATOM 3859 C C . ASN A 1 471 ? 10.266 -9.665 -33.972 1.00 75.75 471 ASN A C 1
ATOM 3861 O O . ASN A 1 471 ? 10.824 -9.313 -32.929 1.00 75.75 471 ASN A O 1
ATOM 3865 N N . THR A 1 472 ? 9.134 -10.357 -33.998 1.00 70.94 472 THR A N 1
ATOM 3866 C CA . THR A 1 472 ? 8.440 -10.868 -32.816 1.00 70.94 472 THR A CA 1
ATOM 3867 C C . THR A 1 472 ? 9.331 -11.771 -31.960 1.00 70.94 472 THR A C 1
ATOM 3869 O O . THR A 1 472 ? 9.309 -11.651 -30.736 1.00 70.94 472 THR A O 1
ATOM 3872 N N . ASP A 1 473 ? 10.161 -12.613 -32.579 1.00 70.69 473 ASP A N 1
ATOM 3873 C CA . ASP A 1 473 ? 11.048 -13.547 -31.875 1.00 70.69 473 ASP A CA 1
ATOM 3874 C C . ASP A 1 473 ? 12.079 -12.811 -31.017 1.00 70.69 473 ASP A C 1
ATOM 3876 O O . ASP A 1 473 ? 12.391 -13.249 -29.915 1.00 70.69 473 ASP A O 1
ATOM 3880 N N . ASN A 1 474 ? 12.540 -11.635 -31.449 1.00 70.06 474 ASN A N 1
ATOM 3881 C CA . ASN A 1 474 ? 13.468 -10.819 -30.658 1.00 70.06 474 ASN A CA 1
ATOM 3882 C C . ASN A 1 474 ? 12.777 -10.199 -29.431 1.00 70.06 474 ASN A C 1
ATOM 3884 O O . ASN A 1 474 ? 13.405 -9.980 -28.395 1.00 70.06 474 ASN A O 1
ATOM 3888 N N . ILE A 1 475 ? 11.475 -9.911 -29.541 1.00 72.94 475 ILE A N 1
ATOM 3889 C CA . ILE A 1 475 ? 10.670 -9.356 -28.450 1.00 72.94 475 ILE A CA 1
ATOM 3890 C C . ILE A 1 475 ? 10.322 -10.431 -27.427 1.00 72.94 475 ILE A C 1
ATOM 3892 O O . ILE A 1 475 ? 10.475 -10.205 -26.230 1.00 72.94 475 ILE A O 1
ATOM 3896 N N . ILE A 1 476 ? 9.888 -11.601 -27.887 1.00 71.12 476 ILE A N 1
ATOM 3897 C CA . ILE A 1 476 ? 9.449 -12.687 -27.010 1.00 71.12 476 ILE A CA 1
ATOM 3898 C C . ILE A 1 476 ? 10.623 -13.502 -26.497 1.00 71.12 476 ILE A C 1
ATOM 3900 O O . ILE A 1 476 ? 10.665 -13.787 -25.306 1.00 71.12 476 ILE A O 1
ATOM 3904 N N . GLY A 1 477 ? 11.563 -13.875 -27.364 1.00 70.38 477 GLY A N 1
ATOM 3905 C CA . GLY A 1 477 ? 12.646 -14.809 -27.047 1.00 70.38 477 GLY A CA 1
ATOM 3906 C C . GLY A 1 477 ? 13.537 -14.334 -25.902 1.00 70.38 477 GLY A C 1
ATOM 3907 O O . GLY A 1 477 ? 14.033 -15.151 -25.135 1.00 70.38 477 GLY A O 1
ATOM 3908 N N . THR A 1 478 ? 13.646 -13.015 -25.715 1.00 76.38 478 THR A N 1
ATOM 3909 C CA . THR A 1 478 ? 14.356 -12.400 -24.580 1.00 76.38 478 THR A CA 1
ATOM 3910 C C . THR A 1 478 ? 13.673 -12.681 -23.228 1.00 76.38 478 THR A C 1
ATOM 3912 O O . THR A 1 478 ? 14.318 -12.760 -22.181 1.00 76.38 478 THR A O 1
ATOM 3915 N N . TRP A 1 479 ? 12.348 -12.826 -23.238 1.00 79.19 479 TRP A N 1
ATOM 3916 C CA . TRP A 1 479 ? 11.490 -12.884 -22.053 1.00 79.19 479 TRP A CA 1
ATOM 3917 C C . TRP A 1 479 ? 10.935 -14.295 -21.788 1.00 79.19 479 TRP A C 1
ATOM 3919 O O . TRP A 1 479 ? 10.844 -14.717 -20.634 1.00 79.19 479 TRP A O 1
ATOM 3929 N N . LEU A 1 480 ? 10.601 -15.061 -22.828 1.00 72.38 480 LEU A N 1
ATOM 3930 C CA . LEU A 1 480 ? 9.951 -16.371 -22.747 1.00 72.38 480 LEU A CA 1
ATOM 3931 C C . LEU A 1 480 ? 10.720 -17.425 -23.559 1.00 72.38 480 LEU A C 1
ATOM 3933 O O . LEU A 1 480 ? 10.917 -17.269 -24.762 1.00 72.38 480 LEU A O 1
ATOM 3937 N N . GLN A 1 481 ? 11.068 -18.551 -22.924 1.00 60.47 481 GLN A N 1
ATOM 3938 C CA . GLN A 1 481 ? 11.520 -19.742 -23.652 1.00 60.47 481 GLN A CA 1
ATOM 3939 C C . GLN A 1 481 ? 10.339 -20.458 -24.338 1.00 60.47 481 GLN A C 1
ATOM 3941 O O . GLN A 1 481 ? 9.393 -20.844 -23.640 1.00 60.47 481 GLN A O 1
ATOM 3946 N N . PRO A 1 482 ? 10.414 -20.769 -25.649 1.00 48.94 482 PRO A N 1
ATOM 3947 C CA . PRO A 1 482 ? 9.364 -21.504 -26.364 1.00 48.94 482 PRO A CA 1
ATOM 3948 C C . PRO A 1 482 ? 9.038 -22.886 -25.765 1.00 48.94 482 PRO A C 1
ATOM 3950 O O . PRO A 1 482 ? 7.889 -23.312 -25.794 1.00 48.94 482 PRO A O 1
ATOM 3953 N N . ALA A 1 483 ? 10.024 -23.577 -25.176 1.00 39.78 483 ALA A N 1
ATOM 3954 C CA . ALA A 1 483 ? 9.866 -24.941 -24.655 1.00 39.78 483 ALA A CA 1
ATOM 3955 C C . ALA A 1 483 ? 9.316 -25.025 -23.212 1.00 39.78 483 ALA A C 1
ATOM 3957 O O . ALA A 1 483 ? 8.842 -26.081 -22.801 1.00 39.78 483 ALA A O 1
ATOM 3958 N N . ILE A 1 484 ? 9.366 -23.931 -22.440 1.00 42.44 484 ILE A N 1
ATOM 3959 C CA . ILE A 1 484 ? 8.942 -23.886 -21.023 1.00 42.44 484 ILE A CA 1
ATOM 3960 C C . ILE A 1 484 ? 7.561 -23.223 -20.865 1.00 42.44 484 ILE A C 1
ATOM 3962 O O . ILE A 1 484 ? 6.844 -23.486 -19.894 1.00 42.44 484 ILE A O 1
ATOM 3966 N N . ALA A 1 485 ? 7.153 -22.406 -21.844 1.00 44.06 485 ALA A N 1
ATOM 3967 C CA . ALA A 1 485 ? 5.892 -21.670 -21.830 1.00 44.06 485 ALA A CA 1
ATOM 3968 C C . ALA A 1 485 ? 4.644 -22.578 -21.777 1.00 44.06 485 ALA A C 1
ATOM 3970 O O . ALA A 1 485 ? 3.648 -22.210 -21.164 1.00 44.06 485 ALA A O 1
ATOM 3971 N N . GLU A 1 486 ? 4.671 -23.788 -22.344 1.00 37.97 486 GLU A N 1
ATOM 3972 C CA . GLU A 1 486 ? 3.477 -24.651 -22.366 1.00 37.97 486 GLU A CA 1
ATOM 3973 C C . GLU A 1 486 ? 3.262 -25.474 -21.084 1.00 37.97 486 GLU A C 1
ATOM 3975 O O . GLU A 1 486 ? 2.114 -25.686 -20.680 1.00 37.97 486 GLU A O 1
ATOM 3980 N N . SER A 1 487 ? 4.327 -25.940 -20.421 1.00 36.91 487 SER A N 1
ATOM 3981 C CA . SER A 1 487 ? 4.212 -26.837 -19.259 1.00 36.91 487 SER A CA 1
ATOM 3982 C C . SER A 1 487 ? 4.107 -26.092 -17.926 1.00 36.91 487 SER A C 1
ATOM 3984 O O . SER A 1 487 ? 3.304 -26.478 -17.076 1.00 36.91 487 SER A O 1
ATOM 3986 N N . ASN A 1 488 ? 4.864 -25.003 -17.746 1.00 39.66 488 ASN A N 1
ATOM 3987 C CA . ASN A 1 488 ? 4.971 -24.318 -16.451 1.00 39.66 488 ASN A CA 1
ATOM 3988 C C . ASN A 1 488 ? 3.892 -23.254 -16.236 1.00 39.66 488 ASN A C 1
ATOM 3990 O O . ASN A 1 488 ? 3.419 -23.088 -15.112 1.00 39.66 488 ASN A O 1
ATOM 3994 N N . ILE A 1 489 ? 3.417 -22.609 -17.304 1.00 44.31 489 ILE A N 1
ATOM 3995 C CA . ILE A 1 489 ? 2.267 -21.692 -17.239 1.00 44.31 489 ILE A CA 1
ATOM 3996 C C . ILE A 1 489 ? 0.998 -22.464 -16.839 1.00 44.31 489 ILE A C 1
ATOM 3998 O O . ILE A 1 489 ? 0.219 -22.003 -16.009 1.00 44.31 489 ILE A O 1
ATOM 4002 N N . ARG A 1 490 ? 0.838 -23.704 -17.327 1.00 39.22 490 ARG A N 1
ATOM 4003 C CA . ARG A 1 490 ? -0.271 -24.595 -16.943 1.00 39.22 490 ARG A CA 1
ATOM 4004 C C . ARG A 1 490 ? -0.212 -25.081 -15.490 1.00 39.22 490 ARG A C 1
ATOM 4006 O O . ARG A 1 490 ? -1.270 -25.367 -14.933 1.00 39.22 490 ARG A O 1
ATOM 4013 N N . GLN A 1 491 ? 0.978 -25.209 -14.897 1.00 39.34 491 GLN A N 1
ATOM 4014 C CA . GLN A 1 491 ? 1.150 -25.723 -13.530 1.00 39.34 491 GLN A CA 1
ATOM 4015 C C . GLN A 1 491 ? 1.167 -24.624 -12.457 1.00 39.34 491 GLN A C 1
ATOM 4017 O O . GLN A 1 491 ? 0.589 -24.834 -11.395 1.00 39.34 491 GLN A O 1
ATOM 4022 N N . ASN A 1 492 ? 1.770 -23.460 -12.730 1.00 37.69 492 ASN A N 1
ATOM 4023 C CA . ASN A 1 492 ? 2.013 -22.425 -11.715 1.00 37.69 492 ASN A CA 1
ATOM 4024 C C . ASN A 1 492 ? 1.109 -21.187 -11.838 1.00 37.69 492 ASN A C 1
ATOM 4026 O O . ASN A 1 492 ? 1.017 -20.420 -10.885 1.00 37.69 492 ASN A O 1
ATOM 4030 N N . MET A 1 493 ? 0.423 -20.992 -12.970 1.00 43.75 493 MET A N 1
ATOM 4031 C CA . MET A 1 493 ? -0.490 -19.860 -13.194 1.00 43.75 493 MET A CA 1
ATOM 4032 C C . MET A 1 493 ? -1.810 -20.326 -13.848 1.00 43.75 493 MET A C 1
ATOM 4034 O O . MET A 1 493 ? -2.095 -20.015 -15.005 1.00 43.75 493 MET A O 1
ATOM 4038 N N . PRO A 1 494 ? -2.638 -21.122 -13.144 1.00 40.56 494 PRO A N 1
ATOM 4039 C CA . PRO A 1 494 ? -3.774 -21.833 -13.740 1.00 40.56 494 PRO A CA 1
ATOM 4040 C C . PRO A 1 494 ? -4.938 -20.937 -14.203 1.00 40.56 494 PRO A C 1
ATOM 4042 O O . PRO A 1 494 ? -5.768 -21.408 -14.990 1.00 40.56 494 PRO A O 1
ATOM 4045 N N . HIS A 1 495 ? -5.025 -19.689 -13.732 1.00 41.84 495 HIS A N 1
ATOM 4046 C CA . HIS A 1 495 ? -5.988 -18.659 -14.159 1.00 41.84 495 HIS A CA 1
ATOM 4047 C C . HIS A 1 495 ? -5.500 -17.859 -15.371 1.00 41.84 495 HIS A C 1
ATOM 4049 O O . HIS A 1 495 ? -6.298 -17.533 -16.243 1.00 41.84 495 HIS A O 1
ATOM 4055 N N . LEU A 1 496 ? -4.186 -17.681 -15.501 1.00 39.06 496 LEU A N 1
ATOM 4056 C CA . LEU A 1 496 ? -3.486 -17.270 -16.721 1.00 39.06 496 LEU A CA 1
ATOM 4057 C C . LEU A 1 496 ? -3.408 -18.451 -17.697 1.00 39.06 496 LEU A C 1
ATOM 4059 O O . LEU A 1 496 ? -2.369 -18.743 -18.267 1.00 39.06 496 LEU A O 1
ATOM 4063 N N . ASN A 1 497 ? -4.492 -19.206 -17.863 1.00 38.12 497 ASN A N 1
ATOM 4064 C CA . ASN A 1 497 ? -4.508 -20.390 -18.707 1.00 38.12 497 ASN A CA 1
ATOM 4065 C C . ASN A 1 497 ? -4.429 -19.968 -20.186 1.00 38.12 497 ASN A C 1
ATOM 4067 O O . ASN A 1 497 ? -5.440 -19.979 -20.888 1.00 38.12 497 ASN A O 1
ATOM 4071 N N . ILE A 1 498 ? -3.213 -19.642 -20.649 1.00 42.72 498 ILE A N 1
ATOM 4072 C CA . ILE A 1 498 ? -2.853 -19.158 -21.997 1.00 42.72 498 ILE A CA 1
ATOM 4073 C C . ILE A 1 498 ? -3.386 -20.096 -23.102 1.00 42.72 498 ILE A C 1
ATOM 4075 O O . ILE A 1 498 ? -3.473 -19.728 -24.266 1.00 42.72 498 ILE A O 1
ATOM 4079 N N . PHE A 1 499 ? -3.829 -21.307 -22.739 1.00 38.22 499 PHE A N 1
ATOM 4080 C CA . PHE A 1 499 ? -4.287 -22.345 -23.658 1.00 38.22 499 PHE A CA 1
ATOM 4081 C C . PHE A 1 499 ? -5.716 -22.886 -23.419 1.00 38.22 499 PHE A C 1
ATOM 4083 O O . PHE A 1 499 ? -6.097 -23.841 -24.097 1.00 38.22 499 PHE A O 1
ATOM 4090 N N . LYS A 1 500 ? -6.543 -22.346 -22.501 1.00 30.12 500 LYS A N 1
ATOM 4091 C CA . LYS A 1 500 ? -7.897 -22.919 -22.244 1.00 30.12 500 LYS A CA 1
ATOM 4092 C C . LYS A 1 500 ? -9.039 -22.419 -23.132 1.00 30.12 500 LYS A C 1
ATOM 4094 O O . LYS A 1 500 ? -10.111 -23.014 -23.066 1.00 30.12 500 LYS A O 1
ATOM 4099 N N . GLN A 1 501 ? -8.844 -21.428 -24.001 1.00 30.41 501 GLN A N 1
ATOM 4100 C CA . GLN A 1 501 ? -9.882 -21.040 -24.975 1.00 30.41 501 GLN A CA 1
ATOM 4101 C C . GLN A 1 501 ? -9.873 -21.847 -26.289 1.00 30.41 501 GLN A C 1
ATOM 4103 O O . GLN A 1 501 ? -10.650 -21.546 -27.184 1.00 30.41 501 GLN A O 1
ATOM 4108 N N . PHE A 1 502 ? -9.075 -22.917 -26.403 1.00 31.52 502 PHE A N 1
ATOM 4109 C CA . PHE A 1 502 ? -8.962 -23.709 -27.640 1.00 31.52 502 PHE A CA 1
ATOM 4110 C C . PHE A 1 502 ? -9.443 -25.161 -27.517 1.00 31.52 502 PHE A C 1
ATOM 4112 O O . PHE A 1 502 ? -8.782 -26.093 -27.972 1.00 31.52 502 PHE A O 1
ATOM 4119 N N . ARG A 1 503 ? -10.631 -25.362 -26.938 1.00 29.20 503 ARG A N 1
ATOM 4120 C CA . ARG A 1 503 ? -11.497 -26.498 -27.301 1.00 29.20 503 ARG A CA 1
ATOM 4121 C C . ARG A 1 503 ? -12.969 -26.091 -27.254 1.00 29.20 503 ARG A C 1
ATOM 4123 O O . ARG A 1 503 ? -13.678 -26.477 -26.328 1.00 29.20 503 ARG A O 1
ATOM 4130 N N . GLN A 1 504 ? -13.400 -25.340 -28.264 1.00 27.23 504 GLN A N 1
ATOM 4131 C CA . GLN A 1 504 ? -14.673 -25.536 -28.966 1.00 27.23 504 GLN A CA 1
ATOM 4132 C C . GLN A 1 504 ? -14.616 -24.859 -30.329 1.00 27.23 504 GLN A C 1
ATOM 4134 O O . GLN A 1 504 ? -14.149 -23.701 -30.376 1.00 27.23 504 GLN A O 1
#